Protein 3NJA (pdb70)

Nearest PDB structures (foldseek):
  3nja-assembly1_B  TM=9.946E-01  e=2.374E-19  Chromobacterium violaceum ATCC 12472
  3h9w-assembly1_A-2  TM=4.780E-01  e=4.983E-04  Marinobacter nauticus VT8
  3icy-assembly2_B-3  TM=3.981E-01  e=1.692E-04  Chlorobaculum tepidum
  6hmj-assembly2_C  TM=5.117E-01  e=2.183E-02  Nakamurella multipartita DSM 44233
  4hp9-assembly1_A  TM=3.786E-01  e=1.435E-02  Homo sapiens

Radius of gyration: 27.78 Å; Cα contacts (8 Å, |Δi|>4): 846; chains: 4; bounding box: 68×66×83 Å

Foldseek 3Di:
DDKDKDADVVQFIDIDPVVCVVLVHDDVDDGDGNVVVLVSDPPVCSVVVVVVCCCVQQHWDKDKDWDWDADPVRDIKIKIWIKIFHGDPVSDTPDIDTDIGIHD/DLDDKDWDQDVVQAIDTDVSVCVVLVHDPVPQPRGPVSVLVSDPPVCSVVVVVVCCCVQANWDKDWDWDWDADPVRDIKIKIWIWTFHDDVVSHTDDIDTDMDIHD/DLDKDWDQDVVQFIDIDVSVCVVLVHDPVPQPRGPVSVLVSPPPVCSVVVVVVVCCVQQNWDKDKDWDWDQDPVRDIKIKIWIKIFGADPVSHTPDIDTDMDIDDD/DKDWDQDVVQFIGIDVVVCVVLVHDPVPQPRGPVSVLVSDDPVCSVVVVVVCCCPLFNWDKDWDWDWDADPVGDIWIKIWMWTFHDDSVSHTDDIDTDMDTPD

InterPro domains:
  IPR000014 PAS domain [SM00091] (3-72)
  IPR000014 PAS domain [SM00091] (128-194)
  IPR000014 PAS domain [TIGR00229] (3-127)
  IPR000014 PAS domain [TIGR00229] (133-248)
  IPR000014 PAS domain [cd00130] (18-117)
  IPR000014 PAS domain [cd00130] (138-235)
  IPR000160 GGDEF domain [PF00990] (252-406)
  IPR000160 GGDEF domain [PS50887] (281-414)
  IPR000160 GGDEF domain [SM00267] (241-412)
  IPR000160 GGDEF domain [TIGR00254] (249-410)
  IPR000160 GGDEF domain [cd01949] (253-409)
  IPR000700 PAS-associated, C-terminal [PS50113] (77-129)
  IPR000700 PAS-associated, C-terminal [PS50113] (199-250)
  IPR001610 PAC motif [SM00086] (78-120)
  IPR001610 PAC motif [SM00086] (200-241)
  IPR013655 PAS fold 3 [PF08447] (27-114)
  IPR013656 PAS fold 4 [PF08448] (135-239)
  IPR029787 Nucleotide cyclase [SSF55073] (257-413)
  IPR035965 PAS domain superfamily [SSF55785] (14-122)
  IPR035965 PAS domain superfamily [SSF55785] (119-239)

B-factor: mean 68.62, std 18.16, range [22.65, 159.69]

CATH classification: 3.30.450.20 (+1 more: 2.10.70.100)

Sequence (419 aa):
GIGSWVLHESGRLEWSQAVHDIFGTDSATFDATEDAYFQRVHPDDRARVRRELDRHVLGDRRPFDVEYRIVRPDGQVRELLERNHIQRQASGQVDHLWGTVIDTEDAGIGSWVLHESGRLEWSQAVHDIFGTDSATFDATEDDAYFQRVHPDDRARVRRELDRHVLGDRPFDVEYRIVRPDGQVRELLERNHIQRQASGQVDHLWGTVIDTEAGIGSWVLHESGRRLEWSQAVHDIFGTDSATFDATEDAYFQRVHPDDRARVRRELDRRHVLGDRRPFDVEYRIVRPDGQVRELLERNHIQRQASGQVDHLWGTVIDTEHIGSWVLHESGRLEWSQAVHDIFGTDSATFDATEDAYFQRVHPDDRARVRRELDRHVLGDRRPFDVEYRIVRPDGQVRELLERNHIQRQASGQVDHLWGTVIDTE

Secondary structure (DSSP, 8-state):
-PEEEEE----BEEE-HHHHHHHT--TTT---BHHHHHHHB-TTTHHHHHHHHHHHHHS---EEEEEEEE-TTS-EEEEEEEEEEEE-TTS-EEEEEEEEE---/----EEEEE----BEEE-HHHHHHHT--GGG---BHHHHHHTB-TTTHHHHHHHHHHHHTS---EEEEEEEE-TTS-EEEEEEEEEEEE-TTS-EEEEEEEEE---/---EEEEE----BEEE-HHHHHHHT--TTT---BHHHHHTTB-TTTHHHHHHHHHHHHTS---EEEEEEEE-TTS-EEEEEEEEEEEE-TTS-EEEEEEEEE----/-EEEEE-----EEE-HHHHHHHT--TTT---SHHHHHTTB-HHHHHHHHHHHHHHHTS---EEEEEEEE-TTS-EEEEEEEEEEEE-TTS-EEEEEEEEE---

Organism: Chromobacterium violaceum (strain ATCC 12472 / DSM 30191 / JCM 1249 / CCUG 213 / NBRC 12614 / NCIMB 9131 / NCTC 9757 / MK) (NCBI:txid243365)

Solvent-accessible surface area: 23168 Å² total

Structure (mmCIF, N/CA/C/O backbone):
data_3NJA
#
_entry.id   3NJA
#
_cell.length_a   60.570
_cell.length_b   65.527
_cell.length_c   123.423
_cell.angle_alpha   90.00
_cell.angle_beta   90.00
_cell.angle_gamma   90.00
#
_symmetry.space_group_name_H-M   'P 21 21 2'
#
loop_
_entity.id
_entity.type
_entity.pdbx_description
1 polymer 'Probable GGDEF family protein'
2 non-polymer GLYCEROL
3 non-polymer 'SULFATE ION'
4 non-polymer 'CHLORIDE ION'
5 water water
#
loop_
_atom_site.group_PDB
_atom_site.id
_atom_site.type_symbol
_atom_site.label_atom_id
_atom_site.label_alt_id
_atom_site.label_comp_id
_atom_site.label_asym_id
_atom_site.label_entity_id
_atom_site.label_seq_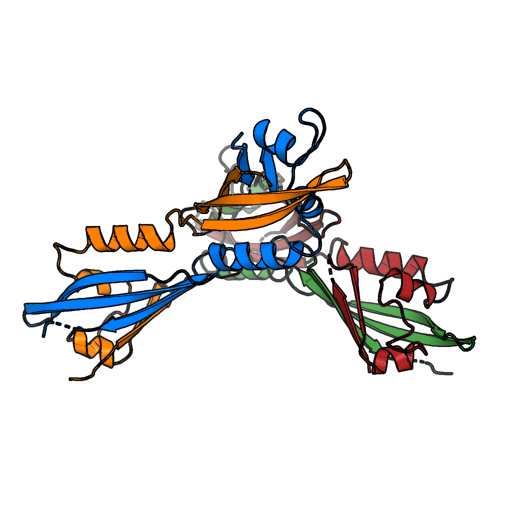id
_atom_site.pdbx_PDB_ins_code
_atom_site.Cartn_x
_atom_site.Cartn_y
_atom_site.Cartn_z
_atom_site.occupancy
_atom_site.B_iso_or_equiv
_atom_site.auth_seq_id
_atom_site.auth_comp_id
_atom_site.auth_asym_id
_atom_site.auth_atom_id
_atom_site.pdbx_PDB_model_num
ATOM 1 N N . GLY A 1 17 ? 11.795 84.605 38.483 1.00 86.92 14 GLY A N 1
ATOM 2 C CA . GLY A 1 17 ? 10.968 84.526 37.291 1.00 88.96 14 GLY A CA 1
ATOM 3 C C . GLY A 1 17 ? 10.853 83.118 36.731 1.00 83.06 14 GLY A C 1
ATOM 4 O O . GLY A 1 17 ? 10.642 82.159 37.476 1.00 71.49 14 GLY A O 1
ATOM 5 N N . ILE A 1 18 ? 10.982 82.993 35.411 1.00 83.08 15 ILE A N 1
ATOM 6 C CA . ILE A 1 18 ? 10.920 81.689 34.749 1.00 77.32 15 ILE A CA 1
ATOM 7 C C . ILE A 1 18 ? 12.323 81.099 34.618 1.00 67.23 15 ILE A C 1
ATOM 8 O O . ILE A 1 18 ? 13.224 81.705 34.027 1.00 66.17 15 ILE A O 1
ATOM 13 N N . GLY A 1 19 ? 12.495 79.908 35.172 1.00 60.21 16 GLY A N 1
ATOM 14 C CA . GLY A 1 19 ? 13.806 79.308 35.279 1.00 61.98 16 GLY A CA 1
ATOM 15 C C . GLY A 1 19 ? 14.080 78.374 34.134 1.00 60.65 16 GLY A C 1
ATOM 16 O O . GLY A 1 19 ? 13.241 77.572 33.748 1.00 62.09 16 GLY A O 1
ATOM 17 N N . SER A 1 20 ? 15.272 78.481 33.581 1.00 55.12 17 SER A N 1
ATOM 18 C CA . SER A 1 20 ? 15.648 77.609 32.501 1.00 51.70 17 SER A CA 1
ATOM 19 C C . SER A 1 20 ? 16.441 76.450 33.073 1.00 51.65 17 SER A C 1
ATOM 20 O O . SER A 1 20 ? 17.186 76.626 34.023 1.00 45.73 17 SER A O 1
ATOM 23 N N . TRP A 1 21 ? 16.290 75.266 32.491 1.00 52.37 18 TRP A N 1
ATOM 24 C CA . TRP A 1 21 ? 17.018 74.100 32.977 1.00 54.92 18 TRP A CA 1
ATOM 25 C C . TRP A 1 21 ? 17.289 73.065 31.886 1.00 53.51 18 TRP A C 1
ATOM 26 O O . TRP A 1 21 ? 16.534 72.951 30.927 1.00 55.04 18 TRP A O 1
ATOM 37 N N . VAL A 1 22 ? 18.372 72.308 32.052 1.00 53.07 19 VAL A N 1
ATOM 38 C CA . VAL A 1 22 ? 18.749 71.267 31.107 1.00 46.06 19 VAL A CA 1
ATOM 39 C C . VAL A 1 22 ? 19.248 70.027 31.834 1.00 49.61 19 VAL A C 1
ATOM 40 O O . VAL A 1 22 ? 20.232 70.084 32.557 1.00 49.89 19 VAL A O 1
ATOM 44 N N . LEU A 1 23 ? 18.583 68.899 31.619 1.00 55.22 20 LEU A N 1
ATOM 45 C CA . LEU A 1 23 ? 19.065 67.638 32.154 1.00 53.39 20 LEU A CA 1
ATOM 46 C C . LEU A 1 23 ? 19.802 66.826 31.106 1.00 59.03 20 LEU A C 1
ATOM 47 O O . LEU A 1 23 ? 19.283 66.591 30.015 1.00 57.29 20 LEU A O 1
ATOM 52 N N . HIS A 1 24 ? 21.007 66.390 31.457 1.00 61.93 21 HIS A N 1
ATOM 53 C CA . HIS A 1 24 ? 21.791 65.481 30.631 1.00 59.11 21 HIS A CA 1
ATOM 54 C C . HIS A 1 24 ? 21.527 64.054 31.092 1.00 66.92 21 HIS A C 1
ATOM 55 O O . HIS A 1 24 ? 21.968 63.662 32.169 1.00 67.82 21 HIS A O 1
ATOM 70 N N . GLU A 1 26 ? 22.460 60.737 30.209 1.00 70.93 23 GLU A N 1
ATOM 71 C CA . GLU A 1 26 ? 23.528 59.765 30.440 1.00 78.09 23 GLU A CA 1
ATOM 72 C C . GLU A 1 26 ? 24.230 59.925 31.806 1.00 80.10 23 GLU A C 1
ATOM 73 O O . GLU A 1 26 ? 24.644 58.935 32.424 1.00 79.38 23 GLU A O 1
ATOM 79 N N . SER A 1 27 ? 24.354 61.166 32.273 1.00 67.35 24 SER A N 1
ATOM 80 C CA . SER A 1 27 ? 25.102 61.447 33.488 1.00 70.85 24 SER A CA 1
ATOM 81 C C . SER A 1 27 ? 24.192 61.848 34.640 1.00 67.41 24 SER A C 1
ATOM 82 O O . SER A 1 27 ? 24.557 61.705 35.811 1.00 67.74 24 SER A O 1
ATOM 85 N N . GLY A 1 28 ? 23.007 62.346 34.300 1.00 60.78 25 GLY A N 1
ATOM 86 C CA . GLY A 1 28 ? 22.076 62.864 35.285 1.00 64.41 25 GLY A CA 1
ATOM 87 C C . GLY A 1 28 ? 22.496 64.250 35.736 1.00 72.40 25 GLY A C 1
ATOM 88 O O . GLY A 1 28 ? 21.913 64.839 36.655 1.00 70.29 25 GLY A O 1
ATOM 89 N N . ARG A 1 29 ? 23.529 64.769 35.081 1.00 73.24 26 ARG A N 1
ATOM 90 C CA . ARG A 1 29 ? 24.049 66.089 35.385 1.00 71.13 26 ARG A CA 1
ATOM 91 C C . ARG A 1 29 ? 22.966 67.099 35.066 1.00 61.11 26 ARG A C 1
ATOM 92 O O . ARG A 1 29 ? 22.274 66.971 34.058 1.00 60.51 26 ARG A O 1
ATOM 100 N N . LEU A 1 30 ? 22.814 68.101 35.920 1.00 54.08 27 LEU A N 1
ATOM 101 C CA . LEU A 1 30 ? 21.711 69.041 35.779 1.00 53.87 27 LEU A CA 1
ATOM 102 C C . LEU A 1 30 ? 22.200 70.4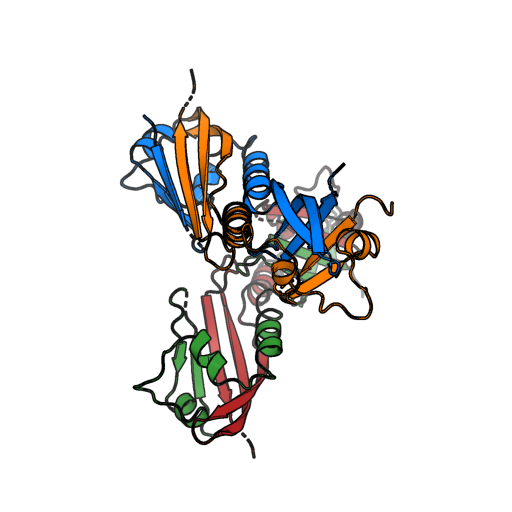77 35.811 1.00 62.87 27 LEU A C 1
ATOM 103 O O . LEU A 1 30 ? 23.078 70.834 36.601 1.00 61.17 27 LEU A O 1
ATOM 108 N N . GLU A 1 31 ? 21.630 71.289 34.927 1.00 63.49 28 GLU A N 1
ATOM 109 C CA . GLU A 1 31 ? 22.017 72.680 34.775 1.00 57.53 28 GLU A CA 1
ATOM 110 C C . GLU A 1 31 ? 20.846 73.596 35.106 1.00 58.19 28 GLU A C 1
ATOM 111 O O . GLU A 1 31 ? 19.726 73.402 34.612 1.00 58.98 28 GLU A O 1
ATOM 117 N N . TRP A 1 32 ? 21.116 74.607 35.926 1.00 50.12 29 TRP A N 1
ATOM 118 C CA . TRP A 1 32 ? 20.048 75.451 36.451 1.00 57.94 29 TRP A CA 1
ATOM 119 C C . TRP A 1 32 ? 20.294 76.953 36.350 1.00 55.74 29 TRP A C 1
ATOM 120 O O . TRP A 1 32 ? 21.273 77.478 36.871 1.00 59.25 29 TRP A O 1
ATOM 131 N N . SER A 1 33 ? 19.376 77.621 35.664 1.00 48.42 30 SER A N 1
ATOM 132 C CA . SER A 1 33 ? 19.204 79.059 35.726 1.00 45.95 30 SER A CA 1
ATOM 133 C C . SER A 1 33 ? 19.213 79.529 37.192 1.00 50.81 30 SER A C 1
ATOM 134 O O . SER A 1 33 ? 18.711 78.846 38.090 1.00 41.37 30 SER A O 1
ATOM 137 N N . GLN A 1 34 ? 19.779 80.701 37.433 1.00 52.55 31 GLN A N 1
ATOM 138 C CA . GLN A 1 34 ? 19.663 81.314 38.740 1.00 55.66 31 GLN A CA 1
ATOM 139 C C . GLN A 1 34 ? 18.184 81.397 39.113 1.00 59.58 31 GLN A C 1
ATOM 140 O O . GLN A 1 34 ? 17.822 81.312 40.299 1.00 50.01 31 GLN A O 1
ATOM 146 N N . ALA A 1 35 ? 17.332 81.555 38.098 1.00 47.30 32 ALA A N 1
ATOM 147 C CA . ALA A 1 35 ? 15.897 81.638 38.334 1.00 50.41 32 ALA A CA 1
ATOM 148 C C . ALA A 1 35 ? 15.438 80.378 39.054 1.00 56.30 32 ALA A C 1
ATOM 149 O O . ALA A 1 35 ? 14.646 80.438 40.008 1.00 54.69 32 ALA A O 1
ATOM 151 N N . VAL A 1 36 ? 15.959 79.238 38.613 1.00 47.42 33 VAL A N 1
ATOM 152 C CA . VAL A 1 36 ? 15.554 77.972 39.205 1.00 51.09 33 VAL A CA 1
ATOM 153 C C . VAL A 1 36 ? 15.938 77.868 40.680 1.00 56.04 33 VAL A C 1
ATOM 154 O O . VAL A 1 36 ? 15.128 77.447 41.497 1.00 64.67 33 VAL A O 1
ATOM 158 N N . HIS A 1 37 ? 17.161 78.261 41.017 1.00 56.54 34 HIS A N 1
ATOM 159 C CA . HIS A 1 37 ? 17.596 78.250 42.409 1.00 63.35 34 HIS A CA 1
ATOM 160 C C . HIS A 1 37 ? 16.686 79.077 43.290 1.00 52.27 34 HIS A C 1
ATOM 161 O O . HIS A 1 37 ? 16.262 78.606 44.330 1.00 61.89 34 HIS A O 1
ATOM 168 N N . ASP A 1 38 ? 16.382 80.302 42.866 1.00 55.14 35 ASP A N 1
ATOM 169 C CA . ASP A 1 38 ? 15.457 81.174 43.600 1.00 53.60 35 ASP A CA 1
ATOM 170 C C . ASP A 1 38 ? 14.160 80.431 43.893 1.00 59.43 35 ASP A C 1
ATOM 171 O O . ASP A 1 38 ? 13.593 80.530 44.977 1.00 74.14 35 ASP A O 1
ATOM 176 N N . ILE A 1 39 ? 13.697 79.679 42.910 1.00 60.91 36 ILE A N 1
ATOM 177 C CA . ILE A 1 39 ? 12.452 78.949 43.030 1.00 60.35 36 ILE A CA 1
ATOM 178 C C . ILE A 1 39 ? 12.549 77.802 44.029 1.00 54.96 36 ILE A C 1
ATOM 179 O O . ILE A 1 39 ? 11.644 77.587 44.828 1.00 58.89 36 ILE A O 1
ATOM 184 N N . PHE A 1 40 ? 13.646 77.059 43.968 1.00 48.93 37 PHE A N 1
ATOM 185 C CA . PHE A 1 40 ? 13.808 75.886 44.809 1.00 51.40 37 PHE A CA 1
ATOM 186 C C . PHE A 1 40 ? 14.315 76.263 46.200 1.00 57.29 37 PHE A C 1
ATOM 187 O O . PHE A 1 40 ? 14.238 75.450 47.137 1.00 48.96 37 PHE A O 1
ATOM 195 N N . GLY A 1 41 ? 14.837 77.490 46.309 1.00 53.26 38 GLY A N 1
ATOM 196 C CA . GLY A 1 41 ? 15.403 78.007 47.542 1.00 52.39 38 GLY A CA 1
ATOM 197 C C . GLY A 1 41 ? 16.826 77.526 47.755 1.00 62.14 38 GLY A C 1
ATOM 198 O O . GLY A 1 41 ? 17.353 77.556 48.862 1.00 68.68 38 GLY A O 1
ATOM 199 N N . THR A 1 42 ? 17.457 77.087 46.677 1.00 65.82 39 THR A N 1
ATOM 200 C CA . THR A 1 42 ? 18.803 76.538 46.744 1.00 61.29 39 THR A CA 1
ATOM 201 C C . THR A 1 42 ? 19.869 77.604 46.491 1.00 55.01 39 THR A C 1
ATOM 202 O O . THR A 1 42 ? 19.560 78.747 46.144 1.00 49.29 39 THR A O 1
ATOM 206 N N . ASP A 1 43 ? 21.134 77.253 46.671 1.00 64.25 40 ASP A N 1
ATOM 207 C CA . ASP A 1 43 ? 22.161 78.279 46.532 1.00 73.16 40 ASP A CA 1
ATOM 208 C C . ASP A 1 43 ? 23.109 78.028 45.357 1.00 71.37 40 ASP A C 1
ATOM 209 O O . ASP A 1 43 ? 23.832 77.029 45.308 1.00 65.47 40 ASP A O 1
ATOM 214 N N . SER A 1 44 ? 23.068 78.958 44.406 1.00 75.77 41 SER A N 1
ATOM 215 C CA . SER A 1 44 ? 23.775 78.848 43.133 1.00 70.36 41 SER A CA 1
ATOM 216 C C . SER A 1 44 ? 25.192 78.347 43.272 1.00 78.70 41 SER A C 1
ATOM 217 O O . SER A 1 44 ? 25.562 77.334 42.680 1.00 78.59 41 SER A O 1
ATOM 220 N N . ALA A 1 45 ? 25.985 79.075 44.050 1.00 84.56 42 ALA A N 1
ATOM 221 C CA . ALA A 1 45 ? 27.423 78.851 44.097 1.00 89.18 42 ALA A CA 1
ATOM 222 C C . ALA A 1 45 ? 27.790 77.499 44.689 1.00 83.29 42 ALA A C 1
ATOM 223 O O . ALA A 1 45 ? 28.913 77.026 44.517 1.00 91.10 42 ALA A O 1
ATOM 225 N N . THR A 1 46 ? 26.850 76.861 45.372 1.00 65.71 43 THR A N 1
ATOM 226 C CA . THR A 1 46 ? 27.220 75.695 46.151 1.00 63.71 43 THR A CA 1
ATOM 227 C C . THR A 1 46 ? 26.435 74.454 45.835 1.00 68.79 43 THR A C 1
ATOM 228 O O . THR A 1 46 ? 26.986 73.356 45.814 1.00 74.74 43 THR A O 1
ATOM 232 N N . PHE A 1 47 ? 25.140 74.629 45.615 1.00 71.68 44 PHE A N 1
ATOM 233 C CA . PHE A 1 47 ? 24.241 73.500 45.457 1.00 71.69 44 PHE A CA 1
ATOM 234 C C . PHE A 1 47 ? 24.483 72.756 44.146 1.00 74.31 44 PHE A C 1
ATOM 235 O O . PHE A 1 47 ? 24.162 73.272 43.086 1.00 77.64 44 PHE A O 1
ATOM 243 N N . ASP A 1 48 ? 25.040 71.548 44.217 1.00 77.57 45 ASP A N 1
ATOM 244 C CA . ASP A 1 48 ? 25.327 70.771 43.014 1.00 79.27 45 ASP A CA 1
ATOM 245 C C . ASP A 1 48 ? 24.084 70.047 42.520 1.00 79.31 45 ASP A C 1
ATOM 246 O O . ASP A 1 48 ? 23.546 69.180 43.215 1.00 84.49 45 ASP A O 1
ATOM 251 N N . ALA A 1 49 ? 23.649 70.395 41.310 1.00 68.41 46 ALA A N 1
ATOM 252 C CA . ALA A 1 49 ? 22.365 69.942 40.794 1.00 60.81 46 ALA A CA 1
ATOM 253 C C . ALA A 1 49 ? 22.482 68.664 39.978 1.00 62.12 46 ALA A C 1
ATOM 254 O O . ALA A 1 49 ? 23.240 68.592 39.013 1.00 69.52 46 ALA A O 1
ATOM 256 N N . THR A 1 50 ? 21.723 67.658 40.393 1.00 57.76 47 THR A N 1
ATOM 257 C CA . THR A 1 50 ? 21.642 66.384 39.707 1.00 62.60 47 THR A CA 1
ATOM 258 C C . THR A 1 50 ? 20.205 65.961 39.751 1.00 58.72 47 THR A C 1
ATOM 259 O O . THR A 1 50 ? 19.418 66.511 40.512 1.00 60.36 47 THR A O 1
ATOM 263 N N . GLU A 1 51 ? 19.863 64.966 38.950 1.00 67.06 48 GLU A N 1
ATOM 264 C CA . GLU A 1 51 ? 18.485 64.529 38.885 1.00 74.09 48 GLU A CA 1
ATOM 265 C C . GLU A 1 51 ? 18.081 64.012 40.249 1.00 73.29 48 GLU A C 1
ATOM 266 O O . GLU A 1 51 ? 17.028 64.370 40.769 1.00 72.22 48 GLU A O 1
ATOM 272 N N . ASP A 1 52 ? 18.941 63.187 40.834 1.00 71.93 49 ASP A N 1
ATOM 273 C CA . ASP A 1 52 ? 18.673 62.605 42.140 1.00 70.04 49 ASP A CA 1
ATOM 274 C C . ASP A 1 52 ? 18.479 63.687 43.199 1.00 63.37 49 ASP A C 1
ATOM 275 O O . ASP A 1 52 ? 17.564 63.607 44.025 1.00 59.06 49 ASP A O 1
ATOM 280 N N . ALA A 1 53 ? 19.327 64.709 43.151 1.00 54.38 50 ALA A N 1
ATOM 281 C CA . ALA A 1 53 ? 19.203 65.842 44.054 1.00 54.85 50 ALA A CA 1
ATOM 282 C C . ALA A 1 53 ? 17.899 66.604 43.807 1.00 59.74 50 ALA A C 1
ATOM 283 O O . ALA A 1 53 ? 17.186 66.956 44.740 1.00 57.24 50 ALA A O 1
ATOM 285 N N . TYR A 1 54 ? 17.580 66.856 42.545 1.00 63.87 51 TYR A N 1
ATOM 286 C CA . TYR A 1 54 ? 16.312 67.498 42.228 1.00 59.19 51 TYR A CA 1
ATOM 287 C C . TYR A 1 54 ? 15.133 66.802 42.927 1.00 58.01 51 TYR A C 1
ATOM 288 O O . TYR A 1 54 ? 14.286 67.459 43.522 1.00 61.43 51 TYR A O 1
ATOM 297 N N . PHE A 1 55 ? 15.101 65.472 42.867 1.00 60.88 52 PHE A N 1
ATOM 298 C CA . PHE A 1 55 ? 13.981 64.689 43.391 1.00 61.64 52 PHE A CA 1
ATOM 299 C C . PHE A 1 55 ? 13.844 64.756 44.910 1.00 60.39 52 PHE A C 1
ATOM 300 O O . PHE A 1 55 ? 12.841 64.306 45.463 1.00 62.95 52 PHE A O 1
ATOM 308 N N . GLN A 1 56 ? 14.847 65.307 45.583 1.00 58.96 53 GLN A N 1
ATOM 309 C CA . GLN A 1 56 ? 14.782 65.433 47.038 1.00 64.62 53 GLN A CA 1
ATOM 310 C C . GLN A 1 56 ? 14.051 66.711 47.411 1.00 68.95 53 GLN A C 1
ATOM 311 O O . GLN A 1 56 ? 13.451 66.802 48.493 1.00 69.80 53 GLN A O 1
ATOM 317 N N . ARG A 1 57 ? 14.107 67.693 46.509 1.00 61.98 54 ARG A N 1
ATOM 318 C CA . ARG A 1 57 ? 13.321 68.917 46.645 1.00 49.70 54 ARG A CA 1
ATOM 319 C C . ARG A 1 57 ? 11.863 68.641 46.320 1.00 44.31 54 ARG A C 1
ATOM 320 O O . ARG A 1 57 ? 10.989 69.416 46.688 1.00 45.50 54 ARG A O 1
ATOM 328 N N . VAL A 1 58 ? 11.591 67.563 45.591 1.00 43.52 55 VAL A N 1
ATOM 329 C CA . VAL A 1 58 ? 10.218 67.339 45.183 1.00 47.94 55 VAL A CA 1
ATOM 330 C C . VAL A 1 58 ? 9.425 66.900 46.391 1.00 51.81 55 VAL A C 1
ATOM 331 O O . VAL A 1 58 ? 9.854 66.031 47.145 1.00 58.80 55 VAL A O 1
ATOM 335 N N . HIS A 1 59 ? 8.268 67.511 46.583 1.00 45.59 56 HIS A N 1
ATOM 336 C CA . HIS A 1 59 ? 7.419 67.084 47.655 1.00 50.14 56 HIS A CA 1
ATOM 337 C C . HIS A 1 59 ? 7.237 65.575 47.609 1.00 56.63 56 HIS A C 1
ATOM 338 O O . HIS A 1 59 ? 7.017 64.997 46.545 1.00 61.93 56 HIS A O 1
ATOM 345 N N . PRO A 1 60 ? 7.333 64.938 48.780 1.00 47.14 57 PRO A N 1
ATOM 346 C CA . PRO A 1 60 ? 7.299 63.489 48.959 1.00 40.35 57 PRO A CA 1
ATOM 347 C C . PRO A 1 60 ? 6.007 62.881 48.457 1.00 47.60 57 PRO A C 1
ATOM 348 O O . PRO A 1 60 ? 6.010 61.743 47.968 1.00 47.54 57 PRO A O 1
ATOM 352 N N . ASP A 1 61 ? 4.908 63.616 48.610 1.00 47.16 58 ASP A N 1
ATOM 353 C CA . ASP A 1 61 ? 3.618 63.156 48.116 1.00 47.48 58 ASP A CA 1
ATOM 354 C C . ASP A 1 61 ? 3.617 63.178 46.568 1.00 46.21 58 ASP A C 1
ATOM 355 O O . ASP A 1 61 ? 2.747 62.592 45.931 1.00 55.02 58 ASP A O 1
ATOM 360 N N . ASP A 1 62 ? 4.594 63.863 45.978 1.00 44.17 59 ASP A N 1
ATOM 361 C CA . ASP A 1 62 ? 4.605 64.101 44.538 1.00 55.60 59 ASP A CA 1
ATOM 362 C C . ASP A 1 62 ? 5.708 63.346 43.810 1.00 59.28 59 ASP A C 1
ATOM 363 O O . ASP A 1 62 ? 5.618 63.115 42.602 1.00 62.20 59 ASP A O 1
ATOM 368 N N . ARG A 1 63 ? 6.742 62.958 44.544 1.00 51.57 60 ARG A N 1
ATOM 369 C CA . ARG A 1 63 ? 7.910 62.320 43.950 1.00 50.65 60 ARG A CA 1
ATOM 370 C C . ARG A 1 63 ? 7.555 61.190 42.998 1.00 50.56 60 ARG A C 1
ATOM 371 O O . ARG A 1 63 ? 8.096 61.099 41.907 1.00 49.96 60 ARG A O 1
ATOM 379 N N . ALA A 1 64 ? 6.646 60.327 43.422 1.00 50.87 61 ALA A N 1
ATOM 380 C CA . ALA A 1 64 ? 6.317 59.119 42.674 1.00 51.90 61 ALA A CA 1
ATOM 381 C C . ALA A 1 64 ? 5.502 59.397 41.415 1.00 53.62 61 ALA A C 1
ATOM 382 O O . ALA A 1 64 ? 5.717 58.769 40.379 1.00 55.79 61 ALA A O 1
ATOM 384 N N . ARG A 1 65 ? 4.558 60.328 41.518 1.00 56.84 62 ARG A N 1
ATOM 385 C CA . ARG A 1 65 ? 3.724 60.710 40.384 1.00 60.61 62 ARG A CA 1
ATOM 386 C C . ARG A 1 65 ? 4.558 61.384 39.300 1.00 58.70 62 ARG A C 1
ATOM 387 O O . ARG A 1 65 ? 4.347 61.162 38.115 1.00 59.05 62 ARG A O 1
ATOM 395 N N . VAL A 1 66 ? 5.511 62.204 39.716 1.00 50.47 63 VAL A N 1
ATOM 396 C CA . VAL A 1 66 ? 6.339 62.931 38.778 1.00 44.28 63 VAL A CA 1
ATOM 397 C C . VAL A 1 66 ? 7.244 61.975 38.010 1.00 62.22 63 VAL A C 1
ATOM 398 O O . VAL A 1 66 ? 7.495 62.175 36.816 1.00 65.80 63 VAL A O 1
ATOM 402 N N . ARG A 1 67 ? 7.735 60.934 38.673 1.00 51.72 64 ARG A N 1
ATOM 403 C CA . ARG A 1 67 ? 8.527 59.962 37.937 1.00 52.18 64 ARG A CA 1
ATOM 404 C C . ARG A 1 67 ? 7.690 59.227 36.887 1.00 60.64 64 ARG A C 1
ATOM 405 O O . ARG A 1 67 ? 8.157 58.995 35.764 1.00 57.42 64 ARG A O 1
ATOM 413 N N . ARG A 1 68 ? 6.459 58.862 37.243 1.00 56.66 65 ARG A N 1
ATOM 414 C CA . ARG A 1 68 ? 5.609 58.125 36.311 1.00 53.92 65 ARG A CA 1
ATOM 415 C C . ARG A 1 68 ? 5.175 58.999 35.139 1.00 58.45 65 ARG A C 1
ATOM 416 O O . ARG A 1 68 ? 5.043 58.503 34.011 1.00 60.83 65 ARG A O 1
ATOM 424 N N . GLU A 1 69 ? 4.955 60.287 35.407 1.00 45.80 66 GLU A N 1
ATOM 425 C CA . GLU A 1 69 ? 4.532 61.217 34.362 1.00 54.11 66 GLU A CA 1
ATOM 426 C C . GLU A 1 69 ? 5.670 61.479 33.376 1.00 60.22 66 GLU A C 1
ATOM 427 O O . GLU A 1 69 ? 5.465 61.454 32.155 1.00 51.24 66 GLU A O 1
ATOM 433 N N . LEU A 1 70 ? 6.869 61.713 33.901 1.00 54.95 67 LEU A N 1
ATOM 434 C CA . LEU A 1 70 ? 8.039 61.804 33.042 1.00 50.92 67 LEU A CA 1
ATOM 435 C C . LEU A 1 70 ? 8.117 60.561 32.147 1.00 55.63 67 LEU A C 1
ATOM 436 O O . LEU A 1 70 ? 8.114 60.662 30.910 1.00 51.63 67 LEU A O 1
ATOM 441 N N . ASP A 1 71 ? 8.166 59.391 32.776 1.00 43.50 68 ASP A N 1
ATOM 442 C CA . ASP A 1 71 ? 8.318 58.154 32.036 1.00 49.78 68 ASP A CA 1
ATOM 443 C C . ASP A 1 71 ? 7.232 57.972 30.991 1.00 54.73 68 ASP A C 1
ATOM 444 O O . ASP A 1 71 ? 7.525 57.615 29.850 1.00 58.39 68 ASP A O 1
ATOM 449 N N . ARG A 1 72 ? 5.987 58.241 31.367 1.00 44.86 69 ARG A N 1
ATOM 450 C CA . ARG A 1 72 ? 4.881 58.077 30.441 1.00 43.99 69 ARG A CA 1
ATOM 451 C C . ARG A 1 72 ? 5.090 58.928 29.180 1.00 57.83 69 ARG A C 1
ATOM 452 O O . ARG A 1 72 ? 4.886 58.469 28.031 1.00 45.98 69 ARG A O 1
ATOM 460 N N . HIS A 1 73 ? 5.515 60.165 29.395 1.00 58.67 70 HIS A N 1
ATOM 461 C CA . HIS A 1 73 ? 5.653 61.088 28.284 1.00 64.22 70 HIS A CA 1
ATOM 462 C C . HIS A 1 73 ? 6.934 60.851 27.500 1.00 65.61 70 HIS A C 1
ATOM 463 O O . HIS A 1 73 ? 6.994 61.102 26.300 1.00 75.22 70 HIS A O 1
ATOM 470 N N . VAL A 1 74 ? 7.952 60.340 28.171 1.00 59.45 71 VAL A N 1
ATOM 471 C CA . VAL A 1 74 ? 9.260 60.229 27.550 1.00 52.47 71 VAL A CA 1
ATOM 472 C C . VAL A 1 74 ? 9.595 58.833 26.995 1.00 53.39 71 VAL A C 1
ATOM 473 O O . VAL A 1 74 ? 10.329 58.717 26.015 1.00 49.58 71 VAL A O 1
ATOM 477 N N . LEU A 1 75 ? 9.060 57.786 27.620 1.00 52.21 72 LEU A N 1
ATOM 478 C CA . LEU A 1 75 ? 9.356 56.408 27.228 1.00 57.86 72 LEU A CA 1
ATOM 479 C C . LEU A 1 75 ? 8.119 55.730 26.659 1.00 59.60 72 LEU A C 1
ATOM 480 O O . LEU A 1 75 ? 8.206 54.707 25.974 1.00 53.76 72 LEU A O 1
ATOM 485 N N . GLY A 1 76 ? 6.961 56.294 26.972 1.00 58.48 73 GLY A N 1
ATOM 486 C CA . GLY A 1 76 ? 5.714 55.655 26.625 1.00 50.75 73 GLY A CA 1
ATOM 487 C C . GLY A 1 76 ? 5.229 56.032 25.245 1.00 57.67 73 GLY A C 1
ATOM 488 O O . GLY A 1 76 ? 5.853 56.807 24.516 1.00 49.64 73 GLY A O 1
ATOM 489 N N . ASP A 1 77 ? 4.078 55.471 24.919 1.00 59.59 74 ASP A N 1
ATOM 490 C CA . ASP A 1 77 ? 3.397 55.663 23.660 1.00 56.98 74 ASP A CA 1
ATOM 491 C C . ASP A 1 77 ? 2.869 57.083 23.450 1.00 69.18 74 ASP A C 1
ATOM 492 O O . ASP A 1 77 ? 1.998 57.535 24.193 1.00 79.38 74 ASP A O 1
ATOM 497 N N . ARG A 1 78 ? 3.399 57.792 22.454 1.00 63.55 75 ARG A N 1
ATOM 498 C CA A ARG A 1 78 ? 2.796 59.057 22.045 0.56 57.95 75 ARG A CA 1
ATOM 499 C CA B ARG A 1 78 ? 2.836 59.075 22.039 0.44 57.37 75 ARG A CA 1
ATOM 500 C C . ARG A 1 78 ? 2.264 58.925 20.630 1.00 60.73 75 ARG A C 1
ATOM 501 O O . ARG A 1 78 ? 2.947 59.242 19.646 1.00 58.79 75 ARG A O 1
ATOM 516 N N . PRO A 1 79 ? 1.022 58.442 20.525 1.00 60.85 76 PRO A N 1
ATOM 517 C CA . PRO A 1 79 ? 0.346 58.175 19.248 1.00 62.48 76 PRO A CA 1
ATOM 518 C C . PRO A 1 79 ? 0.365 59.373 18.279 1.00 69.16 76 PRO A C 1
ATOM 519 O O . PRO A 1 79 ? 0.848 60.460 18.637 1.00 59.53 76 PRO A O 1
ATOM 523 N N . PHE A 1 80 ? -0.131 59.150 17.057 1.00 66.21 77 PHE A N 1
ATOM 524 C CA . PHE A 1 80 ? -0.259 60.203 16.044 1.00 54.22 77 PHE A CA 1
ATOM 525 C C . PHE A 1 80 ? -0.749 59.677 14.709 1.00 63.73 77 PHE A C 1
ATOM 526 O O . PHE A 1 80 ? -0.650 58.481 14.423 1.00 63.17 77 PHE A O 1
ATOM 534 N N . ASP A 1 81 ? -1.251 60.594 13.885 1.00 68.02 78 ASP A N 1
ATOM 535 C CA . ASP A 1 81 ? -1.815 60.248 12.588 1.00 63.54 78 ASP A CA 1
ATOM 536 C C . ASP A 1 81 ? -1.022 60.770 11.400 1.00 67.06 78 ASP A C 1
ATOM 537 O O . ASP A 1 81 ? -0.467 61.871 11.416 1.00 67.01 78 ASP A O 1
ATOM 542 N N . VAL A 1 82 ? -0.991 59.958 10.356 1.00 67.70 79 VAL A N 1
ATOM 543 C CA . VAL A 1 82 ? -0.486 60.390 9.068 1.00 64.03 79 VAL A CA 1
ATOM 544 C C . VAL A 1 82 ? -1.498 59.980 8.001 1.00 58.06 79 VAL A C 1
ATOM 545 O O . VAL A 1 82 ? -1.938 58.827 7.965 1.00 49.51 79 VAL A O 1
ATOM 549 N N . GLU A 1 83 ? -1.898 60.936 7.166 1.00 63.16 80 GLU A N 1
ATOM 550 C CA . GLU A 1 83 ? -2.677 60.634 5.964 1.00 68.20 80 GLU A CA 1
ATOM 551 C C . GLU A 1 83 ? -1.765 60.650 4.741 1.00 63.31 80 GLU A C 1
ATOM 552 O O . GLU A 1 83 ? -0.870 61.484 4.631 1.00 57.49 80 GLU A O 1
ATOM 558 N N . TYR A 1 84 ? -1.994 59.735 3.812 1.00 64.46 81 TYR A N 1
ATOM 559 C CA . TYR A 1 84 ? -1.209 59.716 2.588 1.00 59.80 81 TYR A CA 1
ATOM 560 C C . TYR A 1 84 ? -1.937 58.909 1.533 1.00 66.40 81 TYR A C 1
ATOM 561 O O . TYR A 1 84 ? -2.814 58.098 1.849 1.00 66.90 81 TYR A O 1
ATOM 570 N N . ARG A 1 85 ? -1.569 59.138 0.277 1.00 66.14 82 ARG A N 1
ATOM 571 C CA . ARG A 1 85 ? -2.159 58.409 -0.825 1.00 55.12 82 ARG A CA 1
ATOM 572 C C . ARG A 1 85 ? -1.260 57.233 -1.180 1.00 52.33 82 ARG A C 1
ATOM 573 O O . ARG A 1 85 ? -0.026 57.328 -1.092 1.00 46.02 82 ARG A O 1
ATOM 581 N N . ILE A 1 86 ? -1.870 56.118 -1.568 1.00 47.18 83 ILE A N 1
ATOM 582 C CA . ILE A 1 86 ? -1.093 55.011 -2.112 1.00 55.49 83 ILE A CA 1
ATOM 583 C C . ILE A 1 86 ? -1.504 54.740 -3.559 1.00 62.68 83 ILE A C 1
ATOM 584 O O . ILE A 1 86 ? -2.498 55.274 -4.049 1.00 62.60 83 ILE A O 1
ATOM 589 N N . VAL A 1 87 ? -0.717 53.913 -4.236 1.00 63.67 84 VAL A N 1
ATOM 590 C CA . VAL A 1 87 ? -0.977 53.557 -5.613 1.00 59.66 84 VAL A CA 1
ATOM 591 C C . VAL A 1 87 ? -1.117 52.047 -5.699 1.00 55.50 84 VAL A C 1
ATOM 592 O O . VAL A 1 87 ? -0.139 51.321 -5.539 1.00 48.47 84 VAL A O 1
ATOM 596 N N . ARG A 1 88 ? -2.340 51.580 -5.925 1.00 55.48 85 ARG A N 1
ATOM 597 C CA . ARG A 1 88 ? -2.582 50.174 -6.178 1.00 63.29 85 ARG A CA 1
ATOM 598 C C . ARG A 1 88 ? -1.744 49.788 -7.390 1.00 74.98 85 ARG A C 1
ATOM 599 O O . ARG A 1 88 ? -1.295 50.658 -8.141 1.00 76.50 85 ARG A O 1
ATOM 607 N N . PRO A 1 89 ? -1.520 48.484 -7.589 1.00 76.57 86 PRO A N 1
ATOM 608 C CA . PRO A 1 89 ? -0.781 48.086 -8.785 1.00 79.87 86 PRO A CA 1
ATOM 609 C C . PRO A 1 89 ? -1.538 48.450 -10.057 1.00 78.80 86 PRO A C 1
ATOM 610 O O . PRO A 1 89 ? -0.902 48.714 -11.069 1.00 79.94 86 PRO A O 1
ATOM 614 N N . ASP A 1 90 ? -2.867 48.478 -10.001 1.00 82.47 87 ASP A N 1
ATOM 615 C CA . ASP A 1 90 ? -3.675 48.811 -11.177 1.00 90.97 87 ASP A CA 1
ATOM 616 C C . ASP A 1 90 ? -3.839 50.321 -11.381 1.00 86.76 87 ASP A C 1
ATOM 617 O O . ASP A 1 90 ? -4.801 50.773 -12.012 1.00 81.03 87 ASP A O 1
ATOM 622 N N . GLY A 1 91 ? -2.899 51.092 -10.838 1.00 78.66 88 GLY A N 1
ATOM 623 C CA . GLY A 1 91 ? -2.901 52.537 -10.996 1.00 71.46 88 GLY A CA 1
ATOM 624 C C . GLY A 1 91 ? -3.906 53.259 -10.118 1.00 74.09 88 GLY A C 1
ATOM 625 O O . GLY A 1 91 ? -3.921 54.490 -10.057 1.00 69.84 88 GLY A O 1
ATOM 626 N N . GLN A 1 92 ? -4.755 52.497 -9.437 1.00 78.13 89 GLN A N 1
ATOM 627 C CA . GLN A 1 92 ? -5.754 53.090 -8.564 1.00 76.87 89 GLN A CA 1
ATOM 628 C C . GLN A 1 92 ? -5.085 53.837 -7.417 1.00 68.13 89 GLN A C 1
ATOM 629 O O . GLN A 1 92 ? -4.099 53.370 -6.851 1.00 63.85 89 GLN A O 1
ATOM 635 N N . VAL A 1 93 ? -5.621 55.000 -7.071 1.00 69.15 90 VAL A N 1
ATOM 636 C CA . VAL A 1 93 ? -5.033 55.803 -6.007 1.00 68.42 90 VAL A CA 1
ATOM 637 C C . VAL A 1 93 ? -5.962 55.913 -4.798 1.00 72.49 90 VAL A C 1
ATOM 638 O O . VAL A 1 93 ? -7.091 56.396 -4.914 1.00 73.47 90 VAL A O 1
ATOM 642 N N . ARG A 1 94 ? -5.481 55.452 -3.644 1.00 68.16 91 ARG A N 1
ATOM 643 C CA . ARG A 1 94 ? -6.278 55.459 -2.418 1.00 64.23 91 ARG A CA 1
ATOM 644 C C . ARG A 1 94 ? -5.746 56.470 -1.414 1.00 58.74 91 ARG A C 1
ATOM 645 O O . ARG A 1 94 ? -4.530 56.626 -1.267 1.00 58.32 91 ARG A O 1
ATOM 653 N N . GLU A 1 95 ? -6.668 57.161 -0.748 1.00 58.55 92 GLU A N 1
ATOM 654 C CA . GLU A 1 95 ? -6.355 57.985 0.424 1.00 73.56 92 GLU A CA 1
ATOM 655 C C . GLU A 1 95 ? -6.463 57.114 1.673 1.00 71.95 92 GLU A C 1
ATOM 656 O O . GLU A 1 95 ? -7.538 56.596 1.975 1.00 65.89 92 GLU A O 1
ATOM 662 N N . LEU A 1 96 ? -5.360 56.941 2.393 1.00 73.71 93 LEU A N 1
ATOM 663 C CA . LEU A 1 96 ? -5.399 56.167 3.633 1.00 67.77 93 LEU A CA 1
ATOM 664 C C . LEU A 1 96 ? -5.225 57.059 4.835 1.00 61.00 93 LEU A C 1
ATOM 665 O O . LEU A 1 96 ? -4.727 58.183 4.728 1.00 56.22 93 LEU A O 1
ATOM 670 N N . LEU A 1 97 ? -5.655 56.545 5.980 1.00 67.85 94 LEU A N 1
ATOM 671 C CA . LEU A 1 97 ? -5.342 57.146 7.274 1.00 63.82 94 LEU A CA 1
ATOM 672 C C . LEU A 1 97 ? -4.526 56.137 8.071 1.00 51.94 94 LEU A C 1
ATOM 673 O O . LEU A 1 97 ? -4.931 54.984 8.225 1.00 54.82 94 LEU A O 1
ATOM 678 N N . GLU A 1 98 ? -3.355 56.557 8.528 1.00 42.39 95 GLU A N 1
ATOM 679 C CA . GLU A 1 98 ? -2.509 55.691 9.330 1.00 47.17 95 GLU A CA 1
ATOM 680 C C . GLU A 1 98 ? -2.473 56.171 10.778 1.00 57.72 95 GLU A C 1
ATOM 681 O O . GLU A 1 98 ? -2.105 57.316 11.053 1.00 60.73 95 GLU A O 1
ATOM 687 N N . ARG A 1 99 ? -2.871 55.306 11.705 1.00 67.99 96 ARG A N 1
ATOM 688 C CA . ARG A 1 99 ? -2.727 55.608 13.136 1.00 67.75 96 ARG A CA 1
ATOM 689 C C . ARG A 1 99 ? -1.451 54.961 13.665 1.00 52.96 96 ARG A C 1
ATOM 690 O O . ARG A 1 99 ? -1.298 53.734 13.620 1.00 55.91 96 ARG A O 1
ATOM 698 N N . ASN A 1 100 ? -0.534 55.789 14.152 1.00 44.22 97 ASN A N 1
ATOM 699 C CA . ASN A 1 100 ? 0.781 55.314 14.584 1.00 57.66 97 ASN A CA 1
ATOM 700 C C . ASN A 1 100 ? 0.971 55.263 16.096 1.00 64.20 97 ASN A C 1
ATOM 701 O O . ASN A 1 100 ? 0.721 56.254 16.781 1.00 67.19 97 ASN A O 1
ATOM 706 N N . HIS A 1 101 ? 1.419 54.112 16.608 1.00 67.30 98 HIS A N 1
ATOM 707 C CA . HIS A 1 101 ? 1.881 54.001 18.001 1.00 65.87 98 HIS A CA 1
ATOM 708 C C . HIS A 1 101 ? 3.374 53.692 18.060 1.00 63.02 98 HIS A C 1
ATOM 709 O O . HIS A 1 101 ? 3.908 52.973 17.206 1.00 68.55 98 HIS A O 1
ATOM 716 N N . ILE A 1 102 ? 4.033 54.229 19.081 1.00 53.35 99 ILE A N 1
ATOM 717 C CA . ILE A 1 102 ? 5.466 54.065 19.273 1.00 56.86 99 ILE A CA 1
ATOM 718 C C . ILE A 1 102 ? 5.757 53.144 20.453 1.00 58.43 99 ILE A C 1
ATOM 719 O O . ILE A 1 102 ? 5.188 53.302 21.535 1.00 62.35 99 ILE A O 1
ATOM 724 N N . GLN A 1 103 ? 6.645 52.181 20.248 1.00 58.97 100 GLN A N 1
ATOM 725 C CA . GLN A 1 103 ? 6.992 51.233 21.301 1.00 62.03 100 GLN A CA 1
ATOM 726 C C . GLN A 1 103 ? 8.472 51.334 21.612 1.00 58.17 100 GLN A C 1
ATOM 727 O O . GLN A 1 103 ? 9.308 50.879 20.831 1.00 58.15 100 GLN A O 1
ATOM 733 N N . ARG A 1 104 ? 8.805 51.946 22.742 1.00 58.70 101 ARG A N 1
ATOM 734 C CA . ARG A 1 104 ? 10.208 52.123 23.084 1.00 60.03 101 ARG A CA 1
ATOM 735 C C . ARG A 1 104 ? 10.651 51.124 24.133 1.00 67.62 101 ARG A C 1
ATOM 736 O O . ARG A 1 104 ? 9.886 50.738 25.018 1.00 72.81 101 ARG A O 1
ATOM 744 N N . GLN A 1 105 ? 11.901 50.706 24.031 1.00 71.25 102 GLN A N 1
ATOM 745 C CA . GLN A 1 105 ? 12.477 49.860 25.051 1.00 79.57 102 GLN A CA 1
ATOM 746 C C . GLN A 1 105 ? 12.983 50.766 26.160 1.00 74.97 102 GLN A C 1
ATOM 747 O O . GLN A 1 105 ? 12.857 51.989 26.073 1.00 71.67 102 GLN A O 1
ATOM 753 N N . ALA A 1 106 ? 13.545 50.157 27.199 1.00 73.53 103 ALA A N 1
ATOM 754 C CA . ALA A 1 106 ? 14.084 50.888 28.343 1.00 69.70 103 ALA A CA 1
ATOM 755 C C . ALA A 1 106 ? 14.945 52.086 27.918 1.00 79.03 103 ALA A C 1
ATOM 756 O O . ALA A 1 106 ? 14.732 53.212 28.375 1.00 77.43 103 ALA A O 1
ATOM 758 N N . SER A 1 107 ? 15.907 51.826 27.033 1.00 83.66 104 SER A N 1
ATOM 759 C CA . SER A 1 107 ? 16.853 52.833 26.539 1.00 81.77 104 SER A CA 1
ATOM 760 C C . SER A 1 107 ? 16.195 54.084 25.947 1.00 81.12 104 SER A C 1
ATOM 761 O O . SER A 1 107 ? 16.780 55.171 25.958 1.00 78.86 104 SER A O 1
ATOM 764 N N . GLY A 1 108 ? 14.990 53.923 25.414 1.00 80.94 105 GLY A N 1
ATOM 765 C CA . GLY A 1 108 ? 14.307 55.021 24.754 1.00 85.41 105 GLY A CA 1
ATOM 766 C C . GLY A 1 108 ? 14.285 54.843 23.245 1.00 80.73 105 GLY A C 1
ATOM 767 O O . GLY A 1 108 ? 13.572 55.546 22.529 1.00 75.40 105 GLY A O 1
ATOM 768 N N . GLN A 1 109 ? 15.076 53.893 22.761 1.00 80.86 106 GLN A N 1
ATOM 769 C CA . GLN A 1 109 ? 15.136 53.608 21.335 1.00 83.07 106 GLN A CA 1
ATOM 770 C C . GLN A 1 109 ? 13.891 52.886 20.850 1.00 71.13 106 GLN A C 1
ATOM 771 O O . GLN A 1 109 ? 13.368 52.002 21.530 1.00 61.77 106 GLN A O 1
ATOM 777 N N . VAL A 1 110 ? 13.419 53.253 19.665 1.00 69.26 107 VAL A N 1
ATOM 778 C CA . VAL A 1 110 ? 12.216 52.628 19.162 1.00 59.09 107 VAL A CA 1
ATOM 779 C C . VAL A 1 110 ? 12.480 51.151 19.001 1.00 56.03 107 VAL A C 1
ATOM 780 O O . VAL A 1 110 ? 13.480 50.741 18.411 1.00 57.81 107 VAL A O 1
ATOM 784 N N . ASP A 1 111 ? 11.597 50.350 19.575 1.00 60.08 108 ASP A N 1
ATOM 785 C CA . ASP A 1 111 ? 11.709 48.916 19.451 1.00 64.59 108 ASP A CA 1
ATOM 786 C C . ASP A 1 111 ? 10.915 48.582 18.223 1.00 58.33 108 ASP A C 1
ATOM 787 O O . ASP A 1 111 ? 11.379 47.869 17.342 1.00 56.44 108 ASP A O 1
ATOM 792 N N . HIS A 1 112 ? 9.704 49.116 18.174 1.00 59.78 109 HIS A N 1
ATOM 793 C CA . HIS A 1 112 ? 8.876 48.981 16.997 1.00 62.01 109 HIS A CA 1
ATOM 794 C C . HIS A 1 112 ? 7.778 50.021 16.980 1.00 60.84 109 HIS A C 1
ATOM 795 O O . HIS A 1 112 ? 7.482 50.637 18.000 1.00 61.46 109 HIS A O 1
ATOM 802 N N . LEU A 1 113 ? 7.210 50.242 15.802 1.00 54.09 110 LEU A N 1
ATOM 803 C CA . LEU A 1 113 ? 6.030 51.072 15.666 1.00 50.23 110 LEU A CA 1
ATOM 804 C C . LEU A 1 113 ? 4.930 50.106 15.298 1.00 53.56 110 LEU A C 1
ATOM 805 O O . LEU A 1 113 ? 5.209 49.025 14.774 1.00 55.80 110 LEU A O 1
ATOM 810 N N . TRP A 1 114 ? 3.684 50.473 15.558 1.00 49.04 111 TRP A N 1
ATOM 811 C CA . TRP A 1 114 ? 2.589 49.609 15.149 1.00 56.87 111 TRP A CA 1
ATOM 812 C C . TRP A 1 114 ? 1.311 50.409 15.009 1.00 56.37 111 TRP A C 1
ATOM 813 O O . TRP A 1 114 ? 1.243 51.549 15.453 1.00 62.18 111 TRP A O 1
ATOM 824 N N . GLY A 1 115 ? 0.298 49.812 14.392 1.00 52.59 112 GLY A N 1
ATOM 825 C CA . GLY A 1 115 ? -0.962 50.503 14.231 1.00 57.83 112 GLY A CA 1
ATOM 826 C C . GLY A 1 115 ? -1.869 50.036 13.108 1.00 65.45 112 GLY A C 1
ATOM 827 O O . GLY A 1 115 ? -1.752 48.930 12.574 1.00 62.94 112 GLY A O 1
ATOM 828 N N . THR A 1 116 ? -2.794 50.913 12.754 1.00 70.03 113 THR A N 1
ATOM 829 C CA . THR A 1 116 ? -3.851 50.580 11.826 1.00 70.42 113 THR A CA 1
ATOM 830 C C . THR A 1 116 ? -3.682 51.415 10.595 1.00 70.93 113 THR A C 1
ATOM 831 O O . THR A 1 116 ? -2.980 52.426 10.606 1.00 73.16 113 THR A O 1
ATOM 835 N N . VAL A 1 117 ? -4.341 50.997 9.529 1.00 69.07 114 VAL A N 1
ATOM 836 C CA . VAL A 1 117 ? -4.366 51.789 8.320 1.00 66.77 114 VAL A CA 1
ATOM 837 C C . VAL A 1 117 ? -5.786 51.703 7.764 1.00 65.06 114 VAL A C 1
ATOM 838 O O . VAL A 1 117 ? -6.348 50.614 7.593 1.00 65.74 114 VAL A O 1
ATOM 842 N N . ILE A 1 118 ? -6.390 52.861 7.544 1.00 60.31 115 ILE A N 1
ATOM 843 C CA . ILE A 1 118 ? -7.776 52.900 7.097 1.00 74.09 115 ILE A CA 1
ATOM 844 C C . ILE A 1 118 ? -7.914 53.484 5.705 1.00 63.59 115 ILE A C 1
ATOM 845 O O . ILE A 1 118 ? -7.439 54.588 5.437 1.00 60.93 115 ILE A O 1
ATOM 850 N N . ASP A 1 119 ? -8.566 52.744 4.819 1.00 71.49 116 ASP A N 1
ATOM 851 C CA . ASP A 1 119 ? -8.788 53.225 3.455 1.00 72.22 116 ASP A CA 1
ATOM 852 C C . ASP A 1 119 ? -9.947 54.222 3.436 1.00 76.53 116 ASP A C 1
ATOM 853 O O . ASP A 1 119 ? -11.102 53.851 3.650 1.00 84.35 116 ASP A O 1
ATOM 866 N N . THR A 1 121 ? -10.718 56.348 0.805 1.00 65.23 118 THR A N 1
ATOM 867 C CA . THR A 1 121 ? -11.080 56.802 -0.549 1.00 75.05 118 THR A CA 1
ATOM 868 C C . THR A 1 121 ? -12.591 57.007 -0.803 1.00 87.01 118 THR A C 1
ATOM 869 O O . THR A 1 121 ? -12.970 57.665 -1.770 1.00 91.35 118 THR A O 1
ATOM 873 N N . GLU A 1 122 ? -13.441 56.473 0.076 1.00 106.00 119 GLU A N 1
ATOM 874 C CA . GLU A 1 122 ? -14.903 56.617 -0.045 1.00 116.19 119 GLU A CA 1
ATOM 875 C C . GLU A 1 122 ? -15.346 57.949 -0.663 1.00 119.29 119 GLU A C 1
ATOM 876 O O . GLU A 1 122 ? -15.629 58.924 0.039 1.00 119.01 119 GLU A O 1
ATOM 882 N N . ASP B 1 15 ? -15.096 44.681 0.635 1.00 146.38 12 ASP B N 1
ATOM 883 C CA . ASP B 1 15 ? -14.236 45.389 1.576 1.00 144.19 12 ASP B CA 1
ATOM 884 C C . ASP B 1 15 ? -13.676 44.440 2.638 1.00 146.48 12 ASP B C 1
ATOM 885 O O . ASP B 1 15 ? -14.396 43.584 3.155 1.00 149.96 12 ASP B O 1
ATOM 890 N N . ALA B 1 16 ? -12.392 44.595 2.958 1.00 144.53 13 ALA B N 1
ATOM 891 C CA . ALA B 1 16 ? -11.733 43.754 3.958 1.00 142.86 13 ALA B CA 1
ATOM 892 C C . ALA B 1 16 ? -11.585 44.470 5.297 1.00 143.63 13 ALA B C 1
ATOM 893 O O . ALA B 1 16 ? -11.159 43.871 6.286 1.00 145.14 13 ALA B O 1
ATOM 895 N N . GLY B 1 17 ? -11.928 45.755 5.318 1.00 141.35 14 GLY B N 1
ATOM 896 C CA . GLY B 1 17 ? -11.948 46.533 6.546 1.00 134.00 14 GLY B CA 1
ATOM 897 C C . GLY B 1 17 ? -10.600 47.074 6.992 1.00 127.33 14 GLY B C 1
ATOM 898 O O . GLY B 1 17 ? -9.661 47.182 6.202 1.00 122.79 14 GLY B O 1
ATOM 899 N N . ILE B 1 18 ? -10.522 47.416 8.276 1.00 124.74 15 ILE B N 1
ATOM 900 C CA . ILE B 1 18 ? -9.319 47.972 8.898 1.00 111.17 15 ILE B CA 1
ATOM 901 C C . ILE B 1 18 ? -8.109 47.049 8.725 1.00 96.11 15 ILE B C 1
ATOM 902 O O . ILE B 1 18 ? -8.233 45.822 8.798 1.00 98.26 15 ILE B O 1
ATOM 907 N N . GLY B 1 19 ? -6.940 47.638 8.497 1.00 75.04 16 GLY B N 1
ATOM 908 C CA . GLY B 1 19 ? -5.716 46.861 8.455 1.00 68.63 16 GLY B CA 1
ATOM 909 C C . GLY B 1 19 ? -4.842 47.194 9.647 1.00 66.92 16 GLY B C 1
ATOM 910 O O . GLY B 1 19 ? -4.835 48.337 10.122 1.00 68.15 16 GLY B O 1
ATOM 911 N N . SER B 1 20 ? -4.109 46.206 10.150 1.00 59.19 17 SER B N 1
ATOM 912 C CA . SER B 1 20 ? -3.157 46.488 11.223 1.00 65.41 17 SER B CA 1
ATOM 913 C C . SER B 1 20 ? -1.772 45.982 10.866 1.00 56.97 17 SER B C 1
ATOM 914 O O . SER B 1 20 ? -1.624 44.993 10.139 1.00 50.47 17 SER B O 1
ATOM 917 N N . TRP B 1 21 ? -0.764 46.670 11.394 1.00 55.81 18 TRP B N 1
ATOM 918 C CA . TRP B 1 21 ? 0.611 46.479 10.953 1.00 60.05 18 TRP B CA 1
ATOM 919 C C . TRP B 1 21 ? 1.620 46.738 12.068 1.00 49.35 18 TRP B C 1
ATOM 920 O O . TRP B 1 21 ? 1.399 47.579 12.937 1.00 53.78 18 TRP B O 1
ATOM 931 N N . VAL B 1 22 ? 2.753 46.047 11.997 1.00 54.52 19 VAL B N 1
ATOM 932 C CA . VAL B 1 22 ? 3.865 46.288 12.910 1.00 59.33 19 VAL B CA 1
ATOM 933 C C . VAL B 1 22 ? 5.178 46.477 12.154 1.00 59.97 19 VAL B C 1
ATOM 934 O O . VAL B 1 22 ? 5.510 45.681 11.281 1.00 69.50 19 VAL B O 1
ATOM 938 N N . LEU B 1 23 ? 5.921 47.529 12.488 1.00 57.08 20 LEU B N 1
ATOM 939 C CA . LEU B 1 23 ? 7.243 47.740 11.901 1.00 61.83 20 LEU B CA 1
ATOM 940 C C . LEU B 1 23 ? 8.365 47.512 12.910 1.00 63.05 20 LEU B C 1
ATOM 941 O O . LEU B 1 23 ? 8.628 48.349 13.782 1.00 61.41 20 LEU B O 1
ATOM 946 N N . HIS B 1 24 ? 9.027 46.371 12.781 1.00 59.40 21 HIS B N 1
ATOM 947 C CA . HIS B 1 24 ? 10.174 46.070 13.618 1.00 62.37 21 HIS B CA 1
ATOM 948 C C . HIS B 1 24 ? 11.362 46.934 13.234 1.00 66.01 21 HIS B C 1
ATOM 949 O O . HIS B 1 24 ? 11.657 47.103 12.057 1.00 68.63 21 HIS B O 1
ATOM 964 N N . GLU B 1 26 ? 14.755 46.840 14.622 1.00 64.83 23 GLU B N 1
ATOM 965 C CA . GLU B 1 26 ? 15.990 46.088 14.524 1.00 70.45 23 GLU B CA 1
ATOM 966 C C . GLU B 1 26 ? 15.951 45.245 13.272 1.00 75.99 23 GLU B C 1
ATOM 967 O O . GLU B 1 26 ? 16.874 4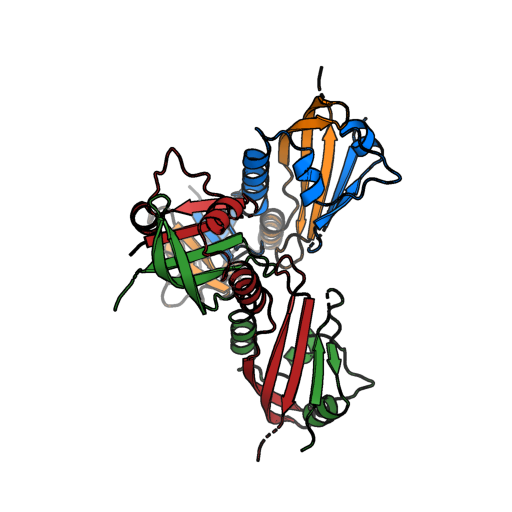5.261 12.452 1.00 67.36 23 GLU B O 1
ATOM 973 N N . SER B 1 27 ? 14.856 44.506 13.150 1.00 81.53 24 SER B N 1
ATOM 974 C CA . SER B 1 27 ? 14.647 43.550 12.076 1.00 73.88 24 SER B CA 1
ATOM 975 C C . SER B 1 27 ? 14.347 44.258 10.746 1.00 80.92 24 SER B C 1
ATOM 976 O O . SER B 1 27 ? 14.669 43.750 9.658 1.00 68.19 24 SER B O 1
ATOM 979 N N . GLY B 1 28 ? 13.732 45.435 10.840 1.00 82.38 25 GLY B N 1
ATOM 980 C CA . GLY B 1 28 ? 13.259 46.147 9.666 1.00 76.48 25 GLY B CA 1
ATOM 981 C C . GLY B 1 28 ? 12.034 45.459 9.102 1.00 75.30 25 GLY B C 1
ATOM 982 O O . GLY B 1 28 ? 11.395 45.961 8.175 1.00 81.24 25 GLY B O 1
ATOM 983 N N . ARG B 1 29 ? 11.708 44.302 9.673 1.00 71.89 26 ARG B N 1
ATOM 984 C CA . ARG B 1 29 ? 10.597 43.484 9.200 1.00 75.68 26 ARG B CA 1
ATOM 985 C C . ARG B 1 29 ? 9.292 44.249 9.338 1.00 63.08 26 ARG B C 1
ATOM 986 O O . ARG B 1 29 ? 9.070 44.920 10.335 1.00 56.55 26 ARG B O 1
ATOM 994 N N . LEU B 1 30 ? 8.437 44.158 8.329 1.00 56.91 27 LEU B N 1
ATOM 995 C CA . LEU B 1 30 ? 7.144 44.813 8.394 1.00 62.25 27 LEU B CA 1
ATOM 996 C C . LEU B 1 30 ? 6.013 43.784 8.331 1.00 71.36 27 LEU B C 1
ATOM 997 O O . LEU B 1 30 ? 5.848 43.106 7.321 1.00 78.67 27 LEU B O 1
ATOM 1002 N N . GLU B 1 31 ? 5.235 43.668 9.407 1.00 64.00 28 GLU B N 1
ATOM 1003 C CA . GLU B 1 31 ? 4.156 42.684 9.455 1.00 60.93 28 GLU B CA 1
ATOM 1004 C C . GLU B 1 31 ? 2.837 43.281 9.009 1.00 61.41 28 GLU B C 1
ATOM 1005 O O . GLU B 1 31 ? 2.379 44.281 9.557 1.00 59.74 28 GLU B O 1
ATOM 1011 N N . TRP B 1 32 ? 2.219 42.656 8.015 1.00 64.25 29 TRP B N 1
ATOM 1012 C CA . TRP B 1 32 ? 0.911 43.095 7.556 1.00 69.25 29 TRP B CA 1
ATOM 1013 C C . TRP B 1 32 ? -0.140 42.032 7.783 1.00 64.94 29 TRP B C 1
ATOM 1014 O O . TRP B 1 32 ? 0.117 40.859 7.544 1.00 66.01 29 TRP B O 1
ATOM 1025 N N . SER B 1 33 ? -1.318 42.441 8.251 1.00 61.27 30 SER B N 1
ATOM 1026 C CA . SER B 1 33 ? -2.473 41.554 8.222 1.00 65.77 30 SER B CA 1
ATOM 1027 C C . SER B 1 33 ? -2.944 41.503 6.776 1.00 57.88 30 SER B C 1
ATOM 1028 O O . SER B 1 33 ? -2.713 42.442 6.022 1.00 56.65 30 SER B O 1
ATOM 1031 N N . GLN B 1 34 ? -3.597 40.416 6.383 1.00 63.92 31 GLN B N 1
ATOM 1032 C CA . GLN B 1 34 ? -4.090 40.309 5.009 1.00 73.56 31 GLN B CA 1
ATOM 1033 C C . GLN B 1 34 ? -4.999 41.497 4.684 1.00 72.21 31 GLN B C 1
ATOM 1034 O O . GLN B 1 34 ? -5.188 41.848 3.524 1.00 79.18 31 GLN B O 1
ATOM 1040 N N . ALA B 1 35 ? -5.540 42.126 5.718 1.00 66.00 32 ALA B N 1
ATOM 1041 C CA . ALA B 1 35 ? -6.408 43.279 5.527 1.00 68.02 32 ALA B CA 1
ATOM 1042 C C . ALA B 1 35 ? -5.664 44.485 4.951 1.00 72.91 32 ALA B C 1
ATOM 1043 O O . ALA B 1 35 ? -6.248 45.274 4.208 1.00 73.67 32 ALA B O 1
ATOM 1045 N N . VAL B 1 36 ? -4.386 44.627 5.303 1.00 66.97 33 VAL B N 1
ATOM 1046 C CA . VAL B 1 36 ? -3.548 45.697 4.762 1.00 60.81 33 VAL B CA 1
ATOM 1047 C C . VAL B 1 36 ? -3.216 45.405 3.302 1.00 71.61 33 VAL B C 1
ATOM 1048 O O . VAL B 1 36 ? -3.497 46.209 2.404 1.00 69.39 33 VAL B O 1
ATOM 1052 N N . HIS B 1 37 ? -2.623 44.237 3.074 1.00 73.01 34 HIS B N 1
ATOM 1053 C CA . HIS B 1 37 ? -2.357 43.759 1.728 1.00 69.00 34 HIS B CA 1
ATOM 1054 C C . HIS B 1 37 ? -3.531 44.029 0.812 1.00 76.63 34 HIS B C 1
ATOM 1055 O O . HIS B 1 37 ? -3.353 44.264 -0.388 1.00 69.43 34 HIS B O 1
ATOM 1062 N N . ASP B 1 38 ? -4.731 43.979 1.381 1.00 76.96 35 ASP B N 1
ATOM 1063 C CA . ASP B 1 38 ? -5.940 44.169 0.600 1.00 77.35 35 ASP B CA 1
ATOM 1064 C C . ASP B 1 38 ? -6.132 45.635 0.247 1.00 77.92 35 ASP B C 1
ATOM 1065 O O . ASP B 1 38 ? -6.545 45.956 -0.861 1.00 80.57 35 ASP B O 1
ATOM 1070 N N . ILE B 1 39 ? -5.829 46.536 1.171 1.00 73.77 36 ILE B N 1
ATOM 1071 C CA . ILE B 1 39 ? -6.007 47.941 0.841 1.00 74.91 36 ILE B CA 1
ATOM 1072 C C . ILE B 1 39 ? -4.878 48.425 -0.074 1.00 69.68 36 ILE B C 1
ATOM 1073 O O . ILE B 1 39 ? -5.051 49.370 -0.852 1.00 68.70 36 ILE B O 1
ATOM 1078 N N . PHE B 1 40 ? -3.745 47.732 -0.018 1.00 58.83 37 PHE B N 1
ATOM 1079 C CA . PHE B 1 40 ? -2.614 48.069 -0.878 1.00 58.72 37 PHE B CA 1
ATOM 1080 C C . PHE B 1 40 ? -2.647 47.435 -2.266 1.00 64.98 37 PHE B C 1
ATOM 1081 O O . PHE B 1 40 ? -1.900 47.850 -3.154 1.00 63.87 37 PHE B O 1
ATOM 1089 N N . GLY B 1 41 ? -3.500 46.427 -2.431 1.00 68.56 38 GLY B N 1
ATOM 1090 C CA . GLY B 1 41 ? -3.597 45.672 -3.664 1.00 65.43 38 GLY B CA 1
ATOM 1091 C C . GLY B 1 41 ? -2.395 44.769 -3.882 1.00 77.36 38 GLY B C 1
ATOM 1092 O O . GLY B 1 41 ? -1.988 44.530 -5.020 1.00 86.55 38 GLY B O 1
ATOM 1093 N N . THR B 1 42 ? -1.823 44.263 -2.797 1.00 77.91 39 THR B N 1
ATOM 1094 C CA . THR B 1 42 ? -0.630 43.430 -2.894 1.00 73.72 39 THR B CA 1
ATOM 1095 C C . THR B 1 42 ? -0.873 41.996 -2.461 1.00 79.43 39 THR B C 1
ATOM 1096 O O . THR B 1 42 ? -1.939 41.651 -1.947 1.00 81.85 39 THR B O 1
ATOM 1100 N N . ASP B 1 43 ? 0.139 41.163 -2.668 1.00 84.07 40 ASP B N 1
ATOM 1101 C CA . ASP B 1 43 ? 0.058 39.768 -2.286 1.00 89.13 40 ASP B CA 1
ATOM 1102 C C . ASP B 1 43 ? 0.942 39.522 -1.083 1.00 88.42 40 ASP B C 1
ATOM 1103 O O . ASP B 1 43 ? 2.112 39.912 -1.062 1.00 77.24 40 ASP B O 1
ATOM 1108 N N . SER B 1 44 ? 0.359 38.888 -0.074 1.00 100.09 41 SER B N 1
ATOM 1109 C CA . SER B 1 44 ? 1.098 38.472 1.102 1.00 108.35 41 SER B CA 1
ATOM 1110 C C . SER B 1 44 ? 2.353 37.714 0.686 1.00 111.35 41 SER B C 1
ATOM 1111 O O . SER B 1 44 ? 3.465 38.029 1.127 1.00 113.19 41 SER B O 1
ATOM 1114 N N . ALA B 1 45 ? 2.160 36.729 -0.187 1.00 102.51 42 ALA B N 1
ATOM 1115 C CA . ALA B 1 45 ? 3.203 35.778 -0.543 1.00 95.58 42 ALA B CA 1
ATOM 1116 C C . ALA B 1 45 ? 4.359 36.391 -1.332 1.00 91.75 42 ALA B C 1
ATOM 1117 O O . ALA B 1 45 ? 5.435 35.802 -1.430 1.00 87.93 42 ALA B O 1
ATOM 1119 N N . THR B 1 46 ? 4.147 37.575 -1.888 1.00 91.87 43 THR B N 1
ATOM 1120 C CA . THR B 1 46 ? 5.069 38.089 -2.890 1.00 94.14 43 THR B CA 1
ATOM 1121 C C . THR B 1 46 ? 5.555 39.501 -2.609 1.00 92.42 43 THR B C 1
ATOM 1122 O O . THR B 1 46 ? 6.362 40.052 -3.358 1.00 100.49 43 THR B O 1
ATOM 1126 N N . PHE B 1 47 ? 5.048 40.102 -1.545 1.00 77.98 44 PHE B N 1
ATOM 1127 C CA . PHE B 1 47 ? 5.424 41.463 -1.238 1.00 65.58 44 PHE B CA 1
ATOM 1128 C C . PHE B 1 47 ? 6.537 41.492 -0.195 1.00 76.26 44 PHE B C 1
ATOM 1129 O O . PHE B 1 47 ? 6.443 40.856 0.866 1.00 83.01 44 PHE B O 1
ATOM 1137 N N . ASP B 1 48 ? 7.584 42.250 -0.507 1.00 77.11 45 ASP B N 1
ATOM 1138 C CA . ASP B 1 48 ? 8.823 42.273 0.275 1.00 83.31 45 ASP B CA 1
ATOM 1139 C C . ASP B 1 48 ? 8.663 42.484 1.778 1.00 82.77 45 ASP B C 1
ATOM 1140 O O . ASP B 1 48 ? 9.534 42.082 2.544 1.00 88.28 45 ASP B O 1
ATOM 1145 N N . ALA B 1 49 ? 7.579 43.133 2.196 1.00 77.14 46 ALA B N 1
ATOM 1146 C CA . ALA B 1 49 ? 7.363 43.446 3.616 1.00 81.45 46 ALA B CA 1
ATOM 1147 C C . ALA B 1 49 ? 8.550 44.160 4.265 1.00 77.03 46 ALA B C 1
ATOM 1148 O O . ALA B 1 49 ? 9.154 43.641 5.203 1.00 82.62 46 ALA B O 1
ATOM 1150 N N . THR B 1 50 ? 8.882 45.342 3.753 1.00 71.26 47 THR B N 1
ATOM 1151 C CA . THR B 1 50 ? 9.916 46.196 4.333 1.00 67.26 47 THR B CA 1
ATOM 1152 C C . THR B 1 50 ? 9.431 47.637 4.305 1.00 66.98 47 THR B C 1
ATOM 1153 O O . THR B 1 50 ? 8.478 47.957 3.580 1.00 64.58 47 THR B O 1
ATOM 1157 N N . GLU B 1 51 ? 10.078 48.514 5.072 1.00 60.55 48 GLU B N 1
ATOM 1158 C CA . GLU B 1 51 ? 9.662 49.910 5.038 1.00 60.62 48 GLU B CA 1
ATOM 1159 C C . GLU B 1 51 ? 9.847 50.538 3.645 1.00 59.78 48 GLU B C 1
ATOM 1160 O O . GLU B 1 51 ? 8.962 51.255 3.169 1.00 51.00 48 GLU B O 1
ATOM 1166 N N . ASP B 1 52 ? 10.975 50.281 2.987 1.00 62.79 49 ASP B N 1
ATOM 1167 C CA A ASP B 1 52 ? 11.188 50.832 1.662 0.48 63.40 49 ASP B CA 1
ATOM 1168 C CA B ASP B 1 52 ? 11.171 50.830 1.647 0.52 63.38 49 ASP B CA 1
ATOM 1169 C C . ASP B 1 52 ? 10.063 50.370 0.726 1.00 62.17 49 ASP B C 1
ATOM 1170 O O . ASP B 1 52 ? 9.486 51.175 -0.009 1.00 65.82 49 ASP B O 1
ATOM 1179 N N . ALA B 1 53 ? 9.754 49.076 0.773 1.00 55.49 50 ALA B N 1
ATOM 1180 C CA . ALA B 1 53 ? 8.714 48.520 -0.087 1.00 55.35 50 ALA B CA 1
ATOM 1181 C C . ALA B 1 53 ? 7.449 49.336 0.075 1.00 54.85 50 ALA B C 1
ATOM 1182 O O . ALA B 1 53 ? 6.739 49.627 -0.886 1.00 51.42 50 ALA B O 1
ATOM 1184 N N . TYR B 1 54 ? 7.179 49.715 1.313 1.00 60.60 51 TYR B N 1
ATOM 1185 C CA . TYR B 1 54 ? 6.006 50.510 1.622 1.00 55.79 51 TYR B CA 1
ATOM 1186 C C . TYR B 1 54 ? 6.086 51.861 0.903 1.00 52.15 51 TYR B C 1
ATOM 1187 O O . TYR B 1 54 ? 5.105 52.328 0.328 1.00 55.54 51 TYR B O 1
ATOM 1196 N N . PHE B 1 55 ? 7.266 52.468 0.900 1.00 42.97 52 PHE B N 1
ATOM 1197 C CA . PHE B 1 55 ? 7.396 53.796 0.333 1.00 41.81 52 PHE B CA 1
ATOM 1198 C C . PHE B 1 55 ? 7.278 53.781 -1.190 1.00 47.48 52 PHE B C 1
ATOM 1199 O O . PHE B 1 55 ? 6.806 54.748 -1.770 1.00 54.83 52 PHE B O 1
ATOM 1207 N N . GLN B 1 56 ? 7.699 52.681 -1.817 1.00 43.27 53 GLN B N 1
ATOM 1208 C CA . GLN B 1 56 ? 7.525 52.474 -3.256 1.00 59.94 53 GLN B CA 1
ATOM 1209 C C . GLN B 1 56 ? 6.047 52.394 -3.644 1.00 64.30 53 GLN B C 1
ATOM 1210 O O . GLN B 1 56 ? 5.696 52.572 -4.821 1.00 66.72 53 GLN B O 1
ATOM 1216 N N . ARG B 1 57 ? 5.187 52.126 -2.656 1.00 60.45 54 ARG B N 1
ATOM 1217 C CA . ARG B 1 57 ? 3.744 51.993 -2.901 1.00 55.62 54 ARG B CA 1
ATOM 1218 C C . ARG B 1 57 ? 2.996 53.272 -2.538 1.00 51.15 54 ARG B C 1
ATOM 1219 O O . ARG B 1 57 ? 1.784 53.391 -2.752 1.00 47.78 54 ARG B O 1
ATOM 1227 N N . VAL B 1 58 ? 3.736 54.234 -1.999 1.00 52.63 55 VAL B N 1
ATOM 1228 C CA . VAL B 1 58 ? 3.164 55.498 -1.561 1.00 54.08 55 VAL B CA 1
ATOM 1229 C C . VAL B 1 58 ? 3.286 56.523 -2.671 1.00 55.47 55 VAL B C 1
ATOM 1230 O O . VAL B 1 58 ? 4.349 56.648 -3.271 1.00 51.91 55 VAL B O 1
ATOM 1234 N N . HIS B 1 59 ? 2.211 57.266 -2.924 1.00 59.05 56 HIS B N 1
ATOM 1235 C CA . HIS B 1 59 ? 2.226 58.319 -3.941 1.00 56.32 56 HIS B CA 1
ATOM 1236 C C . HIS B 1 59 ? 3.531 59.100 -3.894 1.00 53.08 56 HIS B C 1
ATOM 1237 O O . HIS B 1 59 ? 3.967 59.541 -2.835 1.00 53.25 56 HIS B O 1
ATOM 1244 N N . PRO B 1 60 ? 4.179 59.247 -5.052 1.00 55.46 57 PRO B N 1
ATOM 1245 C CA . PRO B 1 60 ? 5.452 59.964 -5.132 1.00 53.36 57 PRO B CA 1
ATOM 1246 C C . PRO B 1 60 ? 5.364 61.368 -4.549 1.00 51.20 57 PRO B C 1
ATOM 1247 O O . PRO B 1 60 ? 6.344 61.824 -3.967 1.00 53.74 57 PRO B O 1
ATOM 1251 N N . ASP B 1 61 ? 4.223 62.038 -4.707 1.00 47.68 58 ASP B N 1
ATOM 1252 C CA . ASP B 1 61 ? 4.075 63.419 -4.240 1.00 54.13 58 ASP B CA 1
ATOM 1253 C C . ASP B 1 61 ? 3.963 63.503 -2.711 1.00 63.80 58 ASP B C 1
ATOM 1254 O O . ASP B 1 61 ? 3.916 64.597 -2.141 1.00 69.06 58 ASP B O 1
ATOM 1259 N N . ASP B 1 62 ? 3.916 62.354 -2.045 1.00 60.57 59 ASP B N 1
ATOM 1260 C CA . ASP B 1 62 ? 3.667 62.332 -0.603 1.00 64.47 59 ASP B CA 1
ATOM 1261 C C . ASP B 1 62 ? 4.827 61.775 0.236 1.00 61.45 59 ASP B C 1
ATOM 1262 O O . ASP B 1 62 ? 4.851 61.965 1.454 1.00 60.82 59 ASP B O 1
ATOM 1267 N N . ARG B 1 63 ? 5.779 61.094 -0.402 1.00 54.26 60 ARG B N 1
ATOM 1268 C CA . ARG B 1 63 ? 6.804 60.339 0.335 1.00 59.13 60 ARG B CA 1
ATOM 1269 C C . ARG B 1 63 ? 7.722 61.163 1.248 1.00 59.67 60 ARG B C 1
ATOM 1270 O O . ARG B 1 63 ? 8.079 60.717 2.342 1.00 56.09 60 ARG B O 1
ATOM 1278 N N . ALA B 1 64 ? 8.128 62.343 0.798 1.00 52.82 61 ALA B N 1
ATOM 1279 C CA . ALA B 1 64 ? 8.992 63.170 1.618 1.00 49.62 61 ALA B CA 1
ATOM 1280 C C . ALA B 1 64 ? 8.218 63.654 2.840 1.00 54.89 61 ALA B C 1
ATOM 1281 O O . ALA B 1 64 ? 8.689 63.534 3.973 1.00 55.87 61 ALA B O 1
ATOM 1283 N N . ARG B 1 65 ? 7.022 64.184 2.593 1.00 53.31 62 ARG B N 1
ATOM 1284 C CA . ARG B 1 65 ? 6.167 64.710 3.645 1.00 57.77 62 ARG B CA 1
ATOM 1285 C C . ARG B 1 65 ? 6.004 63.692 4.766 1.00 63.57 62 ARG B C 1
ATOM 1286 O O . ARG B 1 65 ? 6.283 63.975 5.932 1.00 67.55 62 ARG B O 1
ATOM 1294 N N . VAL B 1 66 ? 5.542 62.506 4.391 1.00 58.19 63 VAL B N 1
ATOM 1295 C CA . VAL B 1 66 ? 5.327 61.423 5.330 1.00 57.76 63 VAL B CA 1
ATOM 1296 C C . VAL B 1 66 ? 6.608 61.101 6.098 1.00 64.15 63 VAL B C 1
ATOM 1297 O O . VAL B 1 66 ? 6.601 61.009 7.333 1.00 64.14 63 VAL B O 1
ATOM 1301 N N . ARG B 1 67 ? 7.718 60.952 5.381 1.00 56.96 64 ARG B N 1
ATOM 1302 C CA . ARG B 1 67 ? 8.981 60.718 6.069 1.00 50.25 64 ARG B CA 1
ATOM 1303 C C . ARG B 1 67 ? 9.218 61.753 7.161 1.00 52.89 64 ARG B C 1
ATOM 1304 O O . ARG B 1 67 ? 9.553 61.399 8.289 1.00 50.01 64 ARG B O 1
ATOM 1312 N N . ARG B 1 68 ? 9.025 63.023 6.829 1.00 46.29 65 ARG B N 1
ATOM 1313 C CA . ARG B 1 68 ? 9.225 64.086 7.798 1.00 56.56 65 ARG B CA 1
ATOM 1314 C C . ARG B 1 68 ? 8.239 64.004 8.965 1.00 65.46 65 ARG B C 1
ATOM 1315 O O . ARG B 1 68 ? 8.620 64.218 10.106 1.00 68.12 65 ARG B O 1
ATOM 1323 N N . GLU B 1 69 ? 6.979 63.692 8.679 1.00 62.09 66 GLU B N 1
ATOM 1324 C CA . GLU B 1 69 ? 5.965 63.656 9.727 1.00 49.79 66 GLU B CA 1
ATOM 1325 C C . GLU B 1 69 ? 6.210 62.515 10.697 1.00 53.82 66 GLU B C 1
ATOM 1326 O O . GLU B 1 69 ? 5.960 62.651 11.898 1.00 50.41 66 GLU B O 1
ATOM 1332 N N . LEU B 1 70 ? 6.687 61.388 10.178 1.00 58.28 67 LEU B N 1
ATOM 1333 C CA . LEU B 1 70 ? 7.088 60.278 11.031 1.00 53.49 67 LEU B CA 1
ATOM 1334 C C . LEU B 1 70 ? 8.217 60.762 11.904 1.00 53.56 67 LEU B C 1
ATOM 1335 O O . LEU B 1 70 ? 8.099 60.798 13.130 1.00 61.36 67 LEU B O 1
ATOM 1340 N N . ASP B 1 71 ? 9.306 61.161 11.262 1.00 48.02 68 ASP B N 1
ATOM 1341 C CA . ASP B 1 71 ? 10.498 61.580 11.981 1.00 64.76 68 ASP B CA 1
ATOM 1342 C C . ASP B 1 71 ? 10.164 62.642 13.003 1.00 66.47 68 ASP B C 1
ATOM 1343 O O . ASP B 1 71 ? 10.737 62.672 14.082 1.00 70.03 68 ASP B O 1
ATOM 1348 N N . ARG B 1 72 ? 9.228 63.515 12.667 1.00 61.40 69 ARG B N 1
ATOM 1349 C CA . ARG B 1 72 ? 8.854 64.569 13.588 1.00 66.15 69 ARG B CA 1
ATOM 1350 C C . ARG B 1 72 ? 8.177 64.014 14.856 1.00 65.70 69 ARG B C 1
ATOM 1351 O O . ARG B 1 72 ? 8.344 64.557 15.947 1.00 64.54 69 ARG B O 1
ATOM 1359 N N . HIS B 1 73 ? 7.432 62.923 14.706 1.00 63.57 70 HIS B N 1
ATOM 1360 C CA . HIS B 1 73 ? 6.679 62.346 15.811 1.00 57.18 70 HIS B CA 1
ATOM 1361 C C . HIS B 1 73 ? 7.496 61.353 16.627 1.00 61.57 70 HIS B C 1
ATOM 1362 O O . HIS B 1 73 ? 7.447 61.358 17.856 1.00 68.17 70 HIS B O 1
ATOM 1369 N N . VAL B 1 74 ? 8.232 60.498 15.932 1.00 59.33 71 VAL B N 1
ATOM 1370 C CA . VAL B 1 74 ? 9.053 59.479 16.570 1.00 63.26 71 VAL B CA 1
ATOM 1371 C C . VAL B 1 74 ? 10.320 60.070 17.199 1.00 62.45 71 VAL B C 1
ATOM 1372 O O . VAL B 1 74 ? 10.802 59.581 18.219 1.00 60.31 71 VAL B O 1
ATOM 1376 N N . LEU B 1 75 ? 10.844 61.133 16.593 1.00 60.50 72 LEU B N 1
ATOM 1377 C CA . LEU B 1 75 ? 12.174 61.627 16.935 1.00 56.96 72 LEU B CA 1
ATOM 1378 C C . LEU B 1 75 ? 12.219 63.105 17.309 1.00 66.88 72 LEU B C 1
ATOM 1379 O O . LEU B 1 75 ? 13.224 63.588 17.848 1.00 70.60 72 LEU B O 1
ATOM 1384 N N . GLY B 1 76 ? 11.144 63.825 17.016 1.00 63.48 73 GLY B N 1
ATOM 1385 C CA . GLY B 1 76 ? 11.107 65.248 17.290 1.00 64.41 73 GLY B CA 1
ATOM 1386 C C . GLY B 1 76 ? 10.844 65.536 18.756 1.00 65.88 73 GLY B C 1
ATOM 1387 O O . GLY B 1 76 ? 10.535 64.631 19.530 1.00 66.16 73 GLY B O 1
ATOM 1388 N N . ASP B 1 77 ? 10.977 66.799 19.140 1.00 63.34 74 ASP B N 1
ATOM 1389 C CA . ASP B 1 77 ? 10.605 67.214 20.480 1.00 66.07 74 ASP B CA 1
ATOM 1390 C C . ASP B 1 77 ? 9.103 67.061 20.635 1.00 68.77 74 ASP B C 1
ATOM 1391 O O . ASP B 1 77 ? 8.341 67.448 19.754 1.00 65.79 74 ASP B O 1
ATOM 1396 N N . ARG B 1 78 ? 8.681 66.481 21.751 1.00 68.27 75 ARG B N 1
ATOM 1397 C CA . ARG B 1 78 ? 7.268 66.341 22.048 1.00 64.34 75 ARG B CA 1
ATOM 1398 C C . ARG B 1 78 ? 7.042 66.897 23.437 1.00 57.26 75 ARG B C 1
ATOM 1399 O O . ARG B 1 78 ? 6.967 66.139 24.408 1.00 54.54 75 ARG B O 1
ATOM 1407 N N . PRO B 1 79 ? 6.914 68.227 23.534 1.00 48.37 76 PRO B N 1
ATOM 1408 C CA . PRO B 1 79 ? 6.986 68.876 24.840 1.00 57.54 76 PRO B CA 1
ATOM 1409 C C . PRO B 1 79 ? 5.777 68.517 25.717 1.00 63.07 76 PRO B C 1
ATOM 1410 O O . PRO B 1 79 ? 4.763 68.023 25.211 1.00 64.54 76 PRO B O 1
ATOM 1414 N N . PHE B 1 80 ? 5.899 68.742 27.022 1.00 55.09 77 PHE B N 1
ATOM 1415 C CA . PHE B 1 80 ? 4.792 68.488 27.940 1.00 59.03 77 PHE B CA 1
ATOM 1416 C C . PHE B 1 80 ? 4.948 69.192 29.280 1.00 54.60 77 PHE B C 1
ATOM 1417 O O . PHE B 1 80 ? 6.026 69.686 29.628 1.00 50.45 77 PHE B O 1
ATOM 1425 N N . ASP B 1 81 ? 3.850 69.221 30.025 1.00 51.34 78 ASP B N 1
ATOM 1426 C CA . ASP B 1 81 ? 3.820 69.856 31.322 1.00 54.90 78 ASP B CA 1
ATOM 1427 C C . ASP B 1 81 ? 3.811 68.849 32.460 1.00 59.80 78 ASP B C 1
ATOM 1428 O O . ASP B 1 81 ? 3.374 67.705 32.298 1.00 63.08 78 ASP B O 1
ATOM 1433 N N . VAL B 1 82 ? 4.308 69.294 33.613 1.00 54.92 79 VAL B N 1
ATOM 1434 C CA . VAL B 1 82 ? 4.176 68.566 34.867 1.00 49.31 79 VAL B CA 1
ATOM 1435 C C . VAL B 1 82 ? 3.975 69.573 36.005 1.00 53.46 79 VAL B C 1
ATOM 1436 O O . VAL B 1 82 ? 4.661 70.595 36.067 1.00 52.29 79 VAL B O 1
ATOM 1440 N N . GLU B 1 83 ? 3.004 69.305 36.872 1.00 50.71 80 GLU B N 1
ATOM 1441 C CA . GLU B 1 83 ? 2.813 70.099 38.083 1.00 56.35 80 GLU B CA 1
ATOM 1442 C C . GLU B 1 83 ? 3.236 69.280 39.284 1.00 53.47 80 GLU B C 1
ATOM 1443 O O . GLU B 1 83 ? 3.009 68.075 39.340 1.00 56.30 80 GLU B O 1
ATOM 1449 N N . TYR B 1 84 ? 3.839 69.937 40.255 1.00 56.67 81 TYR B N 1
ATOM 1450 C CA . TYR B 1 84 ? 4.216 69.266 41.481 1.00 55.04 81 TYR B CA 1
ATOM 1451 C C . TYR B 1 84 ? 4.697 70.295 42.495 1.00 53.71 81 TYR B C 1
ATOM 1452 O O . TYR B 1 84 ? 5.200 71.370 42.132 1.00 47.44 81 TYR B O 1
ATOM 1461 N N . ARG B 1 85 ? 4.534 69.964 43.772 1.00 48.77 82 ARG B N 1
ATOM 1462 C CA . ARG B 1 85 ? 5.030 70.811 44.828 1.00 43.07 82 ARG B CA 1
ATOM 1463 C C . ARG B 1 85 ? 6.495 70.484 45.069 1.00 51.27 82 ARG B C 1
ATOM 1464 O O . ARG B 1 85 ? 6.930 69.337 44.899 1.00 46.39 82 ARG B O 1
ATOM 1472 N N . ILE B 1 86 ? 7.263 71.501 45.442 1.00 51.15 83 ILE B N 1
ATOM 1473 C CA . ILE B 1 86 ? 8.587 71.273 45.977 1.00 53.90 83 ILE B CA 1
ATOM 1474 C C . ILE B 1 86 ? 8.577 71.758 47.411 1.00 65.07 83 ILE B C 1
ATOM 1475 O O . ILE B 1 86 ? 7.633 72.420 47.862 1.00 67.88 83 ILE B O 1
ATOM 1480 N N . VAL B 1 87 ? 9.635 71.426 48.131 1.00 58.49 84 VAL B N 1
ATOM 1481 C CA . VAL B 1 87 ? 9.783 71.902 49.482 1.00 56.67 84 VAL B CA 1
ATOM 1482 C C . VAL B 1 87 ? 11.142 72.584 49.622 1.00 54.38 84 VAL B C 1
ATOM 1483 O O . VAL B 1 87 ? 12.194 71.946 49.518 1.00 54.05 84 VAL B O 1
ATOM 1487 N N . ARG B 1 88 ? 11.111 73.896 49.820 1.00 54.90 85 ARG B N 1
ATOM 1488 C CA . ARG B 1 88 ? 12.333 74.666 49.957 1.00 57.18 85 ARG B CA 1
ATOM 1489 C C . ARG B 1 88 ? 13.086 74.274 51.223 1.00 62.12 85 ARG B C 1
ATOM 1490 O O . ARG B 1 88 ? 12.482 73.828 52.206 1.00 63.92 85 ARG B O 1
ATOM 1498 N N . PRO B 1 89 ? 14.413 74.461 51.205 1.00 63.28 86 PRO B N 1
ATOM 1499 C CA . PRO B 1 89 ? 15.301 74.324 52.360 1.00 69.64 86 PRO B CA 1
ATOM 1500 C C . PRO B 1 89 ? 14.786 75.058 53.593 1.00 59.63 86 PRO B C 1
ATOM 1501 O O . PRO B 1 89 ? 15.013 74.588 54.689 1.00 68.37 86 PRO B O 1
ATOM 1505 N N . ASP B 1 90 ? 14.114 76.187 53.402 1.00 53.36 87 ASP B N 1
ATOM 1506 C CA . ASP B 1 90 ? 13.582 76.984 54.500 1.00 51.77 87 ASP B CA 1
ATOM 1507 C C . ASP B 1 90 ? 12.219 76.476 54.993 1.00 53.86 87 ASP B C 1
ATOM 1508 O O . ASP B 1 90 ? 11.517 77.168 55.728 1.00 56.63 87 ASP B O 1
ATOM 1513 N N . GLY B 1 91 ? 11.838 75.278 54.569 1.00 56.74 88 GLY B N 1
ATOM 1514 C CA . GLY B 1 91 ? 10.617 74.662 55.052 1.00 50.79 88 GLY B CA 1
ATOM 1515 C C . GLY B 1 91 ? 9.375 75.078 54.286 1.00 58.20 88 GLY B C 1
ATOM 1516 O O . GLY B 1 91 ? 8.273 74.577 54.549 1.00 62.22 88 GLY B O 1
ATOM 1517 N N . GLN B 1 92 ? 9.541 75.987 53.330 1.00 48.12 89 GLN B N 1
ATOM 1518 C CA . GLN B 1 92 ? 8.392 76.513 52.582 1.00 57.76 89 GLN B CA 1
ATOM 1519 C C . GLN B 1 92 ? 7.953 75.647 51.396 1.00 54.54 89 GLN B C 1
ATOM 1520 O O . GLN B 1 92 ? 8.780 75.181 50.610 1.00 54.21 89 GLN B O 1
ATOM 1526 N N . VAL B 1 93 ? 6.643 75.456 51.268 1.00 50.63 90 VAL B N 1
ATOM 1527 C CA . VAL B 1 93 ? 6.070 74.639 50.196 1.00 58.71 90 VAL B CA 1
ATOM 1528 C C . VAL B 1 93 ? 5.627 75.418 48.953 1.00 58.68 90 VAL B C 1
ATOM 1529 O O . VAL B 1 93 ? 4.895 76.403 49.049 1.00 59.41 90 VAL B O 1
ATOM 1533 N N . ARG B 1 94 ? 6.055 74.950 47.784 1.00 60.33 91 ARG B N 1
ATOM 1534 C CA . ARG B 1 94 ? 5.809 75.677 46.539 1.00 62.28 91 ARG B CA 1
ATOM 1535 C C . ARG B 1 94 ? 5.189 74.807 45.461 1.00 56.59 91 ARG B C 1
ATOM 1536 O O . ARG B 1 94 ? 5.594 73.666 45.276 1.00 58.33 91 ARG B O 1
ATOM 1544 N N . GLU B 1 95 ? 4.201 75.352 44.756 1.00 56.91 92 GLU B N 1
ATOM 1545 C CA . GLU B 1 95 ? 3.624 74.686 43.586 1.00 57.89 92 GLU B CA 1
ATOM 1546 C C . GLU B 1 95 ? 4.325 75.103 42.291 1.00 47.40 92 GLU B C 1
ATOM 1547 O O . GLU B 1 95 ? 4.406 76.292 41.966 1.00 48.49 92 GLU B O 1
ATOM 1553 N N . LEU B 1 96 ? 4.841 74.124 41.558 1.00 47.98 93 LEU B N 1
ATOM 1554 C CA . LEU B 1 96 ? 5.568 74.415 40.317 1.00 54.03 93 LEU B CA 1
ATOM 1555 C C . LEU B 1 96 ? 4.878 73.945 39.024 1.00 54.49 93 LEU B C 1
ATOM 1556 O O . LEU B 1 96 ? 4.241 72.877 38.980 1.00 49.83 93 LEU B O 1
ATOM 1561 N N . LEU B 1 97 ? 5.008 74.750 37.973 1.00 58.99 94 LEU B N 1
ATOM 1562 C CA . LEU B 1 97 ? 4.683 74.288 36.625 1.00 57.14 94 LEU B CA 1
ATOM 1563 C C . LEU B 1 97 ? 5.963 74.126 35.808 1.00 54.68 94 LEU B C 1
ATOM 1564 O O . LEU B 1 97 ? 6.796 75.029 35.753 1.00 52.59 94 LEU B O 1
ATOM 1569 N N . GLU B 1 98 ? 6.120 72.969 35.181 1.00 47.04 95 GLU B N 1
ATOM 1570 C CA . GLU B 1 98 ? 7.369 72.648 34.517 1.00 49.05 95 GLU B CA 1
ATOM 1571 C C . GLU B 1 98 ? 7.114 72.227 33.083 1.00 59.55 95 GLU B C 1
ATOM 1572 O O . GLU B 1 98 ? 6.356 71.294 32.813 1.00 63.48 95 GLU B O 1
ATOM 1578 N N . ARG B 1 99 ? 7.742 72.918 32.147 1.00 57.00 96 ARG B N 1
ATOM 1579 C CA . ARG B 1 99 ? 7.570 72.531 30.765 1.00 60.92 96 ARG B CA 1
ATOM 1580 C C . ARG B 1 99 ? 8.778 71.723 30.316 1.00 53.26 96 ARG B C 1
ATOM 1581 O O . ARG B 1 99 ? 9.922 72.146 30.496 1.00 48.08 96 ARG B O 1
ATOM 1589 N N . ASN B 1 100 ? 8.508 70.545 29.762 1.00 48.56 97 ASN B N 1
ATOM 1590 C CA . ASN B 1 100 ? 9.560 69.633 29.336 1.00 49.93 97 ASN B CA 1
ATOM 1591 C C . ASN B 1 100 ? 9.629 69.519 27.840 1.00 62.54 97 ASN B C 1
ATOM 1592 O O . ASN B 1 100 ? 8.603 69.464 27.170 1.00 65.91 97 ASN B O 1
ATOM 1597 N N . HIS B 1 101 ? 10.858 69.500 27.340 1.00 59.39 98 HIS B N 1
ATOM 1598 C CA . HIS B 1 101 ? 11.156 69.303 25.939 1.00 43.98 98 HIS B CA 1
ATOM 1599 C C . HIS B 1 101 ? 12.144 68.157 25.861 1.00 53.17 98 HIS B C 1
ATOM 1600 O O . HIS B 1 101 ? 13.091 68.105 26.637 1.00 59.24 98 HIS B O 1
ATOM 1607 N N . ILE B 1 102 ? 11.928 67.230 24.936 1.00 54.84 99 ILE B N 1
ATOM 1608 C CA . ILE B 1 102 ? 12.842 66.108 24.783 1.00 51.05 99 ILE B CA 1
ATOM 1609 C C . ILE B 1 102 ? 13.746 66.307 23.578 1.00 56.46 99 ILE B C 1
ATOM 1610 O O . ILE B 1 102 ? 13.330 66.861 22.572 1.00 61.03 99 ILE B O 1
ATOM 1615 N N . GLN B 1 103 ? 14.984 65.849 23.682 1.00 56.84 100 GLN B N 1
ATOM 1616 C CA . GLN B 1 103 ? 15.931 65.976 22.587 1.00 45.22 100 GLN B CA 1
ATOM 1617 C C . GLN B 1 103 ? 16.630 64.642 22.408 1.00 55.37 100 GLN B C 1
ATOM 1618 O O . GLN B 1 103 ? 17.401 64.204 23.277 1.00 54.09 100 GLN B O 1
ATOM 1624 N N . ARG B 1 104 ? 16.336 63.982 21.288 1.00 59.13 101 ARG B N 1
ATOM 1625 C CA . ARG B 1 104 ? 16.812 62.625 21.071 1.00 60.79 101 ARG B CA 1
ATOM 1626 C C . ARG B 1 104 ? 18.042 62.590 20.193 1.00 66.56 101 ARG B C 1
ATOM 1627 O O . ARG B 1 104 ? 18.440 63.600 19.620 1.00 65.45 101 ARG B O 1
ATOM 1635 N N . GLN B 1 105 ? 18.657 61.418 20.124 1.00 72.29 102 GLN B N 1
ATOM 1636 C CA . GLN B 1 105 ? 19.739 61.179 19.196 1.00 77.01 102 GLN B CA 1
ATOM 1637 C C . GLN B 1 105 ? 19.087 60.445 18.045 1.00 87.82 102 GLN B C 1
ATOM 1638 O O . GLN B 1 105 ? 17.990 59.905 18.217 1.00 89.36 102 GLN B O 1
ATOM 1644 N N . ALA B 1 106 ? 19.734 60.432 16.879 1.00 85.72 103 ALA B N 1
ATOM 1645 C CA . ALA B 1 106 ? 19.158 59.777 15.705 1.00 83.15 103 ALA B CA 1
ATOM 1646 C C . ALA B 1 106 ? 18.645 58.382 16.066 1.00 76.78 103 ALA B C 1
ATOM 1647 O O . ALA B 1 106 ? 17.738 57.848 15.412 1.00 58.09 103 ALA B O 1
ATOM 1649 N N . SER B 1 107 ? 19.227 57.826 17.130 1.00 80.77 104 SER B N 1
ATOM 1650 C CA . SER B 1 107 ? 18.899 56.498 17.659 1.00 83.20 104 SER B CA 1
ATOM 1651 C C . SER B 1 107 ? 17.551 56.402 18.390 1.00 80.78 104 SER B C 1
ATOM 1652 O O . SER B 1 107 ? 16.975 55.317 18.491 1.00 79.12 104 SER B O 1
ATOM 1655 N N . GLY B 1 108 ? 17.063 57.529 18.908 1.00 78.62 105 GLY B N 1
ATOM 1656 C CA . GLY B 1 108 ? 15.823 57.557 19.673 1.00 73.84 105 GLY B CA 1
ATOM 1657 C C . GLY B 1 108 ? 16.133 57.797 21.139 1.00 71.58 105 GLY B C 1
ATOM 1658 O O . GLY B 1 108 ? 15.350 58.395 21.880 1.00 69.26 105 GLY B O 1
ATOM 1659 N N . GLN B 1 109 ? 17.300 57.316 21.545 1.00 68.05 106 GLN B N 1
ATOM 1660 C CA . GLN B 1 109 ? 17.857 57.584 22.859 1.00 72.00 106 GLN B CA 1
ATOM 1661 C C . GLN B 1 109 ? 17.730 59.054 23.219 1.00 71.11 106 GLN B C 1
ATOM 1662 O O . GLN B 1 109 ? 18.100 59.930 22.429 1.00 69.92 106 GLN B O 1
ATOM 1668 N N . VAL B 1 110 ? 17.224 59.339 24.414 1.00 62.84 107 VAL B N 1
ATOM 1669 C CA . VAL B 1 110 ? 17.081 60.735 24.800 1.00 59.46 107 VAL B CA 1
ATOM 1670 C C . VAL B 1 110 ? 18.401 61.294 25.306 1.00 60.87 107 VAL B C 1
ATOM 1671 O O . VAL B 1 110 ? 18.983 60.784 26.258 1.00 71.36 107 VAL B O 1
ATOM 1675 N N . ASP B 1 111 ? 18.875 62.334 24.631 1.00 65.09 108 ASP B N 1
ATOM 1676 C CA . ASP B 1 111 ? 20.148 62.959 24.954 1.00 72.97 108 ASP B CA 1
ATOM 1677 C C . ASP B 1 111 ? 19.992 63.927 26.128 1.00 66.43 108 ASP B C 1
ATOM 1678 O O . ASP B 1 111 ? 20.706 63.836 27.119 1.00 56.37 108 ASP B O 1
ATOM 1683 N N . HIS B 1 112 ? 19.052 64.855 25.991 1.00 66.34 109 HIS B N 1
ATOM 1684 C CA . HIS B 1 112 ? 18.760 65.832 27.018 1.00 64.10 109 HIS 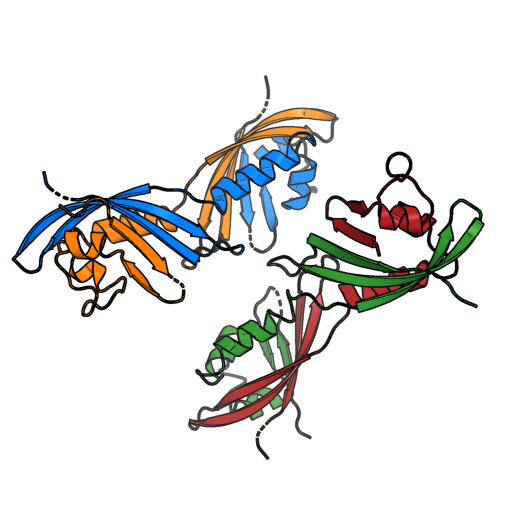B CA 1
ATOM 1685 C C . HIS B 1 112 ? 17.269 66.056 27.093 1.00 65.69 109 HIS B C 1
ATOM 1686 O O . HIS B 1 112 ? 16.557 65.929 26.098 1.00 75.66 109 HIS B O 1
ATOM 1693 N N . LEU B 1 113 ? 16.797 66.390 28.283 1.00 62.52 110 LEU B N 1
ATOM 1694 C CA . LEU B 1 113 ? 15.517 67.054 28.424 1.00 52.52 110 LEU B CA 1
ATOM 1695 C C . LEU B 1 113 ? 15.902 68.480 28.732 1.00 52.93 110 LEU B C 1
ATOM 1696 O O . LEU B 1 113 ? 17.066 68.753 29.056 1.00 59.27 110 LEU B O 1
ATOM 1701 N N . TRP B 1 114 ? 14.943 69.390 28.629 1.00 47.56 111 TRP B N 1
ATOM 1702 C CA . TRP B 1 114 ? 15.215 70.791 28.910 1.00 54.16 111 TRP B CA 1
ATOM 1703 C C . TRP B 1 114 ? 13.913 71.574 28.962 1.00 53.86 111 TRP B C 1
ATOM 1704 O O . TRP B 1 114 ? 12.903 71.154 28.402 1.00 56.82 111 TRP B O 1
ATOM 1715 N N . GLY B 1 115 ? 13.924 72.697 29.666 1.00 49.64 112 GLY B N 1
ATOM 1716 C CA . GLY B 1 115 ? 12.718 73.485 29.788 1.00 54.26 112 GLY B CA 1
ATOM 1717 C C . GLY B 1 115 ? 12.694 74.530 30.891 1.00 57.60 112 GLY B C 1
ATOM 1718 O O . GLY B 1 115 ? 13.705 75.142 31.255 1.00 45.75 112 GLY B O 1
ATOM 1719 N N . THR B 1 116 ? 11.503 74.744 31.420 1.00 57.66 113 THR B N 1
ATOM 1720 C CA . THR B 1 116 ? 11.276 75.869 32.288 1.00 59.65 113 THR B CA 1
ATOM 1721 C C . THR B 1 116 ? 10.426 75.469 33.480 1.00 59.74 113 THR B C 1
ATOM 1722 O O . THR B 1 116 ? 9.664 74.504 33.426 1.00 61.99 113 THR B O 1
ATOM 1726 N N . VAL B 1 117 ? 10.579 76.211 34.565 1.00 54.02 114 VAL B N 1
ATOM 1727 C CA . VAL B 1 117 ? 9.758 76.003 35.743 1.00 51.33 114 VAL B CA 1
ATOM 1728 C C . VAL B 1 117 ? 9.191 77.323 36.181 1.00 51.29 114 VAL B C 1
ATOM 1729 O O . VAL B 1 117 ? 9.894 78.328 36.221 1.00 54.12 114 VAL B O 1
ATOM 1733 N N . ILE B 1 118 ? 7.909 77.314 36.500 1.00 50.74 115 ILE B N 1
ATOM 1734 C CA . ILE B 1 118 ? 7.257 78.490 37.033 1.00 53.32 115 ILE B CA 1
ATOM 1735 C C . ILE B 1 118 ? 6.698 78.170 38.406 1.00 61.19 115 ILE B C 1
ATOM 1736 O O . ILE B 1 118 ? 5.964 77.191 38.579 1.00 55.23 115 ILE B O 1
ATOM 1741 N N . ASP B 1 119 ? 7.076 78.988 39.383 1.00 68.63 116 ASP B N 1
ATOM 1742 C CA . ASP B 1 119 ? 6.486 78.947 40.706 1.00 59.48 116 ASP B CA 1
ATOM 1743 C C . ASP B 1 119 ? 5.151 79.670 40.580 1.00 61.06 116 ASP B C 1
ATOM 1744 O O . ASP B 1 119 ? 5.110 80.887 40.357 1.00 56.62 116 ASP B O 1
ATOM 1757 N N . THR B 1 121 ? 2.843 79.181 43.071 1.00 57.11 118 THR B N 1
ATOM 1758 C CA . THR B 1 121 ? 2.426 79.417 44.440 1.00 75.46 118 THR B CA 1
ATOM 1759 C C . THR B 1 121 ? 1.854 80.820 44.557 1.00 82.76 118 THR B C 1
ATOM 1760 O O . THR B 1 121 ? 2.473 81.799 44.125 1.00 74.68 118 THR B O 1
ATOM 1764 N N . GLU B 1 122 ? 0.660 80.901 45.131 1.00 95.56 119 GLU B N 1
ATOM 1765 C CA . GLU B 1 122 ? -0.075 82.154 45.235 1.00 112.10 119 GLU B CA 1
ATOM 1766 C C . GLU B 1 122 ? 0.430 83.003 46.402 1.00 108.77 119 GLU B C 1
ATOM 1767 O O . GLU B 1 122 ? 0.716 84.190 46.240 1.00 106.77 119 GLU B O 1
ATOM 1773 N N . ALA C 1 16 ? 54.045 33.536 25.333 1.00 159.69 13 ALA C N 1
ATOM 1774 C CA . ALA C 1 16 ? 53.042 34.145 26.201 1.00 157.55 13 ALA C CA 1
ATOM 1775 C C . ALA C 1 16 ? 52.959 35.657 25.989 1.00 156.89 13 ALA C C 1
ATOM 1776 O O . ALA C 1 16 ? 53.153 36.435 26.929 1.00 159.29 13 ALA C O 1
ATOM 1778 N N . GLY C 1 17 ? 52.677 36.061 24.751 1.00 146.86 14 GLY C N 1
ATOM 1779 C CA . GLY C 1 17 ? 52.500 37.463 24.411 1.00 132.59 14 GLY C CA 1
ATOM 1780 C C . GLY C 1 17 ? 51.046 37.887 24.527 1.00 117.12 14 GLY C C 1
ATOM 1781 O O . GLY C 1 17 ? 50.326 37.954 23.531 1.00 112.74 14 GLY C O 1
ATOM 1782 N N . ILE C 1 18 ? 50.619 38.177 25.753 1.00 106.03 15 ILE C N 1
ATOM 1783 C CA . ILE C 1 18 ? 49.220 38.472 26.044 1.00 94.17 15 ILE C CA 1
ATOM 1784 C C . ILE C 1 18 ? 48.959 39.969 26.181 1.00 85.00 15 ILE C C 1
ATOM 1785 O O . ILE C 1 18 ? 49.796 40.717 26.699 1.00 88.47 15 ILE C O 1
ATOM 1790 N N . GLY C 1 19 ? 47.786 40.395 25.721 1.00 71.98 16 GLY C N 1
ATOM 1791 C CA . GLY C 1 19 ? 47.473 41.807 25.613 1.00 67.02 16 GLY C CA 1
ATOM 1792 C C . GLY C 1 19 ? 46.518 42.350 26.656 1.00 58.62 16 GLY C C 1
ATOM 1793 O O . GLY C 1 19 ? 45.624 41.653 27.141 1.00 57.77 16 GLY C O 1
ATOM 1794 N N . SER C 1 20 ? 46.703 43.619 26.990 1.00 56.87 17 SER C N 1
ATOM 1795 C CA . SER C 1 20 ? 45.899 44.250 28.023 1.00 62.18 17 SER C CA 1
ATOM 1796 C C . SER C 1 20 ? 45.127 45.425 27.470 1.00 49.21 17 SER C C 1
ATOM 1797 O O . SER C 1 20 ? 45.607 46.148 26.595 1.00 48.49 17 SER C O 1
ATOM 1800 N N . TRP C 1 21 ? 43.932 45.627 28.00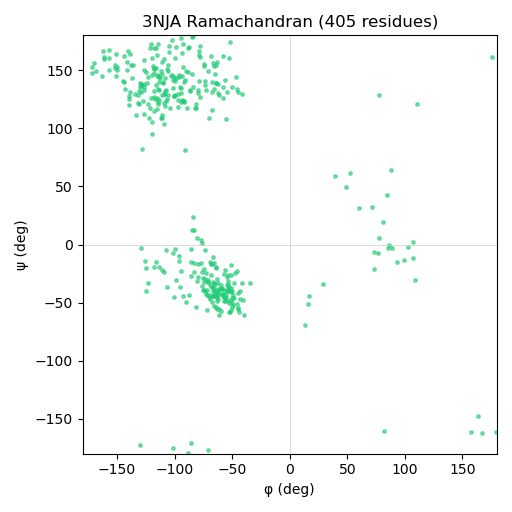4 1.00 39.03 18 TRP C N 1
ATOM 1801 C CA . TRP C 1 21 ? 43.062 46.668 27.498 1.00 47.93 18 TRP C CA 1
ATOM 1802 C C . TRP C 1 21 ? 42.154 47.208 28.585 1.00 55.28 18 TRP C C 1
ATOM 1803 O O . TRP C 1 21 ? 41.709 46.470 29.469 1.00 61.06 18 TRP C O 1
ATOM 1814 N N . VAL C 1 22 ? 41.879 48.503 28.502 1.00 52.05 19 VAL C N 1
ATOM 1815 C CA . VAL C 1 22 ? 40.871 49.125 29.330 1.00 49.68 19 VAL C CA 1
ATOM 1816 C C . VAL C 1 22 ? 39.885 49.882 28.454 1.00 47.87 19 VAL C C 1
ATOM 1817 O O . VAL C 1 22 ? 40.282 50.550 27.493 1.00 53.94 19 VAL C O 1
ATOM 1821 N N . LEU C 1 23 ? 38.603 49.761 28.783 1.00 47.02 20 LEU C N 1
ATOM 1822 C CA . LEU C 1 23 ? 37.575 50.614 28.204 1.00 54.16 20 LEU C CA 1
ATOM 1823 C C . LEU C 1 23 ? 37.002 51.576 29.255 1.00 60.32 20 LEU C C 1
ATOM 1824 O O . LEU C 1 23 ? 36.317 51.166 30.201 1.00 59.53 20 LEU C O 1
ATOM 1829 N N . HIS C 1 24 ? 37.293 52.859 29.077 1.00 61.35 21 HIS C N 1
ATOM 1830 C CA . HIS C 1 24 ? 36.761 53.906 29.938 1.00 55.88 21 HIS C CA 1
ATOM 1831 C C . HIS C 1 24 ? 35.381 54.325 29.448 1.00 63.09 21 HIS C C 1
ATOM 1832 O O . HIS C 1 24 ? 35.245 55.012 28.434 1.00 68.46 21 HIS C O 1
ATOM 1847 N N . GLU C 1 26 ? 33.007 56.431 30.332 1.00 67.14 23 GLU C N 1
ATOM 1848 C CA . GLU C 1 26 ? 32.505 57.794 30.209 1.00 75.69 23 GLU C CA 1
ATOM 1849 C C . GLU C 1 26 ? 33.154 58.467 29.024 1.00 76.64 23 GLU C C 1
ATOM 1850 O O . GLU C 1 26 ? 32.495 59.145 28.238 1.00 75.32 23 GLU C O 1
ATOM 1856 N N . SER C 1 27 ? 34.459 58.272 28.905 1.00 75.69 24 SER C N 1
ATOM 1857 C CA . SER C 1 27 ? 35.210 58.789 27.780 1.00 69.14 24 SER C CA 1
ATOM 1858 C C . SER C 1 27 ? 34.789 58.083 26.495 1.00 72.46 24 SER C C 1
ATOM 1859 O O . SER C 1 27 ? 34.592 58.708 25.447 1.00 67.59 24 SER C O 1
ATOM 1862 N N . GLY C 1 28 ? 34.655 56.767 26.586 1.00 67.23 25 GLY C N 1
ATOM 1863 C CA . GLY C 1 28 ? 34.473 55.955 25.408 1.00 65.58 25 GLY C CA 1
ATOM 1864 C C . GLY C 1 28 ? 35.822 55.590 24.819 1.00 64.46 25 GLY C C 1
ATOM 1865 O O . GLY C 1 28 ? 35.896 54.893 23.811 1.00 74.92 25 GLY C O 1
ATOM 1866 N N . ARG C 1 29 ? 36.896 56.056 25.445 1.00 62.62 26 ARG C N 1
ATOM 1867 C CA A ARG C 1 29 ? 38.233 55.730 24.977 0.52 64.05 26 ARG C CA 1
ATOM 1868 C CA B ARG C 1 29 ? 38.246 55.726 24.988 0.48 64.04 26 ARG C CA 1
ATOM 1869 C C . ARG C 1 29 ? 38.634 54.292 25.314 1.00 66.56 26 ARG C C 1
ATOM 1870 O O . ARG C 1 29 ? 38.442 53.816 26.450 1.00 55.74 26 ARG C O 1
ATOM 1885 N N . LEU C 1 30 ? 39.190 53.611 24.319 1.00 62.48 27 LEU C N 1
ATOM 1886 C CA . LEU C 1 30 ? 39.663 52.249 24.482 1.00 63.19 27 LEU C CA 1
ATOM 1887 C C . LEU C 1 30 ? 41.185 52.265 24.481 1.00 62.90 27 LEU C C 1
ATOM 1888 O O . LEU C 1 30 ? 41.803 52.778 23.560 1.00 68.21 27 LEU C O 1
ATOM 1893 N N . GLU C 1 31 ? 41.789 51.732 25.534 1.00 63.10 28 GLU C N 1
ATOM 1894 C CA . GLU C 1 31 ? 43.240 51.757 25.657 1.00 63.94 28 GLU C CA 1
ATOM 1895 C C . GLU C 1 31 ? 43.825 50.381 25.443 1.00 62.04 28 GLU C C 1
ATOM 1896 O O . GLU C 1 31 ? 43.353 49.391 26.025 1.00 58.78 28 GLU C O 1
ATOM 1902 N N . TRP C 1 32 ? 44.863 50.314 24.619 1.00 52.92 29 TRP C N 1
ATOM 1903 C CA . TRP C 1 32 ? 45.429 49.022 24.263 1.00 56.09 29 TRP C CA 1
ATOM 1904 C C . TRP C 1 32 ? 46.904 48.870 24.543 1.00 57.33 29 TRP C C 1
ATOM 1905 O O . TRP C 1 32 ? 47.695 49.769 24.292 1.00 62.87 29 TRP C O 1
ATOM 1916 N N . SER C 1 33 ? 47.258 47.700 25.051 1.00 63.20 30 SER C N 1
ATOM 1917 C CA . SER C 1 33 ? 48.641 47.264 25.132 1.00 65.63 30 SER C CA 1
ATOM 1918 C C . SER C 1 33 ? 49.169 47.141 23.702 1.00 70.11 30 SER C C 1
ATOM 1919 O O . SER C 1 33 ? 48.383 46.986 22.765 1.00 69.82 30 SER C O 1
ATOM 1922 N N . GLN C 1 34 ? 50.486 47.216 23.525 1.00 66.42 31 GLN C N 1
ATOM 1923 C CA . GLN C 1 34 ? 51.055 47.020 22.198 1.00 69.82 31 GLN C CA 1
ATOM 1924 C C . GLN C 1 34 ? 50.658 45.643 21.711 1.00 70.39 31 GLN C C 1
ATOM 1925 O O . GLN C 1 34 ? 50.352 45.454 20.545 1.00 75.91 31 GLN C O 1
ATOM 1931 N N . ALA C 1 35 ? 50.650 44.688 22.633 1.00 68.22 32 ALA C N 1
ATOM 1932 C CA . ALA C 1 35 ? 50.333 43.303 22.317 1.00 69.30 32 ALA C CA 1
ATOM 1933 C C . ALA C 1 35 ? 48.999 43.169 21.592 1.00 70.43 32 ALA C C 1
ATOM 1934 O O . ALA C 1 35 ? 48.856 42.320 20.711 1.00 65.26 32 ALA C O 1
ATOM 1936 N N . VAL C 1 36 ? 48.030 43.996 21.982 1.00 66.13 33 VAL C N 1
ATOM 1937 C CA . VAL C 1 36 ? 46.711 43.982 21.367 1.00 56.89 33 VAL C CA 1
ATOM 1938 C C . VAL C 1 36 ? 46.784 44.383 19.894 1.00 57.46 33 VAL C C 1
ATOM 1939 O O . VAL C 1 36 ? 46.288 43.665 19.021 1.00 56.58 33 VAL C O 1
ATOM 1943 N N . HIS C 1 37 ? 47.384 45.536 19.620 1.00 53.03 34 HIS C N 1
ATOM 1944 C CA . HIS C 1 37 ? 47.570 45.954 18.231 1.00 64.15 34 HIS C CA 1
ATOM 1945 C C . HIS C 1 37 ? 48.198 44.824 17.457 1.00 68.57 34 HIS C C 1
ATOM 1946 O O . HIS C 1 37 ? 47.676 44.380 16.438 1.00 74.29 34 HIS C O 1
ATOM 1953 N N . ASP C 1 38 ? 49.314 44.341 17.973 1.00 66.24 35 ASP C N 1
ATOM 1954 C CA . ASP C 1 38 ? 50.018 43.245 17.346 1.00 74.41 35 ASP C CA 1
ATOM 1955 C C . ASP C 1 38 ? 49.082 42.063 17.057 1.00 73.40 35 ASP C C 1
ATOM 1956 O O . ASP C 1 38 ? 49.194 41.428 16.014 1.00 77.49 35 ASP C O 1
ATOM 1961 N N . ILE C 1 39 ? 48.137 41.792 17.954 1.00 62.01 36 ILE C N 1
ATOM 1962 C CA . ILE C 1 39 ? 47.155 40.738 17.707 1.00 65.42 36 ILE C CA 1
ATOM 1963 C C . ILE C 1 39 ? 46.132 41.127 16.644 1.00 68.13 36 ILE C C 1
ATOM 1964 O O . ILE C 1 39 ? 45.707 40.292 15.838 1.00 73.55 36 ILE C O 1
ATOM 1969 N N . PHE C 1 40 ? 45.712 42.388 16.670 1.00 60.31 37 PHE C N 1
ATOM 1970 C CA . PHE C 1 40 ? 44.671 42.852 15.771 1.00 58.98 37 PHE C CA 1
ATOM 1971 C C . PHE C 1 40 ? 45.290 43.272 14.443 1.00 68.28 37 PHE C C 1
ATOM 1972 O O . PHE C 1 40 ? 44.574 43.617 13.505 1.00 56.71 37 PHE C O 1
ATOM 1980 N N . GLY C 1 41 ? 46.622 43.225 14.381 1.00 75.24 38 GLY C N 1
ATOM 1981 C CA . GLY C 1 41 ? 47.384 43.711 13.242 1.00 69.27 38 GLY C CA 1
ATOM 1982 C C . GLY C 1 41 ? 47.129 45.187 13.011 1.00 74.97 38 GLY C C 1
ATOM 1983 O O . GLY C 1 41 ? 47.168 45.680 11.884 1.00 82.30 38 GLY C O 1
ATOM 1984 N N . THR C 1 42 ? 46.874 45.904 14.094 1.00 77.91 39 THR C N 1
ATOM 1985 C CA . THR C 1 42 ? 46.421 47.283 13.996 1.00 81.81 39 THR C CA 1
ATOM 1986 C C . THR C 1 42 ? 47.535 48.289 14.338 1.00 76.25 39 THR C C 1
ATOM 1987 O O . THR C 1 42 ? 48.616 47.909 14.802 1.00 69.89 39 THR C O 1
ATOM 1991 N N . ASP C 1 43 ? 47.268 49.568 14.087 1.00 77.30 40 ASP C N 1
ATOM 1992 C CA . ASP C 1 43 ? 48.291 50.607 14.189 1.00 89.16 40 ASP C CA 1
ATOM 1993 C C . ASP C 1 43 ? 48.051 51.561 15.346 1.00 84.01 40 ASP C C 1
ATOM 1994 O O . ASP C 1 43 ? 47.122 52.368 15.321 1.00 74.28 40 ASP C O 1
ATOM 1999 N N . SER C 1 44 ? 48.895 51.456 16.365 1.00 89.39 41 SER C N 1
ATOM 2000 C CA . SER C 1 44 ? 48.822 52.350 17.508 1.00 88.34 41 SER C CA 1
ATOM 2001 C C . SER C 1 44 ? 48.542 53.770 17.030 1.00 94.55 41 SER C C 1
ATOM 2002 O O . SER C 1 44 ? 47.657 54.449 17.547 1.00 87.81 41 SER C O 1
ATOM 2005 N N . ALA C 1 45 ? 49.296 54.202 16.023 1.00 103.17 42 ALA C N 1
ATOM 2006 C CA . ALA C 1 45 ? 49.135 55.534 15.459 1.00 104.61 42 ALA C CA 1
ATOM 2007 C C . ALA C 1 45 ? 47.731 55.760 14.897 1.00 108.40 42 ALA C C 1
ATOM 2008 O O . ALA C 1 45 ? 47.024 56.673 15.322 1.00 113.84 42 ALA C O 1
ATOM 2010 N N . THR C 1 46 ? 47.326 54.914 13.956 1.00 105.37 43 THR C N 1
ATOM 2011 C CA . THR C 1 46 ? 46.074 55.112 13.219 1.00 105.01 43 THR C CA 1
ATOM 2012 C C . THR C 1 46 ? 44.787 54.780 13.992 1.00 96.94 43 THR C C 1
ATOM 2013 O O . THR C 1 46 ? 43.736 55.364 13.727 1.00 89.66 43 THR C O 1
ATOM 2017 N N . PHE C 1 47 ? 44.865 53.854 14.943 1.00 92.39 44 PHE C N 1
ATOM 2018 C CA . PHE C 1 47 ? 43.656 53.303 15.564 1.00 77.92 44 PHE C CA 1
ATOM 2019 C C . PHE C 1 47 ? 42.847 54.287 16.424 1.00 70.02 44 PHE C C 1
ATOM 2020 O O . PHE C 1 47 ? 43.402 55.091 17.194 1.00 64.85 44 PHE C O 1
ATOM 2028 N N . ASP C 1 48 ? 41.527 54.183 16.292 1.00 64.97 45 ASP C N 1
ATOM 2029 C CA . ASP C 1 48 ? 40.587 55.160 16.837 1.00 71.05 45 ASP C CA 1
ATOM 2030 C C . ASP C 1 48 ? 40.269 55.014 18.322 1.00 68.33 45 ASP C C 1
ATOM 2031 O O . ASP C 1 48 ? 39.398 55.716 18.823 1.00 68.28 45 ASP C O 1
ATOM 2036 N N . ALA C 1 49 ? 40.944 54.105 19.016 1.00 67.29 46 ALA C N 1
ATOM 2037 C CA . ALA C 1 49 ? 40.796 53.997 20.473 1.00 74.30 46 ALA C CA 1
ATOM 2038 C C . ALA C 1 49 ? 39.353 54.204 20.943 1.00 66.85 46 ALA C C 1
ATOM 2039 O O . ALA C 1 49 ? 39.076 55.133 21.713 1.00 60.85 46 ALA C O 1
ATOM 2041 N N . THR C 1 50 ? 38.444 53.365 20.448 1.00 58.35 47 THR C N 1
ATOM 2042 C CA . THR C 1 50 ? 37.046 53.377 20.869 1.00 53.34 47 THR C CA 1
ATOM 2043 C C . THR C 1 50 ? 36.446 51.991 20.716 1.00 56.09 47 THR C C 1
ATOM 2044 O O . THR C 1 50 ? 36.887 51.188 19.888 1.00 60.12 47 THR C O 1
ATOM 2048 N N . GLU C 1 51 ? 35.419 51.720 21.504 1.00 55.37 48 GLU C N 1
ATOM 2049 C CA . GLU C 1 51 ? 34.720 50.453 21.409 1.00 57.48 48 GLU C CA 1
ATOM 2050 C C . GLU C 1 51 ? 34.150 50.223 20.001 1.00 61.42 48 GLU C C 1
ATOM 2051 O O . GLU C 1 51 ? 34.225 49.119 19.431 1.00 50.09 48 GLU C O 1
ATOM 2057 N N . ASP C 1 52 ? 33.555 51.264 19.443 1.00 66.37 49 ASP C N 1
ATOM 2058 C CA . ASP C 1 52 ? 32.973 51.127 18.124 1.00 69.01 49 ASP C CA 1
ATOM 2059 C C . ASP C 1 52 ? 34.021 50.674 17.105 1.00 70.08 49 ASP C C 1
ATOM 2060 O O . ASP C 1 52 ? 33.766 49.767 16.304 1.00 72.89 49 ASP C O 1
ATOM 2065 N N . ALA C 1 53 ? 35.198 51.294 17.140 1.00 65.91 50 ALA C N 1
ATOM 2066 C CA . ALA C 1 53 ? 36.267 50.942 16.202 1.00 66.35 50 ALA C CA 1
ATOM 2067 C C . ALA C 1 53 ? 36.694 49.492 16.390 1.00 71.24 50 ALA C C 1
ATOM 2068 O O . ALA C 1 53 ? 36.980 48.774 15.426 1.00 74.54 50 ALA C O 1
ATOM 2070 N N . TYR C 1 54 ? 36.726 49.068 17.646 1.00 64.09 51 TYR C N 1
ATOM 2071 C CA . TYR C 1 54 ? 37.094 47.708 17.973 1.00 56.17 51 TYR C CA 1
ATOM 2072 C C . TYR C 1 54 ? 36.124 46.722 17.317 1.00 56.62 51 TYR C C 1
ATOM 2073 O O . TYR C 1 54 ? 36.512 45.650 16.838 1.00 53.61 51 TYR C O 1
ATOM 2082 N N . PHE C 1 55 ? 34.853 47.094 17.297 1.00 49.06 52 PHE C N 1
ATOM 2083 C CA . PHE C 1 55 ? 33.851 46.242 16.702 1.00 46.24 52 PHE C CA 1
ATOM 2084 C C . PHE C 1 55 ? 34.006 46.103 15.185 1.00 49.84 52 PHE C C 1
ATOM 2085 O O . PHE C 1 55 ? 33.433 45.174 14.598 1.00 40.34 52 PHE C O 1
ATOM 2093 N N . GLN C 1 56 ? 34.766 47.011 14.567 1.00 38.89 53 GLN C N 1
ATOM 2094 C CA . GLN C 1 56 ? 34.949 46.976 13.111 1.00 65.21 53 GLN C CA 1
ATOM 2095 C C . GLN C 1 56 ? 35.983 45.926 12.747 1.00 75.08 53 GLN C C 1
ATOM 2096 O O . GLN C 1 56 ? 36.098 45.534 11.579 1.00 75.46 53 GLN C O 1
ATOM 2102 N N . ARG C 1 57 ? 36.757 45.494 13.740 1.00 59.00 54 ARG C N 1
ATOM 2103 C CA . ARG C 1 57 ? 37.760 44.478 13.489 1.00 59.75 54 ARG C CA 1
ATOM 2104 C C . ARG C 1 57 ? 37.186 43.129 13.854 1.00 66.84 54 ARG C C 1
ATOM 2105 O O . ARG C 1 57 ? 37.770 42.084 13.571 1.00 79.69 54 ARG C O 1
ATOM 2113 N N . VAL C 1 58 ? 36.026 43.158 14.486 1.00 58.40 55 VAL C N 1
ATOM 2114 C CA . VAL C 1 58 ? 35.388 41.934 14.913 1.00 53.91 55 VAL C CA 1
ATOM 2115 C C . VAL C 1 58 ? 34.705 41.349 13.709 1.00 62.12 55 VAL C C 1
ATOM 2116 O O . VAL C 1 58 ? 33.981 42.035 13.000 1.00 67.89 55 VAL C O 1
ATOM 2120 N N . HIS C 1 59 ? 34.941 40.073 13.472 1.00 58.56 56 HIS C N 1
ATOM 2121 C CA . HIS C 1 59 ? 34.234 39.371 12.427 1.00 52.31 56 HIS C CA 1
ATOM 2122 C C . HIS C 1 59 ? 32.739 39.677 12.487 1.00 56.59 56 HIS C C 1
ATOM 2123 O O . HIS C 1 59 ? 32.124 39.654 13.550 1.00 63.28 56 HIS C O 1
ATOM 2130 N N . PRO C 1 60 ? 32.153 39.965 11.324 1.00 54.26 57 PRO C N 1
ATOM 2131 C CA . PRO C 1 60 ? 30.765 40.380 11.146 1.00 49.86 57 PRO C CA 1
ATOM 2132 C C . PRO C 1 60 ? 29.784 39.406 11.745 1.00 51.71 57 PRO C C 1
ATOM 2133 O O . PRO C 1 60 ? 28.792 39.845 12.323 1.00 59.21 57 PRO C O 1
ATOM 2137 N N . ASP C 1 61 ? 30.048 38.111 11.591 1.00 48.51 58 ASP C N 1
ATOM 2138 C CA . ASP C 1 61 ? 29.133 37.077 12.057 1.00 50.22 58 ASP C CA 1
ATOM 2139 C C . ASP C 1 61 ? 29.220 36.900 13.576 1.00 59.98 58 ASP C C 1
ATOM 2140 O O . ASP C 1 61 ? 28.554 36.028 14.125 1.00 65.67 58 ASP C O 1
ATOM 2145 N N . ASP C 1 62 ? 30.058 37.690 14.249 1.00 59.48 59 ASP C N 1
ATOM 2146 C CA . ASP C 1 62 ? 30.285 37.503 15.685 1.00 63.57 59 ASP C CA 1
ATOM 2147 C C .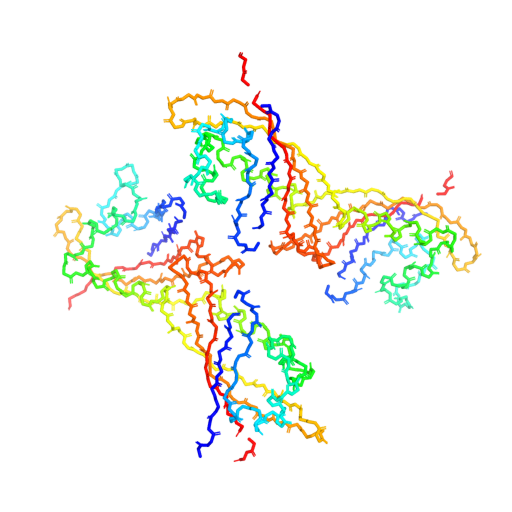 ASP C 1 62 ? 29.866 38.694 16.530 1.00 58.44 59 ASP C C 1
ATOM 2148 O O . ASP C 1 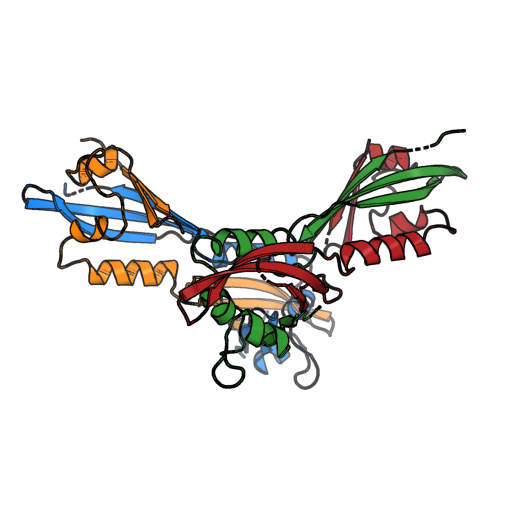62 ? 29.669 38.547 17.720 1.00 59.86 59 ASP C O 1
ATOM 2153 N N . ARG C 1 63 ? 29.733 39.863 15.911 1.00 57.95 60 ARG C N 1
ATOM 2154 C CA . ARG C 1 63 ? 29.581 41.115 16.646 1.00 56.69 60 ARG C CA 1
ATOM 2155 C C . ARG C 1 63 ? 28.286 41.213 17.426 1.00 59.26 60 ARG C C 1
ATOM 2156 O O . ARG C 1 63 ? 28.273 41.738 18.530 1.00 63.37 60 ARG C O 1
ATOM 2164 N N . ALA C 1 64 ? 27.191 40.747 16.849 1.00 52.25 61 ALA C N 1
ATOM 2165 C CA . ALA C 1 64 ? 25.907 40.856 17.527 1.00 58.13 61 ALA C CA 1
ATOM 2166 C C . ALA C 1 64 ? 25.933 40.041 18.816 1.00 64.03 61 ALA C C 1
ATOM 2167 O O . ALA C 1 64 ? 25.667 40.560 19.911 1.00 60.89 61 ALA C O 1
ATOM 2169 N N . ARG C 1 65 ? 26.256 38.759 18.669 1.00 62.55 62 ARG C N 1
ATOM 2170 C CA . ARG C 1 65 ? 26.436 37.876 19.805 1.00 56.51 62 ARG C CA 1
ATOM 2171 C C . ARG C 1 65 ? 27.278 38.531 20.905 1.00 58.64 62 ARG C C 1
ATOM 2172 O O . ARG C 1 65 ? 26.839 38.634 22.043 1.00 63.18 62 ARG C O 1
ATOM 2180 N N . VAL C 1 66 ? 28.477 38.982 20.550 1.00 55.76 63 VAL C N 1
ATOM 2181 C CA . VAL C 1 66 ? 29.419 39.517 21.526 1.00 58.88 63 VAL C CA 1
ATOM 2182 C C . VAL C 1 66 ? 28.822 40.659 22.348 1.00 65.78 63 VAL C C 1
ATOM 2183 O O . VAL C 1 66 ? 28.942 40.670 23.579 1.00 59.75 63 VAL C O 1
ATOM 2187 N N . ARG C 1 67 ? 28.163 41.602 21.675 1.00 62.68 64 ARG C N 1
ATOM 2188 C CA . ARG C 1 67 ? 27.467 42.677 22.380 1.00 62.23 64 ARG C CA 1
ATOM 2189 C C . ARG C 1 67 ? 26.486 42.112 23.400 1.00 57.14 64 ARG C C 1
ATOM 2190 O O . ARG C 1 67 ? 26.363 42.642 24.490 1.00 64.14 64 ARG C O 1
ATOM 2198 N N . ARG C 1 68 ? 25.790 41.038 23.046 1.00 52.51 65 ARG C N 1
ATOM 2199 C CA . ARG C 1 68 ? 24.825 40.441 23.962 1.00 50.17 65 ARG C CA 1
ATOM 2200 C C . ARG C 1 68 ? 25.485 39.737 25.140 1.00 54.58 65 ARG C C 1
ATOM 2201 O O . ARG C 1 68 ? 24.915 39.697 26.216 1.00 53.85 65 ARG C O 1
ATOM 2209 N N . GLU C 1 69 ? 26.670 39.167 24.936 1.00 59.87 66 GLU C N 1
ATOM 2210 C CA . GLU C 1 69 ? 27.357 38.462 26.019 1.00 66.09 66 GLU C CA 1
ATOM 2211 C C . GLU C 1 69 ? 27.895 39.458 27.032 1.00 61.89 66 GLU C C 1
ATOM 2212 O O . GLU C 1 69 ? 27.801 39.252 28.253 1.00 55.37 66 GLU C O 1
ATOM 2218 N N . LEU C 1 70 ? 28.463 40.537 26.503 1.00 50.99 67 LEU C N 1
ATOM 2219 C CA . LEU C 1 70 ? 28.859 41.666 27.311 1.00 53.51 67 LEU C CA 1
ATOM 2220 C C . LEU C 1 70 ? 27.674 42.086 28.167 1.00 61.68 67 LEU C C 1
ATOM 2221 O O . LEU C 1 70 ? 27.758 42.084 29.383 1.00 54.87 67 LEU C O 1
ATOM 2226 N N . ASP C 1 71 ? 26.564 42.418 27.524 1.00 65.93 68 ASP C N 1
ATOM 2227 C CA . ASP C 1 71 ? 25.363 42.823 28.245 1.00 72.97 68 ASP C CA 1
ATOM 2228 C C . ASP C 1 71 ? 24.929 41.813 29.292 1.00 67.64 68 ASP C C 1
ATOM 2229 O O . ASP C 1 71 ? 24.635 42.173 30.436 1.00 64.77 68 ASP C O 1
ATOM 2234 N N . ARG C 1 72 ? 24.861 40.549 28.896 1.00 56.66 69 ARG C N 1
ATOM 2235 C CA A ARG C 1 72 ? 24.386 39.528 29.817 0.32 56.40 69 ARG C CA 1
ATOM 2236 C CA B ARG C 1 72 ? 24.406 39.496 29.788 0.68 54.83 69 ARG C CA 1
ATOM 2237 C C . ARG C 1 72 ? 25.219 39.485 31.094 1.00 61.83 69 ARG C C 1
ATOM 2238 O O . ARG C 1 72 ? 24.724 39.096 32.156 1.00 62.54 69 ARG C O 1
ATOM 2253 N N . HIS C 1 73 ? 26.474 39.905 31.007 1.00 62.09 70 HIS C N 1
ATOM 2254 C CA . HIS C 1 73 ? 27.348 39.872 32.172 1.00 55.26 70 HIS C CA 1
ATOM 2255 C C . HIS C 1 73 ? 27.386 41.191 32.930 1.00 60.57 70 HIS C C 1
ATOM 2256 O O . HIS C 1 73 ? 27.718 41.222 34.112 1.00 65.59 70 HIS C O 1
ATOM 2263 N N . VAL C 1 74 ? 27.046 42.277 32.254 1.00 54.73 71 VAL C N 1
ATOM 2264 C CA . VAL C 1 74 ? 27.128 43.595 32.855 1.00 56.70 71 VAL C CA 1
ATOM 2265 C C . VAL C 1 74 ? 25.807 43.975 33.487 1.00 60.60 71 VAL C C 1
ATOM 2266 O O . VAL C 1 74 ? 25.767 44.491 34.596 1.00 68.74 71 VAL C O 1
ATOM 2270 N N . LEU C 1 75 ? 24.718 43.721 32.782 1.00 63.75 72 LEU C N 1
ATOM 2271 C CA . LEU C 1 75 ? 23.414 44.079 33.309 1.00 71.97 72 LEU C CA 1
ATOM 2272 C C . LEU C 1 75 ? 22.656 42.835 33.728 1.00 64.96 72 LEU C C 1
ATOM 2273 O O . LEU C 1 75 ? 21.567 42.920 34.277 1.00 59.10 72 LEU C O 1
ATOM 2278 N N . GLY C 1 76 ? 23.235 41.675 33.460 1.00 67.24 73 GLY C N 1
ATOM 2279 C CA . GLY C 1 76 ? 22.534 40.431 33.698 1.00 69.81 73 GLY C CA 1
ATOM 2280 C C . GLY C 1 76 ? 22.534 40.063 35.166 1.00 71.14 73 GLY C C 1
ATOM 2281 O O . GLY C 1 76 ? 23.339 40.568 35.945 1.00 69.11 73 GLY C O 1
ATOM 2282 N N . ASP C 1 77 ? 21.621 39.181 35.544 1.00 66.34 74 ASP C N 1
ATOM 2283 C CA . ASP C 1 77 ? 21.571 38.667 36.901 1.00 62.73 74 ASP C CA 1
ATOM 2284 C C . ASP C 1 77 ? 22.643 37.600 37.084 1.00 67.24 74 ASP C C 1
ATOM 2285 O O . ASP C 1 77 ? 22.727 36.663 36.294 1.00 73.19 74 ASP C O 1
ATOM 2290 N N . ARG C 1 78 ? 23.480 37.743 38.107 1.00 67.94 75 ARG C N 1
ATOM 2291 C CA A ARG C 1 78 ? 24.423 36.683 38.461 0.50 66.72 75 ARG C CA 1
ATOM 2292 C CA B ARG C 1 78 ? 24.406 36.675 38.454 0.50 66.24 75 ARG C CA 1
ATOM 2293 C C . ARG C 1 78 ? 24.254 36.275 39.919 1.00 60.46 75 ARG C C 1
ATOM 2294 O O . ARG C 1 78 ? 24.872 36.865 40.805 1.00 60.82 75 ARG C O 1
ATOM 2309 N N . PRO C 1 79 ? 23.407 35.259 40.162 1.00 51.00 76 PRO C N 1
ATOM 2310 C CA . PRO C 1 79 ? 22.955 34.685 41.438 1.00 62.69 76 PRO C CA 1
ATOM 2311 C C . PRO C 1 79 ? 24.076 34.159 42.333 1.00 72.42 76 PRO C C 1
ATOM 2312 O O . PRO C 1 79 ? 24.982 33.477 41.862 1.00 80.34 76 PRO C O 1
ATOM 2316 N N . PHE C 1 80 ? 24.006 34.469 43.622 1.00 66.22 77 PHE C N 1
ATOM 2317 C CA . PHE C 1 80 ? 24.948 33.899 44.572 1.00 61.89 77 PHE C CA 1
ATOM 2318 C C . PHE C 1 80 ? 24.246 33.441 45.845 1.00 61.54 77 PHE C C 1
ATOM 2319 O O . PHE C 1 80 ? 23.168 33.927 46.192 1.00 50.21 77 PHE C O 1
ATOM 2327 N N . ASP C 1 81 ? 24.855 32.479 46.524 1.00 71.92 78 ASP C N 1
ATOM 2328 C CA . ASP C 1 81 ? 24.360 32.035 47.813 1.00 68.98 78 ASP C CA 1
ATOM 2329 C C . ASP C 1 81 ? 25.062 32.819 48.912 1.00 68.30 78 ASP C C 1
ATOM 2330 O O . ASP C 1 81 ? 26.183 33.310 48.724 1.00 62.34 78 ASP C O 1
ATOM 2335 N N . VAL C 1 82 ? 24.381 32.961 50.045 1.00 62.76 79 VAL C N 1
ATOM 2336 C CA . VAL C 1 82 ? 24.998 33.495 51.251 1.00 56.62 79 VAL C CA 1
ATOM 2337 C C . VAL C 1 82 ? 24.481 32.695 52.436 1.00 44.98 79 VAL C C 1
ATOM 2338 O O . VAL C 1 82 ? 23.268 32.514 52.576 1.00 44.54 79 VAL C O 1
ATOM 2342 N N . GLU C 1 83 ? 25.389 32.181 53.261 1.00 44.23 80 GLU C N 1
ATOM 2343 C CA . GLU C 1 83 ? 24.993 31.484 54.496 1.00 52.71 80 GLU C CA 1
ATOM 2344 C C . GLU C 1 83 ? 25.166 32.362 55.728 1.00 51.04 80 GLU C C 1
ATOM 2345 O O . GLU C 1 83 ? 26.188 33.007 55.887 1.00 52.13 80 GLU C O 1
ATOM 2351 N N . TYR C 1 84 ? 24.178 32.379 56.611 1.00 53.51 81 TYR C N 1
ATOM 2352 C CA . TYR C 1 84 ? 24.348 33.062 57.890 1.00 52.43 81 TYR C CA 1
ATOM 2353 C C . TYR C 1 84 ? 23.404 32.529 58.959 1.00 55.88 81 TYR C C 1
ATOM 2354 O O . TYR C 1 84 ? 22.389 31.870 58.659 1.00 48.06 81 TYR C O 1
ATOM 2363 N N . ARG C 1 85 ? 23.756 32.799 60.215 1.00 49.76 82 ARG C N 1
ATOM 2364 C CA . ARG C 1 85 ? 22.865 32.481 61.316 1.00 46.35 82 ARG C CA 1
ATOM 2365 C C . ARG C 1 85 ? 21.962 33.669 61.593 1.00 48.41 82 ARG C C 1
ATOM 2366 O O . ARG C 1 85 ? 22.337 34.823 61.378 1.00 48.87 82 ARG C O 1
ATOM 2374 N N . ILE C 1 86 ? 20.765 33.368 62.068 1.00 50.16 83 ILE C N 1
ATOM 2375 C CA . ILE C 1 86 ? 19.812 34.369 62.493 1.00 51.85 83 ILE C CA 1
ATOM 2376 C C . ILE C 1 86 ? 19.586 34.178 63.987 1.00 57.77 83 ILE C C 1
ATOM 2377 O O . ILE C 1 86 ? 19.729 33.067 64.503 1.00 62.47 83 ILE C O 1
ATOM 2382 N N . VAL C 1 87 ? 19.250 35.250 64.692 1.00 58.05 84 VAL C N 1
ATOM 2383 C CA . VAL C 1 87 ? 18.717 35.091 66.043 1.00 61.06 84 VAL C CA 1
ATOM 2384 C C . VAL C 1 87 ? 17.246 35.494 66.059 1.00 57.67 84 VAL C C 1
ATOM 2385 O O . VAL C 1 87 ? 16.921 36.666 65.916 1.00 57.48 84 VAL C O 1
ATOM 2389 N N . ARG C 1 88 ? 16.358 34.515 66.201 1.00 59.81 85 ARG C N 1
ATOM 2390 C CA . ARG C 1 88 ? 14.934 34.806 66.214 1.00 65.05 85 ARG C CA 1
ATOM 2391 C C . ARG C 1 88 ? 14.657 35.654 67.436 1.00 73.01 85 ARG C C 1
ATOM 2392 O O . ARG C 1 88 ? 15.409 35.598 68.421 1.00 71.44 85 ARG C O 1
ATOM 2400 N N . PRO C 1 89 ? 13.583 36.452 67.379 1.00 77.00 86 PRO C N 1
ATOM 2401 C CA . PRO C 1 89 ? 13.275 37.316 68.519 1.00 77.44 86 PRO C CA 1
ATOM 2402 C C . PRO C 1 89 ? 13.116 36.481 69.779 1.00 74.29 86 PRO C C 1
ATOM 2403 O O . PRO C 1 89 ? 13.349 37.000 70.853 1.00 83.22 86 PRO C O 1
ATOM 2407 N N . ASP C 1 90 ? 12.761 35.206 69.630 1.00 71.85 87 ASP C N 1
ATOM 2408 C CA . ASP C 1 90 ? 12.512 34.305 70.753 1.00 70.50 87 ASP C CA 1
ATOM 2409 C C . ASP C 1 90 ? 13.771 33.637 71.297 1.00 65.95 87 ASP C C 1
ATOM 2410 O O . ASP C 1 90 ? 13.681 32.665 72.051 1.00 59.82 87 ASP C O 1
ATOM 2415 N N . GLY C 1 91 ? 14.938 34.124 70.884 1.00 71.38 88 GLY C N 1
ATOM 2416 C CA . GLY C 1 91 ? 16.205 33.607 71.385 1.00 72.43 88 GLY C CA 1
ATOM 2417 C C . GLY C 1 91 ? 16.786 32.428 70.616 1.00 76.63 88 GLY C C 1
ATOM 2418 O O . GLY C 1 91 ? 17.883 31.936 70.921 1.00 77.37 88 GLY C O 1
ATOM 2419 N N . GLN C 1 92 ? 16.049 31.964 69.614 1.00 71.15 89 GLN C N 1
ATOM 2420 C CA . GLN C 1 92 ? 16.457 30.787 68.852 1.00 72.98 89 GLN C CA 1
ATOM 2421 C C . GLN C 1 92 ? 17.398 31.173 67.707 1.00 62.95 89 GLN C C 1
ATOM 2422 O O . GLN C 1 92 ? 17.130 32.122 66.971 1.00 54.89 89 GLN C O 1
ATOM 2428 N N . VAL C 1 93 ? 18.501 30.443 67.572 1.00 62.74 90 VAL C N 1
ATOM 2429 C CA . VAL C 1 93 ? 19.501 30.722 66.539 1.00 68.88 90 VAL C CA 1
ATOM 2430 C C . VAL C 1 93 ? 19.347 29.770 65.349 1.00 69.11 90 VAL C C 1
ATOM 2431 O O . VAL C 1 93 ? 19.311 28.554 65.519 1.00 70.42 90 VAL C O 1
ATOM 2435 N N . ARG C 1 94 ? 19.262 30.326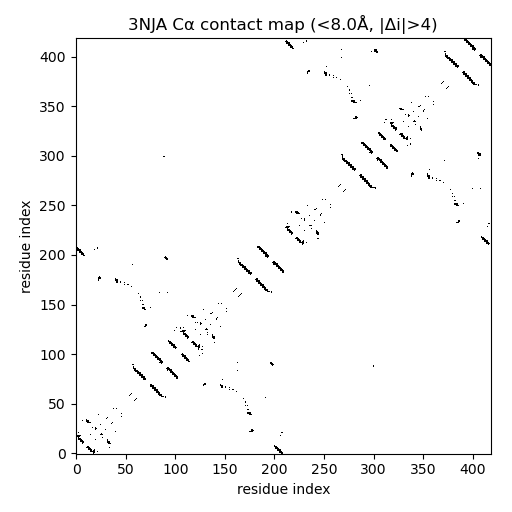 64.145 1.00 68.81 91 ARG C N 1
ATOM 2436 C CA . ARG C 1 94 ? 18.961 29.532 62.951 1.00 63.82 91 ARG C CA 1
ATOM 2437 C C . ARG C 1 94 ? 20.034 29.664 61.898 1.00 64.85 91 ARG C C 1
ATOM 2438 O O . ARG C 1 94 ? 20.606 30.735 61.727 1.00 69.72 91 ARG C O 1
ATOM 2446 N N . GLU C 1 95 ? 20.311 28.579 61.185 1.00 63.09 92 GLU C N 1
ATOM 2447 C CA . GLU C 1 95 ? 21.165 28.680 60.011 1.00 62.85 92 GLU C CA 1
ATOM 2448 C C . GLU C 1 95 ? 20.297 28.842 58.788 1.00 63.75 92 GLU C C 1
ATOM 2449 O O . GLU C 1 95 ? 19.428 28.011 58.517 1.00 57.78 92 GLU C O 1
ATOM 2455 N N . LEU C 1 96 ? 20.520 29.930 58.063 1.00 67.39 93 LEU C N 1
ATOM 2456 C CA . LEU C 1 96 ? 19.802 30.157 56.821 1.00 60.50 93 LEU C CA 1
ATOM 2457 C C . LEU C 1 96 ? 20.766 30.051 55.672 1.00 56.23 93 LEU C C 1
ATOM 2458 O O . LEU C 1 96 ? 21.945 30.376 55.812 1.00 46.66 93 LEU C O 1
ATOM 2463 N N . LEU C 1 97 ? 20.247 29.602 54.533 1.00 63.46 94 LEU C N 1
ATOM 2464 C CA . LEU C 1 97 ? 20.928 29.749 53.254 1.00 57.05 94 LEU C CA 1
ATOM 2465 C C . LEU C 1 97 ? 20.083 30.706 52.432 1.00 48.03 94 LEU C C 1
ATOM 2466 O O . LEU C 1 97 ? 18.884 30.490 52.254 1.00 54.27 94 LEU C O 1
ATOM 2471 N N . GLU C 1 98 ? 20.703 31.781 51.969 1.00 46.20 95 GLU C N 1
ATOM 2472 C CA . GLU C 1 98 ? 19.996 32.822 51.229 1.00 56.66 95 GLU C CA 1
ATOM 2473 C C . GLU C 1 98 ? 20.481 32.885 49.790 1.00 62.17 95 GLU C C 1
ATOM 2474 O O . GLU C 1 98 ? 21.672 33.069 49.527 1.00 66.89 95 GLU C O 1
ATOM 2480 N N . ARG C 1 99 ? 19.547 32.719 48.865 1.00 56.29 96 ARG C N 1
ATOM 2481 C CA . ARG C 1 99 ? 19.840 32.791 47.446 1.00 58.51 96 ARG C CA 1
ATOM 2482 C C . ARG C 1 99 ? 19.506 34.195 46.927 1.00 58.86 96 ARG C C 1
ATOM 2483 O O . ARG C 1 99 ? 18.373 34.673 47.082 1.00 56.33 96 ARG C O 1
ATOM 2491 N N . ASN C 1 100 ? 20.492 34.853 46.319 1.00 55.77 97 ASN C N 1
ATOM 2492 C CA . ASN C 1 100 ? 20.333 36.239 45.880 1.00 58.83 97 ASN C CA 1
ATOM 2493 C C . ASN C 1 100 ? 20.358 36.405 44.366 1.00 70.64 97 ASN C C 1
ATOM 2494 O O . ASN C 1 100 ? 21.135 35.758 43.668 1.00 80.55 97 ASN C O 1
ATOM 2499 N N . HIS C 1 101 ? 19.490 37.276 43.867 1.00 67.59 98 HIS C N 1
ATOM 2500 C CA . HIS C 1 101 ? 19.490 37.649 42.460 1.00 52.31 98 HIS C CA 1
ATOM 2501 C C . HIS C 1 101 ? 19.614 39.175 42.369 1.00 56.04 98 HIS C C 1
ATOM 2502 O O . HIS C 1 101 ? 19.153 39.894 43.260 1.00 60.11 98 HIS C O 1
ATOM 2509 N N . ILE C 1 102 ? 20.253 39.669 41.311 1.00 64.59 99 ILE C N 1
ATOM 2510 C CA . ILE C 1 102 ? 20.415 41.115 41.105 1.00 66.46 99 ILE C CA 1
ATOM 2511 C C . ILE C 1 102 ? 19.656 41.605 39.855 1.00 72.18 99 ILE C C 1
ATOM 2512 O O . ILE C 1 102 ? 19.733 40.981 38.795 1.00 69.93 99 ILE C O 1
ATOM 2517 N N . GLN C 1 103 ? 18.926 42.715 39.987 1.00 71.62 100 GLN C N 1
ATOM 2518 C CA . GLN C 1 103 ? 18.169 43.302 38.870 1.00 64.34 100 GLN C CA 1
ATOM 2519 C C . GLN C 1 103 ? 18.632 44.726 38.544 1.00 71.85 100 GLN C C 1
ATOM 2520 O O . GLN C 1 103 ? 18.172 45.694 39.158 1.00 77.43 100 GLN C O 1
ATOM 2526 N N . ARG C 1 104 ? 19.531 44.851 37.569 1.00 71.63 101 ARG C N 1
ATOM 2527 C CA . ARG C 1 104 ? 20.161 46.136 37.259 1.00 67.12 101 ARG C CA 1
ATOM 2528 C C . ARG C 1 104 ? 19.349 46.953 36.252 1.00 66.43 101 ARG C C 1
ATOM 2529 O O . ARG C 1 104 ? 18.386 46.454 35.672 1.00 66.80 101 ARG C O 1
ATOM 2537 N N . GLN C 1 105 ? 19.720 48.216 36.069 1.00 70.58 102 GLN C N 1
ATOM 2538 C CA . GLN C 1 105 ? 19.049 49.067 35.092 1.00 83.64 102 GLN C CA 1
ATOM 2539 C C . GLN C 1 105 ? 19.912 49.163 33.849 1.00 91.27 102 GLN C C 1
ATOM 2540 O O . GLN C 1 105 ? 20.945 48.500 33.765 1.00 100.65 102 GLN C O 1
ATOM 2546 N N . ALA C 1 106 ? 19.503 49.983 32.887 1.00 87.95 103 ALA C N 1
ATOM 2547 C CA . ALA C 1 106 ? 20.331 50.214 31.710 1.00 86.89 103 ALA C CA 1
ATOM 2548 C C . ALA C 1 106 ? 21.753 50.551 32.154 1.00 84.39 103 ALA C C 1
ATOM 2549 O O . ALA C 1 106 ? 22.729 49.940 31.708 1.00 79.88 103 ALA C O 1
ATOM 2551 N N . SER C 1 107 ? 21.852 51.525 33.051 1.00 86.98 104 SER C N 1
ATOM 2552 C CA . SER C 1 107 ? 23.111 51.885 33.695 1.00 95.08 104 SER C CA 1
ATOM 2553 C C . SER C 1 107 ? 23.947 50.687 34.178 1.00 105.66 104 SER C C 1
ATOM 2554 O O . SER C 1 107 ? 25.171 50.669 34.018 1.00 107.56 104 SER C O 1
ATOM 2557 N N . GLY C 1 108 ? 23.281 49.695 34.770 1.00 104.70 105 GLY C N 1
ATOM 2558 C CA . GLY C 1 108 ? 23.957 48.607 35.463 1.00 98.31 105 GLY C CA 1
ATOM 2559 C C . GLY C 1 108 ? 23.765 48.788 36.962 1.00 90.28 105 GLY C C 1
ATOM 2560 O O . GLY C 1 108 ? 24.263 48.016 37.786 1.00 84.16 105 GLY C O 1
ATOM 2561 N N . GLN C 1 109 ? 23.015 49.833 37.297 1.00 83.66 106 GLN C N 1
ATOM 2562 C CA . GLN C 1 109 ? 22.757 50.231 38.670 1.00 76.59 106 GLN C CA 1
ATOM 2563 C C . GLN C 1 109 ? 21.554 49.488 39.243 1.00 80.44 106 GLN C C 1
ATOM 2564 O O . GLN C 1 109 ? 20.498 49.422 38.611 1.00 82.51 106 GLN C O 1
ATOM 2570 N N . VAL C 1 110 ? 21.719 48.939 40.446 1.00 76.82 107 VAL C N 1
ATOM 2571 C CA . VAL C 1 110 ? 20.704 48.084 41.052 1.00 68.26 107 VAL C CA 1
ATOM 2572 C C . VAL C 1 110 ? 19.396 48.823 41.288 1.00 65.54 107 VAL C C 1
ATOM 2573 O O . VAL C 1 110 ? 19.380 49.916 41.851 1.00 66.00 107 VAL C O 1
ATOM 2577 N N . ASP C 1 111 ? 18.299 48.223 40.851 1.00 67.11 108 ASP C N 1
ATOM 2578 C CA . ASP C 1 111 ? 16.986 48.757 41.157 1.00 77.57 108 ASP C CA 1
ATOM 2579 C C . ASP C 1 111 ? 16.503 48.008 42.372 1.00 70.52 108 ASP C C 1
ATOM 2580 O O . ASP C 1 111 ? 15.826 48.572 43.241 1.00 65.43 108 ASP C O 1
ATOM 2585 N N . HIS C 1 112 ? 16.852 46.725 42.417 1.00 67.41 109 HIS C N 1
ATOM 2586 C CA . HIS C 1 112 ? 16.499 45.893 43.551 1.00 73.86 109 HIS C CA 1
ATOM 2587 C C . HIS C 1 112 ? 17.144 44.508 43.511 1.00 78.22 109 HIS C C 1
ATOM 2588 O O . HIS C 1 112 ? 17.383 43.959 42.436 1.00 76.50 109 HIS C O 1
ATOM 2595 N N . LEU C 1 113 ? 17.438 43.970 44.696 1.00 71.79 110 LEU C N 1
ATOM 2596 C CA . LEU C 1 113 ? 17.876 42.590 44.847 1.00 57.73 110 LEU C CA 1
ATOM 2597 C C . LEU C 1 113 ? 16.697 41.757 45.252 1.00 61.24 110 LEU C C 1
ATOM 2598 O O . LEU C 1 113 ? 15.856 42.207 46.026 1.00 70.22 110 LEU C O 1
ATOM 2603 N N . TRP C 1 114 ? 16.635 40.533 44.751 1.00 61.41 111 TRP C N 1
ATOM 2604 C CA . TRP C 1 114 ? 15.571 39.635 45.167 1.00 64.39 111 TRP C CA 1
ATOM 2605 C C . TRP C 1 114 ? 16.088 38.231 45.319 1.00 59.70 111 TRP C C 1
ATOM 2606 O O . TRP C 1 114 ? 17.098 37.867 44.727 1.00 58.82 111 TRP C O 1
ATOM 2617 N N . GLY C 1 115 ? 15.389 37.435 46.113 1.00 59.50 112 GLY C N 1
ATOM 2618 C CA . GLY C 1 115 ? 15.772 36.052 46.245 1.00 61.48 112 GLY C CA 1
ATOM 2619 C C . GLY C 1 115 ? 14.962 35.189 47.182 1.00 60.83 112 GLY C C 1
ATOM 2620 O O . GLY C 1 115 ? 13.826 35.496 47.560 1.00 55.65 112 GLY C O 1
ATOM 2621 N N . THR C 1 116 ? 15.582 34.079 47.546 1.00 58.46 113 THR C N 1
ATOM 2622 C CA . THR C 1 116 ? 14.983 33.119 48.433 1.00 60.87 113 THR C CA 1
ATOM 2623 C C . THR C 1 116 ? 15.831 32.957 49.679 1.00 65.82 113 THR C C 1
ATOM 2624 O O . THR C 1 116 ? 17.021 33.311 49.701 1.00 61.68 113 THR C O 1
ATOM 2628 N N . VAL C 1 117 ? 15.204 32.431 50.724 1.00 63.28 114 VAL C N 1
ATOM 2629 C CA . VAL C 1 117 ? 15.936 32.011 51.906 1.00 57.81 114 VAL C CA 1
ATOM 2630 C C . VAL C 1 117 ? 15.303 30.749 52.488 1.00 58.52 114 VAL C C 1
ATOM 2631 O O . VAL C 1 117 ? 14.073 30.597 52.504 1.00 55.24 114 VAL C O 1
ATOM 2635 N N . ILE C 1 118 ? 16.140 29.821 52.930 1.00 59.09 115 ILE C N 1
ATOM 2636 C CA . ILE C 1 118 ? 15.632 28.630 53.590 1.00 68.16 115 ILE C CA 1
ATOM 2637 C C . ILE C 1 118 ? 16.304 28.462 54.944 1.00 65.68 115 ILE C C 1
ATOM 2638 O O . ILE C 1 118 ? 17.385 29.003 55.182 1.00 58.78 115 ILE C O 1
ATOM 2643 N N . ASP C 1 119 ? 15.666 27.715 55.835 1.00 76.09 116 ASP C N 1
ATOM 2644 C CA . ASP C 1 119 ? 16.271 27.430 57.127 1.00 76.66 116 ASP C CA 1
ATOM 2645 C C . ASP C 1 119 ? 16.846 26.016 57.145 1.00 71.54 116 ASP C C 1
ATOM 2646 O O . ASP C 1 119 ? 16.106 25.037 57.083 1.00 77.52 116 ASP C O 1
ATOM 2659 N N . THR C 1 121 ? 18.479 24.742 59.575 1.00 75.10 118 THR C N 1
ATOM 2660 C CA . THR C 1 121 ? 18.774 24.366 60.956 1.00 77.80 118 THR C CA 1
ATOM 2661 C C . THR C 1 121 ? 18.684 22.856 61.191 1.00 87.61 118 THR C C 1
ATOM 2662 O O . THR C 1 121 ? 17.646 22.222 60.961 1.00 83.39 118 THR C O 1
ATOM 2666 N N . GLU C 1 122 ? 19.811 22.301 61.632 1.00 105.41 119 GLU C N 1
ATOM 2667 C CA . GLU C 1 122 ? 20.025 20.858 61.697 1.00 124.88 119 GLU C CA 1
ATOM 2668 C C . GLU C 1 122 ? 21.214 20.497 62.601 1.00 129.93 119 GLU C C 1
ATOM 2669 O O . GLU C 1 122 ? 22.215 21.219 62.654 1.00 121.39 119 GLU C O 1
ATOM 2675 N N . HIS C 1 123 ? 21.095 19.367 63.297 1.00 138.15 120 HIS C N 1
ATOM 2676 C CA . HIS C 1 123 ? 22.141 18.882 64.196 1.00 139.79 120 HIS C CA 1
ATOM 2677 C C . HIS C 1 123 ? 23.212 18.097 63.438 1.00 138.35 120 HIS C C 1
ATOM 2678 O O . HIS C 1 123 ? 23.351 16.883 63.608 1.00 137.98 120 HIS C O 1
ATOM 2685 N N . ILE D 1 18 ? 9.832 27.819 52.313 1.00 94.39 15 ILE D N 1
ATOM 2686 C CA . ILE D 1 18 ? 10.685 28.683 51.494 1.00 99.42 15 ILE D CA 1
ATOM 2687 C C . ILE D 1 18 ? 10.104 30.087 51.354 1.00 98.72 15 ILE D C 1
ATOM 2688 O O . ILE D 1 18 ? 8.914 30.265 51.065 1.00 101.57 15 ILE D O 1
ATOM 2693 N N . GLY D 1 19 ? 10.959 31.084 51.551 1.00 87.04 16 GLY D N 1
ATOM 2694 C CA . GLY D 1 19 ? 10.507 32.459 51.619 1.00 76.19 16 GLY D CA 1
ATOM 2695 C C . GLY D 1 19 ? 11.086 33.350 50.546 1.00 60.61 16 GLY D C 1
ATOM 2696 O O . GLY D 1 19 ? 12.180 33.105 50.037 1.00 57.11 16 GLY D O 1
ATOM 2697 N N . SER D 1 20 ? 10.344 34.399 50.216 1.00 55.50 17 SER D N 1
ATOM 2698 C CA . SER D 1 20 ? 10.734 35.309 49.155 1.00 67.81 17 SER D CA 1
ATOM 2699 C C . SER D 1 20 ? 10.959 36.699 49.681 1.00 63.53 17 SER D C 1
ATOM 2700 O O . SER D 1 20 ? 10.274 37.140 50.594 1.00 65.81 17 SER D O 1
ATOM 2703 N N . TRP D 1 21 ? 11.897 37.404 49.067 1.00 62.94 18 TRP D N 1
ATOM 2704 C CA . TRP D 1 21 ? 12.191 38.755 49.493 1.00 59.20 18 TRP D CA 1
ATOM 2705 C C . TRP D 1 21 ? 12.683 39.651 48.353 1.00 72.63 18 TRP D C 1
ATOM 2706 O O . TRP D 1 21 ? 13.259 39.172 47.372 1.00 74.79 18 TRP D O 1
ATOM 2717 N N . VAL D 1 22 ? 12.437 40.954 48.488 1.00 71.48 19 VAL D N 1
ATOM 2718 C CA . VAL D 1 22 ? 12.986 41.944 47.569 1.00 70.14 19 VAL D CA 1
ATOM 2719 C C . VAL D 1 22 ? 13.448 43.148 48.367 1.00 70.55 19 VAL D C 1
ATOM 2720 O O . VAL D 1 22 ? 12.710 43.657 49.205 1.00 72.58 19 VAL D O 1
ATOM 2724 N N . LEU D 1 23 ? 14.672 43.597 48.111 1.00 69.70 20 LEU D N 1
ATOM 2725 C CA . LEU D 1 23 ? 15.155 44.855 48.657 1.00 63.03 20 LEU D CA 1
ATOM 2726 C C . LEU D 1 23 ? 15.131 45.861 47.519 1.00 72.69 20 LEU D C 1
ATOM 2727 O O . LEU D 1 23 ? 15.814 45.668 46.518 1.00 68.40 20 LEU D O 1
ATOM 2732 N N . HIS D 1 24 ? 14.329 46.914 47.650 1.00 72.81 21 HIS D N 1
ATOM 2733 C CA . HIS D 1 24 ? 14.326 47.982 46.657 1.00 69.28 21 HIS D CA 1
ATOM 2734 C C . HIS D 1 24 ? 15.408 48.998 46.980 1.00 81.96 21 HIS D C 1
ATOM 2735 O O . HIS D 1 24 ? 15.361 49.668 48.010 1.00 91.95 21 HIS D O 1
ATOM 2750 N N . GLU D 1 26 ? 16.340 51.880 46.025 1.00 95.23 23 GLU D N 1
ATOM 2751 C CA . GLU D 1 26 ? 16.052 53.290 46.212 1.00 99.18 23 GLU D CA 1
ATOM 2752 C C . GLU D 1 26 ? 15.157 53.425 47.430 1.00 100.14 23 GLU D C 1
ATOM 2753 O O . GLU D 1 26 ? 15.570 53.938 48.476 1.00 98.85 23 GLU D O 1
ATOM 2759 N N . SER D 1 27 ? 13.926 52.949 47.272 1.00 97.06 24 SER D N 1
ATOM 2760 C CA . SER D 1 27 ? 12.968 52.826 48.361 1.00 90.31 24 SER D CA 1
ATOM 2761 C C . SER D 1 27 ? 13.641 52.461 49.694 1.00 84.06 24 SER D C 1
ATOM 2762 O O . SER D 1 27 ? 13.206 52.892 50.761 1.00 84.13 24 SER D O 1
ATOM 2765 N N . GLY D 1 28 ? 14.715 51.681 49.630 1.00 77.78 25 GLY D N 1
ATOM 2766 C CA . GLY D 1 28 ? 15.362 51.180 50.832 1.00 65.81 25 GLY D CA 1
ATOM 2767 C C . GLY D 1 28 ? 14.499 50.096 51.446 1.00 61.76 25 GLY D C 1
ATOM 2768 O O . GLY D 1 28 ? 14.967 49.254 52.218 1.00 73.13 25 GLY D O 1
ATOM 2769 N N . ARG D 1 29 ? 13.224 50.130 51.086 1.00 58.53 26 ARG D N 1
ATOM 2770 C CA . ARG D 1 29 ? 12.234 49.197 51.595 1.00 73.60 26 ARG D CA 1
ATOM 2771 C C . ARG D 1 29 ? 12.566 47.732 51.321 1.00 80.14 26 ARG D C 1
ATOM 2772 O O . ARG D 1 29 ? 12.812 47.329 50.179 1.00 87.19 26 ARG D O 1
ATOM 2780 N N . LEU D 1 30 ? 12.574 46.948 52.397 1.00 77.92 27 LEU D N 1
ATOM 2781 C CA . LEU D 1 30 ? 12.700 45.499 52.329 1.00 71.19 27 LEU D CA 1
ATOM 2782 C C . LEU D 1 30 ? 11.305 44.906 52.198 1.00 71.65 27 LEU D C 1
ATOM 2783 O O . LEU D 1 30 ? 10.341 45.465 52.714 1.00 80.86 27 LEU D O 1
ATOM 2788 N N . GLU D 1 31 ? 11.192 43.780 51.509 1.00 66.69 28 GLU D N 1
ATOM 2789 C CA . GLU D 1 31 ? 9.885 43.195 51.231 1.00 71.74 28 GLU D CA 1
ATOM 2790 C C . GLU D 1 31 ? 9.933 41.689 51.505 1.00 71.65 28 GLU D C 1
ATOM 2791 O O . GLU D 1 31 ? 10.829 40.995 51.033 1.00 70.86 28 GLU D O 1
ATOM 2797 N N . TRP D 1 32 ? 8.980 41.185 52.282 1.00 73.61 29 TRP D N 1
ATOM 2798 C CA . TRP D 1 32 ? 9.076 39.818 52.785 1.00 68.96 29 TRP D CA 1
ATOM 2799 C C . TRP D 1 32 ? 7.833 38.976 52.539 1.00 71.49 29 TRP D C 1
ATOM 2800 O O . TRP D 1 32 ? 6.705 39.435 52.725 1.00 69.55 29 TRP D O 1
ATOM 2811 N N . SER D 1 33 ? 8.058 37.739 52.111 1.00 72.71 30 SER D N 1
ATOM 2812 C CA . SER D 1 33 ? 7.018 36.719 52.097 1.00 76.06 30 SER D CA 1
ATOM 2813 C C . SER D 1 33 ? 6.678 36.421 53.558 1.00 76.59 30 SER D C 1
ATOM 2814 O O . SER D 1 33 ? 7.502 36.661 54.445 1.00 71.41 30 SER D O 1
ATOM 2817 N N . GLN D 1 34 ? 5.474 35.921 53.826 1.00 78.35 31 GLN D N 1
ATOM 2818 C CA . GLN D 1 34 ? 5.141 35.554 55.199 1.00 83.81 31 GLN D CA 1
ATOM 2819 C C . GLN D 1 34 ? 6.041 34.413 55.625 1.00 82.54 31 GLN D C 1
ATOM 2820 O O . GLN D 1 34 ? 6.434 34.317 56.787 1.00 87.50 31 GLN D O 1
ATOM 2826 N N . ALA D 1 35 ? 6.366 33.547 54.673 1.00 75.05 32 ALA D N 1
ATOM 2827 C CA . ALA D 1 35 ? 7.294 32.464 54.936 1.00 69.38 32 ALA D CA 1
ATOM 2828 C C . ALA D 1 35 ? 8.541 33.036 55.598 1.00 67.58 32 ALA D C 1
ATOM 2829 O O . ALA D 1 35 ? 9.087 32.446 56.539 1.00 72.83 32 ALA D O 1
ATOM 2831 N N . VAL D 1 36 ? 8.974 34.202 55.121 1.00 56.78 33 VAL D N 1
ATOM 2832 C CA . VAL D 1 36 ? 10.174 34.838 55.647 1.00 57.48 33 VAL D CA 1
ATOM 2833 C C . VAL D 1 36 ? 9.996 35.169 57.129 1.00 68.45 33 VAL D C 1
ATOM 2834 O O . VAL D 1 36 ? 10.791 34.747 57.971 1.00 71.24 33 VAL D O 1
ATOM 2838 N N . HIS D 1 37 ? 8.946 35.923 57.441 1.00 69.46 34 HIS D N 1
ATOM 2839 C CA . HIS D 1 37 ? 8.631 36.249 58.826 1.00 74.98 34 HIS D CA 1
ATOM 2840 C C . HIS D 1 37 ? 8.638 35.004 59.695 1.00 69.31 34 HIS D C 1
ATOM 2841 O O . HIS D 1 37 ? 9.172 35.019 60.795 1.00 67.50 34 HIS D O 1
ATOM 2848 N N . ASP D 1 38 ? 8.042 33.927 59.199 1.00 68.33 35 ASP D N 1
ATOM 2849 C CA . ASP D 1 38 ? 8.021 32.678 59.946 1.00 60.75 35 ASP D CA 1
ATOM 2850 C C . ASP D 1 38 ? 9.456 32.242 60.177 1.00 61.02 35 ASP D C 1
ATOM 2851 O O . ASP D 1 38 ? 9.797 31.732 61.241 1.00 61.05 35 ASP D O 1
ATOM 2856 N N . ILE D 1 39 ? 10.311 32.459 59.183 1.00 66.53 36 ILE D N 1
ATOM 2857 C CA . ILE D 1 39 ? 11.711 32.076 59.318 1.00 63.83 36 ILE D CA 1
ATOM 2858 C C . ILE D 1 39 ? 12.419 32.900 60.410 1.00 63.43 36 ILE D C 1
ATOM 2859 O O . ILE D 1 39 ? 13.006 32.337 61.352 1.00 54.95 36 ILE D O 1
ATOM 2864 N N . PHE D 1 40 ? 12.330 34.224 60.318 1.00 60.82 37 PHE D N 1
ATOM 2865 C CA . PHE D 1 40 ? 12.994 35.076 61.308 1.00 65.12 37 PHE D CA 1
ATOM 2866 C C . PHE D 1 40 ? 12.263 35.174 62.640 1.00 68.93 37 PHE D C 1
ATOM 2867 O O . PHE D 1 40 ? 12.841 35.617 63.629 1.00 77.41 37 PHE D O 1
ATOM 2875 N N . GLY D 1 41 ? 10.996 34.779 62.662 1.00 66.12 38 GLY D N 1
ATOM 2876 C CA . GLY D 1 41 ? 10.209 34.806 63.883 1.00 71.15 38 GLY D CA 1
ATOM 2877 C C . GLY D 1 41 ? 9.575 36.159 64.158 1.00 71.13 38 GLY D C 1
ATOM 2878 O O . GLY D 1 41 ? 9.565 36.632 65.297 1.00 60.82 38 GLY D O 1
ATOM 2879 N N . THR D 1 42 ? 9.035 36.784 63.117 1.00 69.83 39 THR D N 1
ATOM 2880 C CA . THR D 1 42 ? 8.497 38.132 63.256 1.00 71.33 39 THR D CA 1
ATOM 2881 C C . THR D 1 42 ? 7.086 38.247 62.676 1.00 73.90 39 THR D C 1
ATOM 2882 O O . THR D 1 42 ? 6.476 37.239 62.317 1.00 74.07 39 THR D O 1
ATOM 2886 N N . ASP D 1 43 ? 6.564 39.472 62.622 1.00 81.02 40 ASP D N 1
ATOM 2887 C CA . ASP D 1 43 ? 5.226 39.734 62.086 1.00 90.45 40 ASP D CA 1
ATOM 2888 C C . ASP D 1 43 ? 5.215 40.975 61.197 1.00 90.35 40 ASP D C 1
ATOM 2889 O O . ASP D 1 43 ? 5.905 41.958 61.481 1.00 83.98 40 ASP D O 1
ATOM 2894 N N . SER D 1 44 ? 4.425 40.918 60.125 1.00 93.02 41 SER D N 1
ATOM 2895 C CA . SER D 1 44 ? 4.401 41.978 59.113 1.00 92.41 41 SER D CA 1
ATOM 2896 C C . SER D 1 44 ? 4.138 43.363 59.702 1.00 95.59 41 SER D C 1
ATOM 2897 O O . SER D 1 44 ? 4.736 44.358 59.274 1.00 84.48 41 SER D O 1
ATOM 2900 N N . ALA D 1 45 ? 3.248 43.417 60.689 1.00 100.45 42 ALA D N 1
ATOM 2901 C CA . ALA D 1 45 ? 2.889 44.678 61.322 1.00 99.93 42 ALA D CA 1
ATOM 2902 C C . ALA D 1 45 ? 4.054 45.219 62.137 1.00 96.06 42 ALA D C 1
ATOM 2903 O O . ALA D 1 45 ? 4.403 46.399 62.046 1.00 92.73 42 ALA D O 1
ATOM 2905 N N . THR D 1 46 ? 4.660 44.342 62.925 1.00 98.44 43 THR D N 1
ATOM 2906 C CA . THR D 1 46 ? 5.732 44.746 63.828 1.00 105.94 43 THR D CA 1
ATOM 2907 C C . THR D 1 46 ? 7.059 45.027 63.118 1.00 104.51 43 THR D C 1
ATOM 2908 O O . THR D 1 46 ? 7.776 45.965 63.482 1.00 101.51 43 THR D O 1
ATOM 2912 N N . PHE D 1 47 ? 7.385 44.221 62.110 1.00 97.19 44 PHE D N 1
ATOM 2913 C CA . PHE D 1 47 ? 8.707 44.300 61.497 1.00 97.11 44 PHE D CA 1
ATOM 2914 C C . PHE D 1 47 ? 8.912 45.529 60.601 1.00 101.21 44 PHE D C 1
ATOM 2915 O O . PHE D 1 47 ? 8.037 45.911 59.807 1.00 99.14 44 PHE D O 1
ATOM 2923 N N . ASP D 1 48 ? 10.093 46.126 60.743 1.00 100.63 45 ASP D N 1
ATOM 2924 C CA . ASP D 1 48 ? 10.451 47.382 60.089 1.00 103.61 45 ASP D CA 1
ATOM 2925 C C . ASP D 1 48 ? 10.595 47.274 58.564 1.00 95.69 45 ASP D C 1
ATOM 2926 O O . ASP D 1 48 ? 10.430 48.261 57.845 1.00 92.67 45 ASP D O 1
ATOM 2931 N N . ALA D 1 49 ? 10.915 46.080 58.080 1.00 88.01 46 ALA D N 1
ATOM 2932 C CA . ALA D 1 49 ? 11.159 45.872 56.657 1.00 81.48 46 ALA D CA 1
ATOM 2933 C C . ALA D 1 49 ? 12.131 46.908 56.085 1.00 70.67 46 ALA D C 1
ATOM 2934 O O . ALA D 1 49 ? 11.852 47.542 55.072 1.00 59.71 46 ALA D O 1
ATOM 2936 N N . THR D 1 50 ? 13.260 47.098 56.757 1.00 66.10 47 THR D N 1
ATOM 2937 C CA . THR D 1 50 ? 14.356 47.847 56.173 1.00 68.80 47 THR D CA 1
ATOM 2938 C C . THR D 1 50 ? 15.537 46.904 56.132 1.00 70.23 47 THR D C 1
ATOM 2939 O O . THR D 1 50 ? 15.467 45.803 56.668 1.00 72.17 47 THR D O 1
ATOM 2943 N N . GLU D 1 51 ? 16.618 47.323 55.488 1.00 68.71 48 GLU D N 1
ATOM 2944 C CA . GLU D 1 51 ? 17.823 46.519 55.482 1.00 71.05 48 GLU D CA 1
ATOM 2945 C C . GLU D 1 51 ? 18.398 46.467 56.896 1.00 71.57 48 GLU D C 1
ATOM 2946 O O . GLU D 1 51 ? 18.810 45.411 57.384 1.00 67.30 48 GLU D O 1
ATOM 2952 N N . ASP D 1 52 ? 18.427 47.615 57.557 1.00 73.17 49 ASP D N 1
ATOM 2953 C CA . ASP D 1 52 ? 18.888 47.655 58.934 1.00 77.97 49 ASP D CA 1
ATOM 2954 C C . ASP D 1 52 ? 18.110 46.623 59.738 1.00 66.14 49 ASP D C 1
ATOM 2955 O O . ASP D 1 52 ? 18.691 45.789 60.423 1.00 65.11 49 ASP D O 1
ATOM 2960 N N . ALA D 1 53 ? 16.790 46.658 59.611 1.00 63.97 50 ALA D N 1
ATOM 2961 C CA . ALA D 1 53 ? 15.926 45.774 60.378 1.00 62.94 50 ALA D CA 1
ATOM 2962 C C . ALA D 1 53 ? 16.331 44.321 60.209 1.00 61.78 50 ALA D C 1
ATOM 2963 O O . ALA D 1 53 ? 16.201 43.519 61.125 1.00 67.03 50 ALA D O 1
ATOM 2965 N N . TYR D 1 54 ? 16.815 43.979 59.030 1.00 63.66 51 TYR D N 1
ATOM 2966 C CA . TYR D 1 54 ? 17.190 42.602 58.768 1.00 61.93 51 TYR D CA 1
ATOM 2967 C C . TYR D 1 54 ? 18.506 42.286 59.438 1.00 57.37 51 TYR D C 1
ATOM 2968 O O . TYR D 1 54 ? 18.723 41.172 59.914 1.00 53.39 51 TYR D O 1
ATOM 2977 N N . PHE D 1 55 ? 19.394 43.267 59.477 1.00 58.13 52 PHE D N 1
ATOM 2978 C CA . PHE D 1 55 ? 20.685 43.044 60.106 1.00 59.28 52 PHE D CA 1
ATOM 2979 C C . PHE D 1 55 ? 20.608 42.915 61.641 1.00 54.07 52 PHE D C 1
ATOM 2980 O O . PHE D 1 55 ? 21.373 42.169 62.244 1.00 46.53 52 PHE D O 1
ATOM 2988 N N . GLN D 1 56 ? 19.666 43.623 62.254 1.00 47.95 53 GLN D N 1
ATOM 2989 C CA . GLN D 1 56 ? 19.359 43.438 63.662 1.00 65.39 53 GLN D CA 1
ATOM 2990 C C . GLN D 1 56 ? 19.067 41.974 63.955 1.00 70.81 53 GLN D C 1
ATOM 2991 O O . GLN D 1 56 ? 19.239 41.518 65.091 1.00 67.03 53 GLN D O 1
ATOM 2997 N N . ARG D 1 57 ? 18.606 41.242 62.940 1.00 57.00 54 ARG D N 1
ATOM 2998 C CA . ARG D 1 57 ? 18.198 39.858 63.154 1.00 57.88 54 ARG D CA 1
ATOM 2999 C C . ARG D 1 57 ? 19.312 38.872 62.804 1.00 55.83 54 ARG D C 1
ATOM 3000 O O . ARG D 1 57 ? 19.249 37.699 63.179 1.00 62.75 54 ARG D O 1
ATOM 3008 N N . VAL D 1 58 ? 20.339 39.355 62.108 1.00 45.35 55 VAL D N 1
ATOM 3009 C CA . VAL D 1 58 ? 21.509 38.535 61.795 1.00 49.52 55 VAL D CA 1
ATOM 3010 C C . VAL D 1 58 ? 22.329 38.295 63.063 1.00 58.74 55 VAL D C 1
ATOM 3011 O O . VAL D 1 58 ? 22.340 39.123 63.972 1.00 62.96 55 VAL D O 1
ATOM 3015 N N . HIS D 1 59 ? 22.995 37.150 63.132 1.00 58.68 56 HIS D N 1
ATOM 3016 C CA . HIS D 1 59 ? 23.842 36.839 64.268 1.00 51.49 56 HIS D CA 1
ATOM 3017 C C . HIS D 1 59 ? 25.043 37.778 64.280 1.00 59.58 56 HIS D C 1
ATOM 3018 O O . HIS D 1 59 ? 25.688 37.972 63.259 1.00 63.81 56 HIS D O 1
ATOM 3025 N N . PRO D 1 60 ? 25.332 38.381 65.441 1.00 58.49 57 PRO D N 1
ATOM 3026 C CA . PRO D 1 60 ? 26.448 39.323 65.597 1.00 58.16 57 PRO D CA 1
ATOM 3027 C C . PRO D 1 60 ? 27.745 38.872 64.923 1.00 53.73 57 PRO D C 1
ATOM 3028 O O . PRO D 1 60 ? 28.436 39.699 64.333 1.00 57.65 57 PRO D O 1
ATOM 3032 N N . ASP D 1 61 ? 28.071 37.587 65.009 1.00 47.37 58 ASP D N 1
ATOM 3033 C CA . ASP D 1 61 ? 29.326 37.082 64.458 1.00 56.64 58 ASP D CA 1
ATOM 3034 C C . ASP D 1 61 ? 29.297 36.918 62.928 1.00 62.05 58 ASP D C 1
ATOM 3035 O O . ASP D 1 61 ? 30.258 36.437 62.314 1.00 58.47 58 ASP D O 1
ATOM 3040 N N . ASP D 1 62 ? 28.189 37.318 62.319 1.00 60.15 59 ASP D N 1
ATOM 3041 C CA . ASP D 1 62 ? 27.995 37.109 60.901 1.00 60.57 59 ASP D CA 1
ATOM 3042 C C . ASP D 1 62 ? 27.741 38.426 60.196 1.00 58.66 59 ASP D C 1
ATOM 3043 O O . ASP D 1 62 ? 28.163 38.618 59.054 1.00 60.69 59 ASP D O 1
ATOM 3048 N N . ARG D 1 63 ? 27.081 39.343 60.892 1.00 48.15 60 ARG D N 1
ATOM 3049 C CA . ARG D 1 63 ? 26.687 40.605 60.281 1.00 58.35 60 ARG D CA 1
ATOM 3050 C C . ARG D 1 63 ? 27.749 41.178 59.348 1.00 63.31 60 ARG D C 1
ATOM 3051 O O . ARG D 1 63 ? 27.493 41.361 58.161 1.00 69.30 60 ARG D O 1
ATOM 3059 N N . ALA D 1 64 ? 28.930 41.465 59.890 1.00 53.62 61 ALA D N 1
ATOM 3060 C CA . ALA D 1 64 ? 29.963 42.198 59.157 1.00 58.29 61 ALA D CA 1
ATOM 3061 C C . ALA D 1 64 ? 30.431 41.447 57.930 1.00 62.47 61 ALA D C 1
ATOM 3062 O O . ALA D 1 64 ? 30.784 42.042 56.911 1.00 75.83 61 ALA D O 1
ATOM 3064 N N . ARG D 1 65 ? 30.439 40.129 58.033 1.00 56.83 62 ARG D N 1
ATOM 3065 C CA . ARG D 1 65 ? 30.919 39.299 56.947 1.00 56.46 62 ARG D CA 1
ATOM 3066 C C . ARG D 1 65 ? 29.872 39.097 55.852 1.00 58.24 62 ARG D C 1
ATOM 3067 O O . ARG D 1 65 ? 30.203 38.936 54.681 1.00 63.83 62 ARG D O 1
ATOM 3075 N N . VAL D 1 66 ? 28.605 39.094 56.244 1.00 53.03 63 VAL D N 1
ATOM 3076 C CA . VAL D 1 66 ? 27.519 39.085 55.290 1.00 50.16 63 VAL D CA 1
ATOM 3077 C C . VAL D 1 66 ? 27.554 40.397 54.521 1.00 56.20 63 VAL D C 1
ATOM 3078 O O . VAL D 1 66 ? 27.403 40.418 53.310 1.00 53.93 63 VAL D O 1
ATOM 3082 N N . ARG D 1 67 ? 27.759 41.499 55.225 1.00 56.72 64 ARG D N 1
ATOM 3083 C CA . ARG D 1 67 ? 27.857 42.776 54.548 1.00 60.78 64 ARG D CA 1
ATOM 3084 C C . ARG D 1 67 ? 28.933 42.703 53.488 1.00 60.93 64 ARG D C 1
ATOM 3085 O O . ARG D 1 67 ? 28.744 43.180 52.373 1.00 55.15 64 ARG D O 1
ATOM 3093 N N . ARG D 1 68 ? 30.063 42.095 53.829 1.00 60.56 65 ARG D N 1
ATOM 3094 C CA . ARG D 1 68 ? 31.156 42.022 52.873 1.00 55.56 65 ARG D CA 1
ATOM 3095 C C . ARG D 1 68 ? 30.842 41.047 51.752 1.00 59.99 65 ARG D C 1
ATOM 3096 O O . ARG D 1 68 ? 31.095 41.353 50.594 1.00 57.86 65 ARG D O 1
ATOM 3104 N N . GLU D 1 69 ? 30.288 39.881 52.082 1.00 58.31 66 GLU D N 1
ATOM 3105 C CA . GLU D 1 69 ? 29.941 38.916 51.033 1.00 46.93 66 GLU D CA 1
ATOM 3106 C C . GLU D 1 69 ? 28.966 39.538 50.029 1.00 55.91 66 GLU D C 1
ATOM 3107 O O . GLU D 1 69 ? 29.070 39.309 48.823 1.00 59.09 66 GLU D O 1
ATOM 3113 N N . LEU D 1 70 ? 28.037 40.345 50.528 1.00 51.29 67 LEU D N 1
ATOM 3114 C CA . LEU D 1 70 ? 27.090 41.035 49.674 1.00 53.10 67 LEU D CA 1
ATOM 3115 C C . LEU D 1 70 ? 27.782 42.017 48.731 1.00 62.38 67 LEU D C 1
ATOM 3116 O O . LEU D 1 70 ? 27.519 42.014 47.530 1.00 64.31 67 LEU D O 1
ATOM 3121 N N . ASP D 1 71 ? 28.662 42.852 49.271 1.00 59.93 68 ASP D N 1
ATOM 3122 C CA . ASP D 1 71 ? 29.364 43.834 48.452 1.00 58.75 68 ASP D CA 1
ATOM 3123 C C . ASP D 1 71 ? 30.306 43.168 47.454 1.00 55.65 68 ASP D C 1
ATOM 3124 O O . ASP D 1 71 ? 30.435 43.613 46.317 1.00 54.45 68 ASP D O 1
ATOM 3129 N N . ARG D 1 72 ? 30.949 42.092 47.881 1.00 51.96 69 ARG D N 1
ATOM 3130 C CA . ARG D 1 72 ? 31.907 41.385 47.042 1.00 56.37 69 ARG D CA 1
ATOM 3131 C C . ARG D 1 72 ? 31.235 40.764 45.795 1.00 63.84 69 ARG D C 1
ATOM 3132 O O . ARG D 1 72 ? 31.891 40.451 44.791 1.00 55.40 69 ARG D O 1
ATOM 3140 N N . HIS D 1 73 ? 29.921 40.583 45.872 1.00 65.58 70 HIS D N 1
ATOM 3141 C CA . HIS D 1 73 ? 29.167 39.932 44.812 1.00 66.26 70 HIS D CA 1
ATOM 3142 C C . HIS D 1 73 ? 28.351 40.956 44.033 1.00 65.82 70 HIS D C 1
ATOM 3143 O O . HIS D 1 73 ? 28.202 40.850 42.819 1.00 57.74 70 HIS D O 1
ATOM 3150 N N . VAL D 1 74 ? 27.824 41.949 44.737 1.00 65.05 71 VAL D N 1
ATOM 3151 C CA . VAL D 1 74 ? 26.954 42.930 44.113 1.00 65.01 71 VAL D CA 1
ATOM 3152 C C . VAL D 1 74 ? 27.780 44.012 43.429 1.00 62.73 71 VAL D C 1
ATOM 3153 O O . VAL D 1 74 ? 27.312 44.686 42.510 1.00 58.47 71 VAL D O 1
ATOM 3157 N N . LEU D 1 75 ? 29.014 44.180 43.887 1.00 61.06 72 LEU D N 1
ATOM 3158 C CA . LEU D 1 75 ? 29.867 45.249 43.391 1.00 66.89 72 LEU D CA 1
ATOM 3159 C C . LEU D 1 75 ? 31.177 44.694 42.885 1.00 68.72 72 LEU D C 1
ATOM 3160 O O . LEU D 1 75 ? 31.877 45.331 42.109 1.00 74.60 72 LEU D O 1
ATOM 3165 N N . GLY D 1 76 ? 31.505 43.496 43.334 1.00 75.04 73 GLY D N 1
ATOM 3166 C CA . GLY D 1 76 ? 32.794 42.911 43.034 1.00 80.85 73 GLY D CA 1
ATOM 3167 C C . GLY D 1 76 ? 33.027 42.622 41.567 1.00 75.63 73 GLY D C 1
ATOM 3168 O O . GLY D 1 76 ? 32.102 42.287 40.815 1.00 72.52 73 GLY D O 1
ATOM 3169 N N . ASP D 1 77 ? 34.283 42.769 41.168 1.00 68.28 74 ASP D N 1
ATOM 3170 C CA . ASP D 1 77 ? 34.734 42.352 39.856 1.00 74.39 74 ASP D CA 1
ATOM 3171 C C . ASP D 1 77 ? 34.402 40.868 39.652 1.00 80.24 74 ASP D C 1
ATOM 3172 O O . ASP D 1 77 ? 35.012 39.999 40.280 1.00 89.06 74 ASP D O 1
ATOM 3177 N N . ARG D 1 78 ? 33.420 40.579 38.798 1.00 63.78 75 ARG D N 1
ATOM 3178 C CA A ARG D 1 78 ? 33.050 39.194 38.491 0.61 59.77 75 ARG D CA 1
ATOM 3179 C CA B ARG D 1 78 ? 33.061 39.201 38.500 0.39 60.16 75 ARG D CA 1
ATOM 3180 C C . ARG D 1 78 ? 33.432 38.844 37.051 1.00 66.52 75 ARG D C 1
ATOM 3181 O O . ARG D 1 78 ? 32.609 38.949 36.128 1.00 60.02 75 ARG D O 1
ATOM 3196 N N . PRO D 1 79 ? 34.693 38.422 36.852 1.00 66.83 76 PRO D N 1
ATOM 3197 C CA . PRO D 1 79 ? 35.317 38.184 35.545 1.00 63.53 76 PRO D CA 1
ATOM 3198 C C . PRO D 1 79 ? 34.526 37.252 34.633 1.00 68.62 76 PRO D C 1
ATOM 3199 O O . PRO D 1 79 ? 33.641 36.515 35.093 1.00 65.23 76 PRO D O 1
ATOM 3203 N N . PHE D 1 80 ? 34.832 37.322 33.336 1.00 63.15 77 PHE D N 1
ATOM 3204 C CA . PHE D 1 80 ? 34.224 36.430 32.355 1.00 53.32 77 PHE D CA 1
ATOM 3205 C C . PHE D 1 80 ? 34.927 36.487 31.007 1.00 57.20 77 PHE D C 1
ATOM 3206 O O . PHE D 1 80 ? 35.482 37.522 30.614 1.00 50.85 77 PHE D O 1
ATOM 3214 N N . ASP D 1 81 ? 34.906 35.354 30.316 1.00 57.53 78 ASP D N 1
ATOM 3215 C CA . ASP D 1 81 ? 35.596 35.204 29.053 1.00 63.11 78 ASP D CA 1
ATOM 3216 C C . ASP D 1 81 ? 34.624 35.367 27.900 1.00 65.01 78 ASP D C 1
ATOM 3217 O O . ASP D 1 81 ? 33.485 34.909 27.967 1.00 62.63 78 ASP D O 1
ATOM 3222 N N . VAL D 1 82 ? 35.076 36.028 26.842 1.00 66.68 79 VAL D N 1
ATOM 3223 C CA . VAL D 1 82 ? 34.331 36.051 25.588 1.00 63.25 79 VAL D CA 1
ATOM 3224 C C . VAL D 1 82 ? 35.244 35.595 24.462 1.00 53.04 79 VAL D C 1
ATOM 3225 O O . VAL D 1 82 ? 36.390 36.033 24.372 1.00 41.97 79 VAL D O 1
ATOM 3229 N N . GLU D 1 83 ? 34.733 34.691 23.629 1.00 56.06 80 GLU D N 1
ATOM 3230 C CA . GLU D 1 83 ? 35.471 34.163 22.485 1.00 63.55 80 GLU D CA 1
ATOM 3231 C C . GLU D 1 83 ? 34.885 34.723 21.192 1.00 55.47 80 GLU D C 1
ATOM 3232 O O . GLU D 1 83 ? 33.711 34.526 20.891 1.00 57.51 80 GLU D O 1
ATOM 3238 N N . TYR D 1 84 ? 35.695 35.437 20.433 1.00 51.77 81 TYR D N 1
ATOM 3239 C CA . TYR D 1 84 ? 35.212 35.993 19.178 1.00 54.85 81 TYR D CA 1
ATOM 3240 C C . TYR D 1 84 ? 36.286 35.980 18.093 1.00 55.91 81 TYR D C 1
ATOM 3241 O O . TYR D 1 84 ? 37.479 35.854 18.396 1.00 48.72 81 TYR D O 1
ATOM 3250 N N . ARG D 1 85 ? 35.855 36.109 16.834 1.00 59.17 82 ARG D N 1
ATOM 3251 C CA . ARG D 1 85 ? 36.767 36.145 15.694 1.00 49.31 82 ARG D CA 1
ATOM 3252 C C . ARG D 1 85 ? 37.132 37.559 15.302 1.00 44.57 82 ARG D C 1
ATOM 3253 O O . ARG D 1 85 ? 36.307 38.465 15.342 1.00 55.04 82 ARG D O 1
ATOM 3261 N N . ILE D 1 86 ? 38.371 37.718 14.868 1.00 41.43 83 ILE D N 1
ATOM 3262 C CA . ILE D 1 86 ? 38.903 38.990 14.432 1.00 44.48 83 ILE D CA 1
ATOM 3263 C C . ILE D 1 86 ? 39.287 38.886 12.956 1.00 59.26 83 ILE D C 1
ATOM 3264 O O . ILE D 1 86 ? 39.580 37.793 12.461 1.00 59.80 83 ILE D O 1
ATOM 3269 N N . VAL D 1 87 ? 39.242 40.006 12.243 1.00 55.32 84 VAL D N 1
ATOM 3270 C CA . VAL D 1 87 ? 39.751 40.049 10.877 1.00 43.97 84 VAL D CA 1
ATOM 3271 C C . VAL D 1 87 ? 40.812 41.133 10.824 1.00 48.92 84 VAL D C 1
ATOM 3272 O O . VAL D 1 87 ? 40.541 42.281 11.158 1.00 65.83 84 VAL D O 1
ATOM 3276 N N . ARG D 1 88 ? 42.033 40.766 10.448 1.00 48.31 85 ARG D N 1
ATOM 3277 C CA . ARG D 1 88 ? 43.116 41.743 10.368 1.00 58.20 85 ARG D CA 1
ATOM 3278 C C . ARG D 1 88 ? 43.265 42.336 8.969 1.00 58.22 85 ARG D C 1
ATOM 3279 O O . ARG D 1 88 ? 42.695 41.826 8.008 1.00 62.18 85 ARG D O 1
ATOM 3287 N N . PRO D 1 89 ? 44.003 43.444 8.863 1.00 60.14 86 PRO D N 1
ATOM 3288 C CA . PRO D 1 89 ? 44.153 44.164 7.596 1.00 61.60 86 PRO D CA 1
ATOM 3289 C C . PRO D 1 89 ? 44.432 43.234 6.401 1.00 71.57 86 PRO D C 1
ATOM 3290 O O . PRO D 1 89 ? 43.714 43.287 5.412 1.00 78.11 86 PRO D O 1
ATOM 3294 N N . ASP D 1 90 ? 45.464 42.402 6.509 1.00 74.46 87 ASP D N 1
ATOM 3295 C CA . ASP D 1 90 ? 45.794 41.372 5.525 1.00 68.27 87 ASP D CA 1
ATOM 3296 C C . ASP D 1 90 ? 44.588 40.553 5.058 1.00 69.12 87 ASP D C 1
ATOM 3297 O O . ASP D 1 90 ? 44.610 39.957 3.982 1.00 84.34 87 ASP D O 1
ATOM 3302 N N . GLY D 1 91 ? 43.534 40.515 5.861 1.00 57.42 88 GLY D N 1
ATOM 3303 C CA . GLY D 1 91 ? 42.337 39.788 5.479 1.00 52.38 88 GLY D CA 1
ATOM 3304 C C . GLY D 1 91 ? 42.225 38.457 6.196 1.00 65.06 88 GLY D C 1
ATOM 3305 O O . GLY D 1 91 ? 41.248 37.712 6.026 1.00 60.15 88 GLY D O 1
ATOM 3306 N N . GLN D 1 92 ? 43.226 38.142 7.009 1.00 71.19 89 GLN D N 1
ATOM 3307 C CA . GLN D 1 92 ? 43.172 36.892 7.746 1.00 71.80 89 GLN D CA 1
ATOM 3308 C C . GLN D 1 92 ? 42.267 37.004 8.950 1.00 62.63 89 GLN D C 1
ATOM 3309 O O . GLN D 1 92 ? 42.229 38.039 9.619 1.00 53.40 89 GLN D O 1
ATOM 3315 N N . VAL D 1 93 ? 41.523 35.931 9.194 1.00 63.63 90 VAL D N 1
ATOM 3316 C CA . VAL D 1 93 ? 40.613 35.830 10.338 1.00 66.36 90 VAL D CA 1
ATOM 3317 C C . VAL D 1 93 ? 41.329 35.208 11.532 1.00 65.18 90 VAL D C 1
ATOM 3318 O O . VAL D 1 93 ? 42.102 34.273 11.364 1.00 72.03 90 VAL D O 1
ATOM 3322 N N . ARG D 1 94 ? 41.075 35.720 12.733 1.00 70.28 91 ARG D N 1
ATOM 3323 C CA . ARG D 1 94 ? 41.753 35.243 13.948 1.00 71.34 91 ARG D CA 1
ATOM 3324 C C . ARG D 1 94 ? 40.792 34.929 15.094 1.00 61.09 91 ARG D C 1
ATOM 3325 O O . ARG D 1 94 ? 39.925 35.737 15.407 1.00 66.08 91 ARG D O 1
ATOM 3333 N N . GLU D 1 95 ? 40.951 33.763 15.723 1.00 62.04 92 GLU D N 1
ATOM 3334 C CA . GLU D 1 95 ? 40.159 33.395 16.913 1.00 60.69 92 GLU D CA 1
ATOM 3335 C C . GLU D 1 95 ? 40.743 33.997 18.194 1.00 56.61 92 GLU D C 1
ATOM 3336 O O . GLU D 1 95 ? 41.865 33.680 18.579 1.00 62.53 92 GLU D O 1
ATOM 3342 N N . LEU D 1 96 ? 39.990 34.859 18.860 1.00 53.11 93 LEU D N 1
ATOM 3343 C CA . LEU D 1 96 ? 40.490 35.473 20.090 1.00 62.78 93 LEU D CA 1
ATOM 3344 C C . LEU D 1 96 ? 39.839 34.926 21.363 1.00 64.95 93 LEU D C 1
ATOM 3345 O O . LEU D 1 96 ? 38.691 34.485 21.349 1.00 62.58 93 LEU D O 1
ATOM 3350 N N . LEU D 1 97 ? 40.585 34.956 22.461 1.00 65.95 94 LEU D N 1
ATOM 3351 C CA . LEU D 1 97 ? 40.023 34.663 23.776 1.00 60.79 94 LEU D CA 1
ATOM 3352 C C . LEU D 1 97 ? 40.239 35.879 24.662 1.00 53.23 94 LEU D C 1
ATOM 3353 O O . LEU D 1 97 ? 41.371 36.286 24.917 1.00 53.20 94 LEU D O 1
ATOM 3358 N N . GLU D 1 98 ? 39.137 36.468 25.100 1.00 44.20 95 GLU D N 1
ATOM 3359 C CA . GLU D 1 98 ? 39.165 37.735 25.801 1.00 48.61 95 GLU D CA 1
ATOM 3360 C C . GLU D 1 98 ? 38.722 37.549 27.245 1.00 52.36 95 GLU D C 1
ATOM 3361 O O . GLU D 1 98 ? 37.711 36.881 27.513 1.00 48.34 95 GLU D O 1
ATOM 3367 N N . ARG D 1 99 ? 39.472 38.121 28.179 1.00 48.26 96 ARG D N 1
ATOM 3368 C CA . ARG D 1 99 ? 39.038 38.064 29.582 1.00 57.37 96 ARG D CA 1
ATOM 3369 C C . ARG D 1 99 ? 38.515 39.409 30.069 1.00 46.52 96 ARG D C 1
ATOM 3370 O O . ARG D 1 99 ? 39.204 40.434 29.963 1.00 40.96 96 ARG D O 1
ATOM 3378 N N . ASN D 1 100 ? 37.287 39.389 30.588 1.00 40.45 97 ASN D N 1
ATOM 3379 C CA . ASN D 1 100 ? 36.553 40.612 30.917 1.00 46.32 97 ASN D CA 1
ATOM 3380 C C . ASN D 1 100 ? 36.369 40.848 32.403 1.00 54.36 97 ASN D C 1
ATOM 3381 O O . ASN D 1 100 ? 35.880 39.967 33.118 1.00 55.27 97 ASN D O 1
ATOM 3386 N N . HIS D 1 101 ? 36.735 42.045 32.857 1.00 57.15 98 HIS D N 1
ATOM 3387 C CA . HIS D 1 101 ? 36.535 42.463 34.258 1.00 39.87 98 HIS D CA 1
ATOM 3388 C C . HIS D 1 101 ? 35.602 43.673 34.312 1.00 50.40 98 HIS D C 1
ATOM 3389 O O . HIS D 1 101 ? 35.837 44.668 33.623 1.00 61.82 98 HIS D O 1
ATOM 3396 N N . ILE D 1 102 ? 34.543 43.595 35.111 1.00 51.15 99 ILE D N 1
ATOM 3397 C CA . ILE D 1 102 ? 33.663 44.744 35.298 1.00 52.21 99 ILE D CA 1
ATOM 3398 C C . ILE D 1 102 ? 34.157 45.554 36.472 1.00 60.38 99 ILE D C 1
ATOM 3399 O O . ILE D 1 102 ? 34.605 44.997 37.471 1.00 76.56 99 ILE D O 1
ATOM 3404 N N . GLN D 1 103 ? 34.078 46.870 36.354 1.00 59.31 100 GLN D N 1
ATOM 3405 C CA . GLN D 1 103 ? 34.415 47.751 37.461 1.00 60.90 100 GLN D CA 1
ATOM 3406 C C . GLN D 1 103 ? 33.303 48.779 37.638 1.00 63.82 100 GLN D C 1
ATOM 3407 O O . GLN D 1 103 ? 32.988 49.527 36.711 1.00 69.15 100 GLN D O 1
ATOM 3413 N N . ARG D 1 104 ? 32.699 48.798 38.825 1.00 60.22 101 ARG D N 1
ATOM 3414 C CA . ARG D 1 104 ? 31.527 49.631 39.064 1.00 61.34 101 ARG D CA 1
ATOM 3415 C C . ARG D 1 104 ? 31.721 50.706 40.133 1.00 66.74 101 ARG D C 1
ATOM 3416 O O . ARG D 1 104 ? 32.519 50.549 41.077 1.00 61.64 101 ARG D O 1
ATOM 3424 N N . GLN D 1 105 ? 30.978 51.800 39.968 1.00 73.88 102 GLN D N 1
ATOM 3425 C CA . GLN D 1 105 ? 30.799 52.783 41.024 1.00 79.46 102 GLN D CA 1
ATOM 3426 C C . GLN D 1 105 ? 29.840 52.145 42.005 1.00 77.57 102 GLN D C 1
ATOM 3427 O O . GLN D 1 105 ? 29.067 51.274 41.612 1.00 65.86 102 GLN D O 1
ATOM 3433 N N . ALA D 1 106 ? 29.881 52.573 43.267 1.00 79.78 103 ALA D N 1
ATOM 3434 C CA . ALA D 1 106 ? 29.068 51.956 44.324 1.00 78.99 103 ALA D CA 1
ATOM 3435 C C . ALA D 1 106 ? 27.628 51.668 43.883 1.00 70.37 103 ALA D C 1
ATOM 3436 O O . ALA D 1 106 ? 27.105 50.563 44.099 1.00 55.30 103 ALA D O 1
ATOM 3438 N N . SER D 1 107 ? 27.006 52.659 43.248 1.00 68.63 104 SER D N 1
ATOM 3439 C CA . SER D 1 107 ? 25.651 52.525 42.732 1.00 66.39 104 SER D CA 1
ATOM 3440 C C . SER D 1 107 ? 25.444 51.281 41.855 1.00 69.57 104 SER D C 1
ATOM 3441 O O . SER D 1 107 ? 24.309 50.860 41.616 1.00 74.67 104 SER D O 1
ATOM 3444 N N . GLY D 1 108 ? 26.532 50.696 41.369 1.00 70.37 105 GLY D N 1
ATOM 3445 C CA . GLY D 1 108 ? 26.434 49.561 40.466 1.00 76.51 105 GLY D CA 1
ATOM 3446 C C . GLY D 1 108 ? 26.612 49.981 39.015 1.00 74.82 105 GLY D C 1
ATOM 3447 O O . GLY D 1 108 ? 26.788 49.143 38.126 1.00 66.88 105 GLY D O 1
ATOM 3448 N N . GLN D 1 109 ? 26.552 51.290 38.784 1.00 76.40 106 GLN D N 1
ATOM 3449 C CA . GLN D 1 109 ? 26.861 51.873 37.483 1.00 86.59 106 GLN D CA 1
ATOM 3450 C C . GLN D 1 109 ? 28.247 51.427 37.016 1.00 81.74 106 GLN D C 1
ATOM 3451 O O . GLN D 1 109 ? 29.229 51.506 37.775 1.00 67.63 106 GLN D O 1
ATOM 3457 N N . VAL D 1 110 ? 28.329 50.961 35.770 1.00 77.16 107 VAL D N 1
ATOM 3458 C CA . VAL D 1 110 ? 29.586 50.409 35.274 1.00 72.13 107 VAL D CA 1
ATOM 3459 C C . VAL D 1 110 ? 30.574 51.490 34.851 1.00 64.68 107 VAL D C 1
ATOM 3460 O O . VAL D 1 110 ? 30.226 52.432 34.146 1.00 65.93 107 VAL D O 1
ATOM 3464 N N . ASP D 1 111 ? 31.812 51.336 35.301 1.00 56.68 108 ASP D N 1
ATOM 3465 C CA . ASP D 1 111 ? 32.812 52.391 35.231 1.00 65.95 108 ASP D CA 1
ATOM 3466 C C . ASP D 1 111 ? 33.768 52.175 34.066 1.00 63.13 108 ASP D C 1
ATOM 3467 O O . ASP D 1 111 ? 34.114 53.100 33.319 1.00 48.45 108 ASP D O 1
ATOM 3472 N N . HIS D 1 112 ? 34.205 50.927 33.965 1.00 66.13 109 HIS D N 1
ATOM 3473 C CA . HIS D 1 112 ? 35.246 50.503 33.064 1.00 60.71 109 HIS D CA 1
ATOM 3474 C C . HIS D 1 112 ? 35.049 49.025 32.850 1.00 59.92 109 HIS D C 1
ATOM 3475 O O . HIS D 1 112 ? 34.546 48.312 33.723 1.00 65.92 109 HIS D O 1
ATOM 3482 N N . LEU D 1 113 ? 35.442 48.566 31.679 1.00 50.71 110 LEU D N 1
ATOM 3483 C CA . LEU D 1 113 ? 35.669 47.159 31.481 1.00 47.29 110 LEU D CA 1
ATOM 3484 C C . LEU D 1 113 ? 37.139 47.110 31.197 1.00 51.80 110 LEU D C 1
ATOM 3485 O O . LEU D 1 113 ? 37.694 48.029 30.600 1.00 60.59 110 LEU D O 1
ATOM 3490 N N . TRP D 1 114 ? 37.786 46.057 31.652 1.00 47.20 111 TRP D N 1
ATOM 3491 C CA . TRP D 1 114 ? 39.208 45.923 31.422 1.00 46.68 111 TRP D CA 1
ATOM 3492 C C . TRP D 1 114 ? 39.502 44.447 31.372 1.00 48.02 111 TRP D C 1
ATOM 3493 O O . TRP D 1 114 ? 38.683 43.632 31.796 1.00 60.43 111 TRP D O 1
ATOM 3504 N N . GLY D 1 115 ? 40.664 44.090 30.852 1.00 43.95 112 GLY D N 1
ATOM 3505 C CA . GLY D 1 115 ? 40.993 42.687 30.765 1.00 45.17 112 GLY D CA 1
ATOM 3506 C C . GLY D 1 115 ? 42.177 42.412 29.880 1.00 53.99 112 GLY D C 1
ATOM 3507 O O . GLY D 1 115 ? 42.975 43.307 29.582 1.00 53.05 112 GLY D O 1
ATOM 3508 N N . THR D 1 116 ? 42.283 41.153 29.474 1.00 58.44 113 THR D N 1
ATOM 3509 C CA . THR D 1 116 ? 43.302 40.720 28.538 1.00 54.92 113 THR D CA 1
ATOM 3510 C C . THR D 1 116 ? 42.629 40.109 27.321 1.00 53.88 113 THR D C 1
ATOM 3511 O O . THR D 1 116 ? 41.420 39.850 27.318 1.00 48.98 113 THR D O 1
ATOM 3515 N N . VAL D 1 117 ? 43.421 39.879 26.287 1.00 50.90 114 VAL D N 1
ATOM 3516 C CA . VAL D 1 117 ? 42.928 39.272 25.078 1.00 48.66 114 VAL D CA 1
ATOM 3517 C C . VAL D 1 117 ? 44.055 38.392 24.556 1.00 59.46 114 VAL D C 1
ATOM 3518 O O . VAL D 1 117 ? 45.236 38.761 24.634 1.00 54.34 114 VAL D O 1
ATOM 3522 N N . ILE D 1 118 ? 43.698 37.219 24.045 1.00 60.73 115 ILE D N 1
ATOM 3523 C CA . ILE D 1 118 ? 44.704 36.285 23.566 1.00 67.82 115 ILE D CA 1
ATOM 3524 C C . ILE D 1 118 ? 44.395 35.756 22.162 1.00 76.34 115 ILE D C 1
ATOM 3525 O O . ILE D 1 118 ? 43.245 35.461 21.821 1.00 79.59 115 ILE D O 1
ATOM 3530 N N . ASP D 1 119 ? 45.434 35.651 21.346 1.00 74.69 116 ASP D N 1
ATOM 3531 C CA . ASP D 1 119 ? 45.302 35.045 20.032 1.00 75.50 116 ASP D CA 1
ATOM 3532 C C . ASP D 1 119 ? 45.511 33.546 20.187 1.00 74.30 116 ASP D C 1
ATOM 3533 O O . ASP D 1 119 ? 46.625 33.080 20.426 1.00 78.34 116 ASP D O 1
ATOM 3546 N N . THR D 1 121 ? 44.973 31.176 17.902 1.00 87.92 118 THR D N 1
ATOM 3547 C CA . THR D 1 121 ? 45.051 30.503 16.605 1.00 93.02 118 THR D CA 1
ATOM 3548 C C . THR D 1 121 ? 46.294 29.603 16.497 1.00 102.50 118 THR D C 1
ATOM 3549 O O . THR D 1 121 ? 47.183 29.842 15.680 1.00 98.39 118 THR D O 1
ATOM 3553 N N . GLU D 1 122 ? 46.349 28.568 17.331 1.00 117.76 119 GLU D N 1
ATOM 3554 C CA . GLU D 1 122 ? 47.488 27.648 17.355 1.00 127.40 119 GLU D CA 1
ATOM 3555 C C . GLU D 1 122 ? 47.082 26.297 17.950 1.00 123.95 119 GLU D C 1
ATOM 3556 O O . GLU D 1 122 ? 47.667 25.821 18.927 1.00 118.93 119 GLU D O 1
#